Protein AF-A0A3B8PXZ7-F1 (afdb_monomer)

Mean predicted aligned error: 5.91 Å

Secondary structure (DSSP, 8-state):
----EEEEE---HHHHHHHHHHHHHH-TT-EEEEESSHHHHHHHGGGGTTTEEEEEE-S---PPTT--S----HHHHHHHHTTS---S-EEE--S-HHHHHHHHHHHHHTT--EEE-PPPSSTHHIIIIIHHHHHHHHHTT---S-----TTHHHHHHHHHHHHHHHHHHHHHHHTTTTTGGGHHHHHHHH-SPPS-B---HHHHHHHHHHHHHHHHSS--HHHHHHHHHHHHHH-TTS---HHHHHHHHHHHTT--HHHHHHHHHHHT---SGGGTTT-HHHHHHTTT-HHHHHHHHHHHHTTT--SHHHHHHHHHHHHHHHHHHHT---SHHHHHHHHHHHHHHSPSSHHHHHHHHHHHS-TTS-HHHHHHHH--STT-SHHHHHHHHHHHHHHTTT-HHHHHHHHHTT-SSHHHHHHHHHHHHHHHH-GGGS-HHHHHHBPPP-------

Nearest PDB structures (foldseek):
  6hh4-assembly1_A  TM=8.493E-01  e=2.737E-12  Latimeria chalumnae
  6hh4-assembly2_B  TM=8.435E-01  e=2.091E-12  Latimeria chalumnae
  6hoz-assembly2_B  TM=8.323E-01  e=6.719E-12  Latimeria chalumnae
  2fp0-assembly2_B  TM=8.309E-01  e=6.719E-12  Homo sapiens
  7aqm-assembly1_A  TM=8.653E-01  e=5.068E-11  Latimeria chalumnae

pLDDT: mean 92.75, std 8.63, range [35.81, 98.94]

Structure (mmCIF, N/CA/C/O backbone):
data_AF-A0A3B8PXZ7-F1
#
_entry.id   AF-A0A3B8PXZ7-F1
#
loop_
_atom_site.group_PDB
_atom_site.id
_atom_site.type_symbol
_atom_site.label_atom_id
_atom_site.label_alt_id
_atom_site.label_comp_id
_atom_site.label_asym_id
_atom_site.label_entity_id
_atom_site.label_seq_id
_atom_site.pdbx_PDB_ins_code
_atom_site.Cartn_x
_atom_site.Cartn_y
_atom_site.Cartn_z
_atom_site.occupancy
_atom_site.B_iso_or_equiv
_atom_site.auth_seq_id
_atom_site.auth_comp_id
_atom_site.auth_asym_id
_atom_site.auth_atom_id
_atom_site.pdbx_PDB_model_num
ATOM 1 N N . MET A 1 1 ? -10.179 -17.572 11.830 1.00 55.97 1 MET A N 1
ATOM 2 C CA . MET A 1 1 ? -10.669 -17.797 13.215 1.00 55.97 1 MET A CA 1
ATOM 3 C C . MET A 1 1 ? -12.017 -17.114 13.392 1.00 55.97 1 MET A C 1
ATOM 5 O O . MET A 1 1 ? -12.294 -16.185 12.644 1.00 55.97 1 MET A O 1
ATOM 9 N N . LYS A 1 2 ? -12.874 -17.581 14.312 1.00 69.50 2 LYS A N 1
ATOM 10 C CA . LYS A 1 2 ? -14.075 -16.812 14.684 1.00 69.50 2 LYS A CA 1
ATOM 11 C C . LYS A 1 2 ? -13.636 -15.587 15.502 1.00 69.50 2 LYS A C 1
ATOM 13 O O . LYS A 1 2 ? -12.721 -15.750 16.305 1.00 69.50 2 LYS A O 1
ATOM 18 N N . PRO A 1 3 ? -14.260 -14.412 15.321 1.00 81.94 3 PRO A N 1
ATOM 19 C CA . PRO A 1 3 ? -14.037 -13.280 16.208 1.00 81.94 3 PRO A CA 1
ATOM 20 C C . PRO A 1 3 ? -14.341 -13.664 17.657 1.00 81.94 3 PRO A C 1
ATOM 22 O O . PRO A 1 3 ? -15.387 -14.253 17.941 1.00 81.94 3 PRO A O 1
ATOM 25 N N . ASP A 1 4 ? -13.410 -13.359 18.550 1.00 89.00 4 ASP A N 1
ATOM 26 C CA . ASP A 1 4 ? -13.434 -13.783 19.949 1.00 89.00 4 ASP A CA 1
ATOM 27 C C . ASP A 1 4 ? -12.894 -12.724 20.920 1.00 89.00 4 ASP A C 1
ATOM 29 O O . ASP A 1 4 ? -12.814 -12.967 22.119 1.00 89.00 4 ASP A O 1
ATOM 33 N N . THR A 1 5 ? -12.515 -11.545 20.429 1.00 92.69 5 THR A N 1
ATOM 34 C CA . THR A 1 5 ? -11.874 -10.516 21.249 1.00 92.69 5 THR A CA 1
ATOM 35 C C . THR A 1 5 ? -12.738 -9.256 21.316 1.00 92.69 5 THR A C 1
ATOM 37 O O . THR A 1 5 ? -13.099 -8.689 20.288 1.00 92.69 5 THR A O 1
ATOM 40 N N . ILE A 1 6 ? -13.060 -8.792 22.522 1.00 95.12 6 ILE A N 1
ATOM 41 C CA . ILE A 1 6 ? -13.753 -7.525 22.784 1.00 95.12 6 ILE A CA 1
ATOM 42 C C . ILE A 1 6 ? -12.705 -6.445 23.065 1.00 95.12 6 ILE A C 1
ATOM 44 O O . ILE A 1 6 ? -11.891 -6.580 23.982 1.00 95.12 6 ILE A O 1
ATOM 48 N N . LEU A 1 7 ? -12.712 -5.383 22.266 1.00 97.12 7 LEU A N 1
ATOM 49 C CA . LEU A 1 7 ? -11.769 -4.269 22.356 1.00 97.12 7 LEU A CA 1
ATOM 50 C C . LEU A 1 7 ? -12.411 -3.129 23.145 1.00 97.12 7 LEU A C 1
ATOM 52 O O . LEU A 1 7 ? -13.497 -2.687 22.784 1.00 97.12 7 LEU A O 1
ATOM 56 N N . ILE A 1 8 ? -11.768 -2.654 24.211 1.00 98.06 8 ILE A N 1
ATOM 57 C CA . ILE A 1 8 ? -12.319 -1.603 25.077 1.00 98.06 8 ILE A CA 1
ATOM 58 C C . ILE A 1 8 ? -11.310 -0.472 25.260 1.00 98.06 8 ILE A C 1
ATOM 60 O O . ILE A 1 8 ? -10.164 -0.716 25.630 1.00 98.06 8 ILE A O 1
ATOM 64 N N . LEU A 1 9 ? -11.757 0.760 25.031 1.00 98.38 9 LEU A N 1
ATOM 65 C CA . LEU A 1 9 ? -11.068 1.986 25.425 1.00 98.38 9 LEU A CA 1
ATOM 66 C C . LEU A 1 9 ? -11.801 2.581 26.632 1.00 98.38 9 LEU A C 1
ATOM 68 O O . LEU A 1 9 ? -12.913 3.069 26.464 1.00 98.38 9 LEU A O 1
ATOM 72 N N . GLU A 1 10 ? -11.205 2.461 27.819 1.00 97.44 10 GLU A N 1
ATOM 73 C CA . GLU A 1 10 ? -11.761 2.876 29.118 1.00 97.44 10 GLU A CA 1
ATOM 74 C C . GLU A 1 10 ? -10.609 2.981 30.133 1.00 97.44 10 GLU A C 1
ATOM 76 O O . GLU A 1 10 ? -9.741 2.101 30.187 1.00 97.44 10 GLU A O 1
ATOM 81 N N . ASP A 1 11 ? -10.586 4.041 30.938 1.00 95.50 11 ASP A N 1
ATOM 82 C CA . ASP A 1 11 ? -9.521 4.345 31.901 1.00 95.50 11 ASP A CA 1
ATOM 83 C C . ASP A 1 11 ? -9.936 4.119 33.365 1.00 95.50 11 ASP A C 1
ATOM 85 O O . ASP A 1 11 ? -9.060 3.988 34.231 1.00 95.50 11 ASP A O 1
ATOM 89 N N . ASN A 1 12 ? -11.240 4.013 33.648 1.00 94.81 12 ASN A N 1
ATOM 90 C CA . ASN A 1 12 ? -11.768 3.798 34.990 1.00 94.81 12 ASN A CA 1
ATOM 91 C C . ASN A 1 12 ? -11.674 2.324 35.432 1.00 94.81 12 ASN A C 1
ATOM 93 O O . ASN A 1 12 ? -12.287 1.429 34.850 1.00 94.81 12 ASN A O 1
ATOM 97 N N . GLU A 1 13 ? -10.956 2.065 36.527 1.00 94.50 13 GLU A N 1
ATOM 98 C CA . GLU A 1 13 ? -10.708 0.708 37.046 1.00 94.50 13 GLU A CA 1
ATOM 99 C C . GLU A 1 13 ? -11.975 -0.083 37.393 1.00 94.50 13 GLU A C 1
ATOM 101 O O . GLU A 1 13 ? -12.055 -1.279 37.098 1.00 94.50 13 GLU A O 1
ATOM 106 N N . GLU A 1 14 ? -12.973 0.561 38.001 1.00 94.75 14 GLU A N 1
ATOM 107 C CA . GLU A 1 14 ? -14.216 -0.110 38.395 1.00 94.75 14 GLU A CA 1
ATOM 108 C C . GLU A 1 14 ? -15.015 -0.533 37.159 1.00 94.75 14 GLU A C 1
ATOM 110 O O . GLU A 1 14 ? -15.484 -1.673 37.074 1.00 94.75 14 GLU A O 1
ATOM 115 N N . ARG A 1 15 ? -15.089 0.346 36.151 1.00 96.12 15 ARG A N 1
ATOM 116 C CA . ARG A 1 15 ? -15.736 0.037 34.869 1.00 96.12 15 ARG A CA 1
ATOM 117 C C . ARG A 1 15 ? -14.994 -1.060 34.113 1.00 96.12 15 ARG A C 1
ATOM 119 O O . ARG A 1 15 ? -15.631 -1.986 33.616 1.00 96.12 15 ARG A O 1
ATOM 126 N N . ILE A 1 16 ? -13.659 -1.028 34.083 1.00 96.88 16 ILE A N 1
ATOM 127 C CA . ILE A 1 16 ? -12.835 -2.089 33.477 1.00 96.88 16 ILE A CA 1
ATOM 128 C C . ILE A 1 16 ? -13.106 -3.442 34.148 1.00 96.88 16 ILE A C 1
ATOM 130 O O . ILE A 1 16 ? -13.238 -4.459 33.458 1.00 96.88 16 ILE A O 1
ATOM 134 N N . ALA A 1 17 ? -13.197 -3.482 35.480 1.00 96.56 17 ALA A N 1
ATOM 135 C CA . ALA A 1 17 ? -13.526 -4.701 36.215 1.00 96.56 17 ALA A CA 1
ATOM 136 C C . ALA A 1 17 ? -14.932 -5.216 35.858 1.00 96.56 17 ALA A C 1
ATOM 138 O O . ALA A 1 17 ? -15.088 -6.401 35.549 1.00 96.56 17 ALA A O 1
ATOM 139 N N . ALA A 1 18 ? -15.926 -4.326 35.799 1.00 96.69 18 ALA A N 1
ATOM 140 C CA . ALA A 1 18 ? -17.287 -4.674 35.398 1.00 96.69 18 ALA A CA 1
ATOM 141 C C . ALA A 1 18 ? -17.369 -5.168 33.942 1.00 96.69 18 ALA A C 1
ATOM 143 O O . ALA A 1 18 ? -18.082 -6.134 33.657 1.00 96.69 18 ALA A O 1
ATOM 144 N N . PHE A 1 19 ? -16.614 -4.573 33.012 1.00 97.50 19 PHE A N 1
ATOM 145 C CA . PHE A 1 19 ? -16.514 -5.066 31.638 1.00 97.50 19 PHE A CA 1
ATOM 146 C C . PHE A 1 19 ? -15.915 -6.471 31.576 1.00 97.50 19 PHE A C 1
ATOM 148 O O . PHE A 1 19 ? -16.456 -7.327 30.877 1.00 97.50 19 PHE A O 1
ATOM 155 N N . ARG A 1 20 ? -14.835 -6.741 32.322 1.00 95.94 20 ARG A N 1
ATOM 156 C CA . ARG A 1 20 ? -14.211 -8.076 32.391 1.00 95.94 20 ARG A CA 1
ATOM 157 C C . ARG A 1 20 ? -15.201 -9.142 32.857 1.00 95.94 20 ARG A C 1
ATOM 159 O O . ARG A 1 20 ? -15.323 -10.178 32.209 1.00 95.94 20 ARG A O 1
ATOM 166 N N . GLU A 1 21 ? -15.929 -8.873 33.938 1.00 94.56 21 GLU A N 1
ATOM 167 C CA . GLU A 1 21 ? -16.980 -9.767 34.439 1.00 94.56 21 GLU A CA 1
ATOM 168 C C . GLU A 1 21 ? -18.088 -9.968 33.393 1.00 94.56 21 GLU A C 1
ATOM 170 O O . GLU A 1 21 ? -18.484 -11.095 33.083 1.00 94.56 21 GLU A O 1
ATOM 175 N N . THR A 1 22 ? -18.550 -8.871 32.790 1.00 95.44 22 THR A N 1
ATOM 176 C CA . THR A 1 22 ? -19.650 -8.894 31.822 1.00 95.44 22 THR A CA 1
ATOM 177 C C . THR A 1 22 ? -19.292 -9.680 30.565 1.00 95.44 22 THR A C 1
ATOM 179 O O . THR A 1 22 ? -20.106 -10.482 30.111 1.00 95.44 22 THR A O 1
ATOM 182 N N . VAL A 1 23 ? -18.087 -9.501 30.015 1.00 94.12 23 VAL A N 1
ATOM 183 C CA . VAL A 1 23 ? -17.626 -10.212 28.810 1.00 94.12 23 VAL A CA 1
ATOM 184 C C . VAL A 1 23 ? -17.571 -11.721 29.047 1.00 94.12 23 VAL A C 1
ATOM 186 O O . VAL A 1 23 ? -18.104 -12.475 28.233 1.00 94.12 23 VAL A O 1
ATOM 189 N N . LEU A 1 24 ? -17.042 -12.163 30.193 1.00 90.88 24 LEU A N 1
ATOM 190 C CA . LEU A 1 24 ? -17.040 -13.583 30.569 1.00 90.88 24 LEU A CA 1
ATOM 191 C C . LEU A 1 24 ? -18.462 -14.151 30.708 1.00 90.88 24 LEU A C 1
ATOM 193 O O . LEU A 1 24 ? -18.699 -15.314 30.382 1.00 90.88 24 LEU A O 1
ATOM 197 N N . SER A 1 25 ? -19.420 -13.328 31.153 1.00 91.25 25 SER A N 1
ATOM 198 C CA . SER A 1 25 ? -20.836 -13.710 31.261 1.00 91.25 25 SER A CA 1
ATOM 199 C C . SER A 1 25 ? -21.584 -13.759 29.922 1.00 91.25 25 SER A C 1
ATOM 201 O O . SER A 1 25 ? -22.683 -14.317 29.862 1.00 91.25 25 SER A O 1
ATOM 203 N N . LEU A 1 26 ? -21.045 -13.126 28.870 1.00 90.19 26 LEU A N 1
ATOM 204 C CA . LEU A 1 26 ? -21.580 -13.224 27.512 1.00 90.19 26 LEU A CA 1
ATOM 205 C C . LEU A 1 26 ? -21.177 -14.570 26.918 1.00 90.19 26 LEU A C 1
ATOM 207 O O . LEU A 1 26 ? -22.047 -15.354 26.544 1.00 90.19 26 LEU A O 1
ATOM 211 N N . ARG A 1 27 ? -19.869 -14.847 26.879 1.00 87.12 27 ARG A N 1
ATOM 212 C CA . ARG A 1 27 ? -19.297 -16.132 26.467 1.00 87.12 27 ARG A CA 1
ATOM 213 C C . ARG A 1 27 ? -17.949 -16.363 27.143 1.00 87.12 27 ARG A C 1
ATOM 215 O O . ARG A 1 27 ? -17.117 -15.463 27.205 1.00 87.12 27 ARG A O 1
ATOM 222 N N . THR A 1 28 ? -17.703 -17.596 27.578 1.00 85.94 28 THR A N 1
ATOM 223 C CA . THR A 1 28 ? -16.475 -17.968 28.301 1.00 85.94 28 THR A CA 1
ATOM 224 C C . THR A 1 28 ? -15.228 -18.014 27.424 1.00 85.94 28 THR A C 1
ATOM 226 O O . THR A 1 28 ? -14.122 -18.008 27.952 1.00 85.94 28 THR A O 1
ATOM 229 N N . ASP A 1 29 ? -15.389 -18.105 26.103 1.00 87.62 29 ASP A N 1
ATOM 230 C CA . ASP A 1 29 ? -14.287 -18.113 25.141 1.00 87.62 29 ASP A CA 1
ATOM 231 C C . ASP A 1 29 ? -13.916 -16.716 24.628 1.00 87.62 29 ASP A C 1
ATOM 233 O O . ASP A 1 29 ? -13.007 -16.594 23.812 1.00 87.62 29 ASP A O 1
ATOM 237 N N . PHE A 1 30 ? -14.588 -15.660 25.100 1.00 91.69 30 PHE A N 1
ATOM 238 C CA . PHE A 1 30 ? -14.200 -14.301 24.753 1.00 91.69 30 PHE A CA 1
ATOM 239 C C . PHE A 1 30 ? -13.016 -13.793 25.568 1.00 91.69 30 PHE A C 1
ATOM 241 O O . PHE A 1 30 ? -12.926 -13.958 26.785 1.00 91.69 30 PHE A O 1
ATOM 248 N N . HIS A 1 31 ? -12.136 -13.087 24.869 1.00 92.38 31 HIS A N 1
ATOM 249 C CA . HIS A 1 31 ? -11.035 -12.331 25.435 1.00 92.38 31 HIS A CA 1
ATOM 250 C C . HIS A 1 31 ? -11.377 -10.844 25.466 1.00 92.38 31 HIS A C 1
ATOM 252 O O . HIS A 1 31 ? -12.160 -10.350 24.658 1.00 92.38 31 HIS A O 1
ATOM 258 N N . ILE A 1 32 ? -10.755 -10.111 26.385 1.00 94.94 32 ILE A N 1
ATOM 259 C CA . ILE A 1 32 ? -10.880 -8.658 26.475 1.00 94.94 32 ILE A CA 1
ATOM 260 C C . ILE A 1 32 ? -9.504 -8.014 26.347 1.00 94.94 32 ILE A C 1
ATOM 262 O O . ILE A 1 32 ? -8.566 -8.374 27.062 1.00 94.94 32 ILE A O 1
ATOM 266 N N . ARG A 1 33 ? -9.395 -7.038 25.447 1.00 97.12 33 ARG A N 1
ATOM 267 C CA . ARG A 1 33 ? -8.222 -6.176 25.310 1.00 97.12 33 ARG A CA 1
ATOM 268 C C . ARG A 1 33 ? -8.632 -4.759 25.687 1.00 97.12 33 ARG A C 1
ATOM 270 O O . ARG A 1 33 ? -9.548 -4.208 25.087 1.00 97.12 33 ARG A O 1
ATOM 277 N N . VAL A 1 34 ? -7.967 -4.204 26.698 1.00 97.81 34 VAL A N 1
ATOM 278 C CA . VAL A 1 34 ? -8.275 -2.878 27.248 1.00 97.81 34 VAL A CA 1
ATOM 279 C C . VAL A 1 34 ? -7.120 -1.926 26.982 1.00 97.81 34 VAL A C 1
ATOM 281 O O . VAL A 1 34 ? -5.969 -2.266 27.261 1.00 97.81 34 VAL A O 1
ATOM 284 N N . TRP A 1 35 ? -7.453 -0.729 26.521 1.00 97.75 35 TRP A N 1
ATOM 285 C CA . TRP A 1 35 ? -6.571 0.427 26.470 1.00 97.75 35 TRP A CA 1
ATOM 286 C C . TRP A 1 35 ? -7.118 1.516 27.385 1.00 97.75 35 TRP A C 1
ATOM 288 O O . TRP A 1 35 ? -8.324 1.731 27.434 1.00 97.75 35 TRP A O 1
ATOM 298 N N . ARG A 1 36 ? -6.219 2.189 28.108 1.00 96.56 36 ARG A N 1
ATOM 299 C CA . ARG A 1 36 ? -6.559 3.296 29.022 1.00 96.56 36 ARG A CA 1
ATOM 300 C C . ARG A 1 36 ? -6.266 4.674 28.438 1.00 96.56 36 ARG A 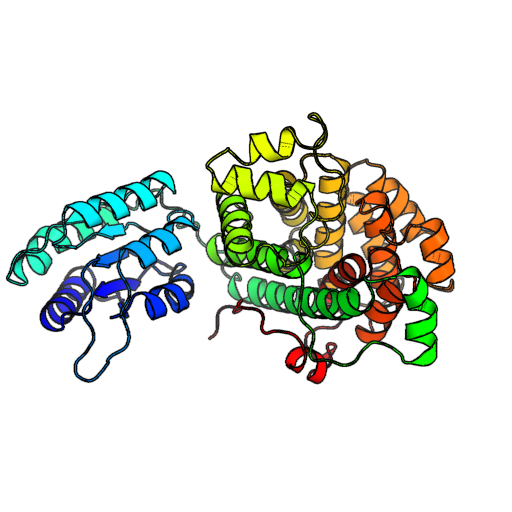C 1
ATOM 302 O O . ARG A 1 36 ? -6.489 5.678 29.097 1.00 96.56 36 ARG A O 1
ATOM 309 N N . ASP A 1 37 ? -5.710 4.705 27.235 1.00 96.31 37 ASP A N 1
ATOM 310 C CA . ASP A 1 37 ? -5.392 5.921 26.508 1.00 96.31 37 ASP A CA 1
ATOM 311 C C . ASP A 1 37 ? -5.582 5.679 25.007 1.00 96.31 37 ASP A C 1
ATOM 313 O O . ASP A 1 37 ? -5.370 4.572 24.493 1.00 96.31 37 ASP A O 1
ATOM 317 N N . ALA A 1 38 ? -6.039 6.718 24.317 1.00 96.56 38 ALA A N 1
ATOM 318 C CA . ALA A 1 38 ? -6.307 6.692 22.893 1.00 96.56 38 ALA A CA 1
ATOM 319 C C . ALA A 1 38 ? -5.030 6.507 22.051 1.00 96.56 38 ALA A C 1
ATOM 321 O O . ALA A 1 38 ? -5.092 5.724 21.103 1.00 96.56 38 ALA A O 1
ATOM 322 N N . PRO A 1 39 ? -3.863 7.113 22.370 1.00 94.00 39 PRO A N 1
ATOM 323 C CA . PRO A 1 39 ? -2.631 6.879 21.620 1.00 94.00 39 PRO A CA 1
ATOM 324 C C . PRO A 1 39 ? -2.246 5.399 21.514 1.00 94.00 39 PRO A C 1
ATOM 326 O O . PRO A 1 39 ? -1.947 4.930 20.415 1.00 94.00 39 PRO A O 1
ATOM 329 N N . ARG A 1 40 ? -2.304 4.628 22.612 1.00 93.81 40 ARG A N 1
ATOM 330 C CA . ARG A 1 40 ? -2.044 3.179 22.553 1.00 93.81 40 ARG A CA 1
ATOM 331 C C . ARG A 1 40 ? -3.142 2.416 21.822 1.00 93.81 40 ARG A C 1
ATOM 333 O O . ARG A 1 40 ? -2.816 1.486 21.089 1.00 93.81 40 ARG A O 1
ATOM 340 N N . PHE A 1 41 ? -4.410 2.809 21.962 1.00 95.94 41 PHE A N 1
ATOM 341 C CA . PHE A 1 41 ? -5.492 2.215 21.168 1.00 95.94 41 PHE A CA 1
ATOM 342 C C . PHE A 1 41 ? -5.239 2.391 19.664 1.00 95.94 41 PHE A C 1
ATOM 344 O O . PHE A 1 41 ? -5.235 1.414 18.924 1.00 95.94 41 PHE A O 1
ATOM 351 N N . VAL A 1 42 ? -4.958 3.616 19.217 1.00 91.38 42 VAL A N 1
ATOM 352 C CA . VAL A 1 42 ? -4.675 3.948 17.810 1.00 91.38 42 VAL A CA 1
ATOM 353 C C . VAL A 1 42 ? -3.443 3.202 17.291 1.00 91.38 42 VAL A C 1
ATOM 355 O O . VAL A 1 42 ? -3.419 2.780 16.138 1.00 91.38 42 VAL A O 1
ATOM 358 N N . ALA A 1 43 ? -2.431 3.002 18.137 1.00 85.81 43 ALA A N 1
ATOM 359 C CA . ALA A 1 43 ? -1.206 2.306 17.755 1.00 85.81 43 ALA A CA 1
ATOM 360 C C . ALA A 1 43 ? -1.359 0.778 17.629 1.00 85.81 43 ALA A C 1
ATOM 362 O O . ALA A 1 43 ? -0.571 0.158 16.916 1.00 85.81 43 ALA A O 1
ATOM 363 N N . GLU A 1 44 ? -2.315 0.164 18.333 1.00 91.12 44 GLU A N 1
ATOM 364 C CA . GLU A 1 44 ? -2.357 -1.297 18.514 1.00 91.12 44 GLU A CA 1
ATOM 365 C C . GLU A 1 44 ? -3.671 -1.958 18.075 1.00 91.12 44 GLU A C 1
ATOM 367 O O . GLU A 1 44 ? -3.681 -3.153 17.795 1.00 91.12 44 GLU A O 1
ATOM 372 N N . ALA A 1 45 ? -4.797 -1.237 18.032 1.00 91.25 45 ALA A N 1
ATOM 373 C CA . ALA A 1 45 ? -6.115 -1.852 17.849 1.00 91.25 45 ALA A CA 1
ATOM 374 C C . ALA A 1 45 ? -6.270 -2.575 16.500 1.00 91.25 45 ALA A C 1
ATOM 376 O O . ALA A 1 45 ? -6.962 -3.592 16.437 1.00 91.25 45 ALA A O 1
ATOM 377 N N . GLU A 1 46 ? -5.598 -2.094 15.447 1.00 85.56 46 GLU A N 1
ATOM 378 C CA . GLU A 1 46 ? -5.629 -2.711 14.113 1.00 85.56 46 GLU A CA 1
ATOM 379 C C . GLU A 1 46 ? -5.164 -4.175 14.137 1.00 85.56 46 GLU A C 1
ATOM 381 O O . GLU A 1 46 ? -5.755 -5.017 13.458 1.00 85.56 46 GLU A O 1
ATOM 386 N N . ASP A 1 47 ? -4.180 -4.508 14.982 1.00 82.88 47 ASP A N 1
ATOM 387 C CA . ASP A 1 47 ? -3.638 -5.868 15.111 1.00 82.88 47 ASP A CA 1
ATOM 388 C C . ASP A 1 47 ? -4.703 -6.871 15.602 1.00 82.88 47 ASP A C 1
ATOM 390 O O . ASP A 1 47 ? -4.580 -8.081 15.404 1.00 82.88 47 ASP A O 1
ATOM 394 N N . PHE A 1 48 ? -5.791 -6.377 16.202 1.00 86.94 48 PHE A N 1
ATOM 395 C CA . PHE A 1 48 ? -6.886 -7.191 16.717 1.00 86.94 48 PHE A CA 1
ATOM 396 C C . PHE A 1 48 ? -8.098 -7.262 15.782 1.00 86.94 48 PHE A C 1
ATOM 398 O O . PHE A 1 48 ? -8.985 -8.079 16.029 1.00 86.94 48 PHE A O 1
ATOM 405 N N . PHE A 1 49 ? -8.172 -6.473 14.703 1.00 85.19 49 PHE A N 1
ATOM 406 C CA . PHE A 1 49 ? -9.380 -6.384 13.864 1.00 85.19 49 PHE A CA 1
ATOM 407 C C . PHE A 1 49 ? -9.814 -7.719 13.254 1.00 85.19 49 PHE A C 1
ATOM 409 O O . PHE A 1 49 ? -11.009 -7.997 13.196 1.00 85.19 49 PHE A O 1
ATOM 416 N N . GLY A 1 50 ? -8.870 -8.594 12.894 1.00 75.75 50 GLY A N 1
ATOM 417 C CA . GLY A 1 50 ? -9.183 -9.937 12.386 1.00 75.75 50 GLY A CA 1
ATOM 418 C C . GLY A 1 50 ? -9.850 -10.874 13.409 1.00 75.75 50 GLY A C 1
ATOM 419 O O . GLY A 1 50 ? -10.397 -11.908 13.026 1.00 75.75 50 GLY A O 1
ATOM 420 N N . ARG A 1 51 ? -9.809 -10.532 14.705 1.00 83.44 51 ARG A N 1
ATOM 421 C CA . ARG A 1 51 ? -10.435 -11.273 15.817 1.00 83.44 51 ARG A CA 1
ATOM 422 C C . ARG A 1 51 ? -11.440 -10.437 16.616 1.00 83.44 51 ARG A C 1
ATOM 424 O O . ARG A 1 51 ? -12.065 -10.969 17.535 1.00 83.44 51 ARG A O 1
ATOM 431 N N . ALA A 1 52 ? -11.597 -9.157 16.289 1.00 89.75 52 ALA A N 1
ATOM 432 C CA . ALA A 1 52 ? -12.456 -8.235 17.012 1.00 89.75 52 ALA A CA 1
ATOM 433 C C . ALA A 1 52 ? -13.923 -8.648 16.845 1.00 89.75 52 ALA A C 1
ATOM 435 O O . ALA A 1 52 ? -14.465 -8.651 15.743 1.00 89.75 52 ALA A O 1
ATOM 436 N N . ALA A 1 53 ? -14.567 -9.019 17.947 1.00 90.44 53 ALA A N 1
ATOM 437 C CA . ALA A 1 53 ? -15.984 -9.359 17.984 1.00 90.44 53 ALA A CA 1
ATOM 438 C C . ALA A 1 53 ? -16.856 -8.126 18.261 1.00 90.44 53 ALA A C 1
ATOM 440 O O . ALA A 1 53 ? -17.998 -8.068 17.815 1.00 90.44 53 ALA A O 1
ATOM 441 N N . LEU A 1 54 ? -16.318 -7.145 18.988 1.00 93.06 54 LEU A N 1
ATOM 442 C CA . LEU A 1 54 ? -16.970 -5.889 19.349 1.00 93.06 54 LEU A CA 1
ATOM 443 C C . LEU A 1 54 ? -15.896 -4.879 19.767 1.00 93.06 54 LEU A C 1
ATOM 445 O O . LEU A 1 54 ? -14.921 -5.255 20.421 1.00 93.06 54 LEU A O 1
ATOM 449 N N . ILE A 1 55 ? -16.105 -3.605 19.454 1.00 95.94 55 ILE A N 1
ATOM 450 C CA . ILE A 1 55 ? -15.320 -2.490 19.993 1.00 95.94 55 ILE A CA 1
ATOM 451 C C . ILE A 1 55 ? -16.223 -1.641 20.897 1.00 95.94 55 ILE A C 1
ATOM 453 O O . ILE A 1 55 ? -17.368 -1.363 20.549 1.00 95.94 55 ILE A O 1
ATOM 457 N N . SER A 1 56 ? -15.716 -1.211 22.049 1.00 97.62 56 SER A N 1
ATOM 458 C CA . SER A 1 56 ? -16.408 -0.333 22.992 1.00 97.62 56 SER A CA 1
ATOM 459 C C . SER A 1 56 ? -15.525 0.873 23.311 1.00 97.62 56 SER A C 1
ATOM 461 O O . SER A 1 56 ? -14.402 0.689 23.773 1.00 97.62 56 SER A O 1
ATOM 463 N N . LEU A 1 57 ? -16.010 2.097 23.083 1.00 98.25 57 LEU A N 1
ATOM 464 C CA . LEU A 1 57 ? -15.211 3.325 23.213 1.00 98.25 57 LEU A CA 1
ATOM 465 C C . LEU A 1 57 ? -15.780 4.300 24.245 1.00 98.25 57 LEU A C 1
ATOM 467 O O . LEU A 1 57 ? -16.925 4.732 24.088 1.00 98.25 57 LEU A O 1
ATOM 471 N N . ASP A 1 58 ? -14.973 4.688 25.230 1.00 97.38 58 ASP A N 1
ATOM 472 C CA . ASP A 1 58 ? -15.202 5.887 26.034 1.00 97.38 58 ASP A CA 1
ATOM 473 C C . ASP A 1 58 ? -14.503 7.096 25.391 1.00 97.38 58 ASP A C 1
ATOM 475 O O . ASP A 1 58 ? -13.434 6.979 24.786 1.00 97.38 58 ASP A O 1
ATOM 479 N N . HIS A 1 59 ? -15.133 8.264 25.497 1.00 96.81 59 HIS A N 1
ATOM 480 C CA . HIS A 1 59 ? -14.543 9.547 25.143 1.00 96.81 59 HIS A CA 1
ATOM 481 C C . HIS A 1 59 ? -13.726 10.132 26.292 1.00 96.81 59 HIS A C 1
ATOM 483 O O . HIS A 1 59 ? -12.691 10.748 26.035 1.00 96.81 59 HIS A O 1
ATOM 489 N N . ASP A 1 60 ? -14.213 9.965 27.522 1.00 93.12 60 ASP A N 1
ATOM 490 C CA . ASP A 1 60 ? -13.837 10.764 28.686 1.00 93.12 60 ASP A CA 1
ATOM 491 C C . ASP A 1 60 ? -12.652 10.149 29.448 1.00 93.12 60 ASP A C 1
ATOM 493 O O . ASP A 1 60 ? -12.768 9.788 30.617 1.00 93.12 60 ASP A O 1
ATOM 497 N N . LEU A 1 61 ? -11.502 10.049 28.773 1.00 94.75 61 LEU A N 1
ATOM 498 C CA . LEU A 1 61 ? -10.291 9.434 29.323 1.00 94.75 61 LEU A CA 1
ATOM 499 C C . LEU A 1 61 ? -9.529 10.384 30.253 1.00 94.75 61 LEU A C 1
ATOM 501 O O . LEU A 1 61 ? -9.268 11.538 29.908 1.00 94.75 61 LEU A O 1
ATOM 505 N N . ASN A 1 62 ? -9.100 9.880 31.410 1.00 92.94 62 ASN A N 1
ATOM 506 C CA . ASN A 1 62 ? -8.326 10.624 32.398 1.00 92.94 62 ASN A CA 1
ATOM 507 C C . ASN A 1 62 ? -6.894 10.078 32.525 1.00 92.94 62 ASN A C 1
ATOM 509 O O . ASN A 1 62 ? -6.655 8.870 32.395 1.00 92.94 62 ASN A O 1
ATOM 513 N N . PRO A 1 63 ? -5.909 10.949 32.822 1.00 90.50 63 PRO A N 1
ATOM 514 C CA . PRO A 1 63 ? -4.554 10.506 33.110 1.00 90.50 63 PRO A CA 1
ATOM 515 C C . PRO A 1 63 ? -4.530 9.523 34.285 1.00 90.50 63 PRO A C 1
ATOM 517 O O . PRO A 1 63 ? -5.148 9.746 35.328 1.00 90.50 63 PRO A O 1
ATOM 520 N N . GLN A 1 64 ? -3.772 8.439 34.134 1.00 88.38 64 GLN A N 1
ATOM 521 C CA . GLN A 1 64 ? -3.582 7.467 35.208 1.00 88.38 64 GLN A CA 1
ATOM 522 C C . GLN A 1 64 ? -2.784 8.090 36.372 1.00 88.38 64 GLN A C 1
ATOM 524 O O . GLN A 1 64 ? -1.967 8.988 36.144 1.00 88.38 64 GLN A O 1
ATOM 529 N N . PRO A 1 65 ? -2.953 7.614 37.621 1.00 85.38 65 PRO A N 1
ATOM 530 C CA . PRO A 1 65 ? -2.225 8.151 38.769 1.00 85.38 65 PRO A CA 1
ATOM 531 C C . PRO A 1 65 ? -0.707 8.187 38.537 1.00 85.38 65 PRO A C 1
ATOM 533 O O . PRO A 1 65 ? -0.083 7.161 38.274 1.00 85.38 65 PRO A O 1
ATOM 536 N N . GLY A 1 66 ? -0.107 9.376 38.640 1.00 83.88 66 GLY A N 1
ATOM 537 C CA . GLY A 1 66 ? 1.333 9.578 38.428 1.00 83.88 66 GLY A CA 1
ATOM 538 C C . GLY A 1 66 ? 1.771 9.716 36.964 1.00 83.88 66 GLY A C 1
ATOM 539 O O . GLY A 1 66 ? 2.963 9.879 36.713 1.00 83.88 66 GLY A O 1
ATOM 540 N N . VAL A 1 67 ? 0.838 9.697 36.008 1.00 85.94 67 VAL A N 1
ATOM 541 C CA . VAL A 1 67 ? 1.093 9.945 34.584 1.00 85.94 67 VAL A CA 1
ATOM 542 C C . VAL A 1 67 ? 0.592 11.345 34.233 1.00 85.94 67 VAL A C 1
ATOM 544 O O . VAL A 1 67 ? -0.572 11.662 34.446 1.00 85.94 67 VAL A O 1
ATOM 547 N N . SER A 1 68 ? 1.472 12.200 33.712 1.00 83.81 68 SER A N 1
ATOM 548 C CA . SER A 1 68 ? 1.128 13.570 33.293 1.00 83.81 68 SER A CA 1
ATOM 549 C C . SER A 1 68 ? 0.805 13.695 31.803 1.00 83.81 68 SER A C 1
ATOM 551 O O . SER A 1 68 ? 0.443 14.773 31.338 1.00 83.81 68 SER A O 1
ATOM 553 N N . THR A 1 69 ? 0.990 12.618 31.043 1.00 89.38 69 THR A N 1
ATOM 554 C CA . THR A 1 69 ? 0.748 12.584 29.603 1.00 89.38 69 THR A CA 1
ATOM 555 C C . THR A 1 69 ? -0.752 12.613 29.327 1.00 89.38 69 THR A C 1
ATOM 557 O O . THR A 1 69 ? -1.513 11.914 29.994 1.00 89.38 69 THR A O 1
ATOM 560 N N . ASP A 1 70 ? -1.160 13.413 28.344 1.00 91.50 70 ASP A N 1
ATOM 561 C CA . ASP A 1 70 ? -2.542 13.462 27.868 1.00 91.50 70 ASP A CA 1
ATOM 562 C C . ASP A 1 70 ? -2.961 12.068 27.351 1.00 91.50 70 ASP A C 1
ATOM 564 O O . ASP A 1 70 ? -2.291 11.536 26.457 1.00 91.50 70 ASP A O 1
ATOM 568 N N . PRO A 1 71 ? -4.016 11.444 27.911 1.00 93.50 71 PRO A N 1
ATOM 569 C CA . PRO A 1 71 ? -4.495 10.141 27.462 1.00 93.50 71 PRO A CA 1
ATOM 570 C C . PRO A 1 71 ? -5.201 10.207 26.099 1.00 93.50 71 PRO A C 1
ATOM 572 O O . PRO A 1 71 ? -5.580 9.161 25.571 1.00 93.50 71 PRO A O 1
ATOM 575 N N . GLY A 1 72 ? -5.390 11.399 25.522 1.00 95.56 72 GLY A N 1
ATOM 576 C CA . GLY A 1 72 ? -6.199 11.605 24.329 1.00 95.56 72 GLY A CA 1
ATOM 577 C C . GLY A 1 72 ? -7.679 11.350 24.606 1.00 95.56 72 GLY A C 1
ATOM 578 O O . GLY A 1 72 ? -8.128 11.332 25.750 1.00 95.56 72 GLY A O 1
ATOM 579 N N . THR A 1 73 ? -8.461 11.151 23.550 1.00 97.06 73 THR A N 1
ATOM 580 C CA . THR A 1 73 ? -9.918 11.043 23.650 1.00 97.06 73 THR A CA 1
ATOM 581 C C . THR A 1 73 ? -10.474 9.898 22.813 1.00 97.06 73 THR A C 1
ATOM 583 O O . THR A 1 73 ? -9.896 9.474 21.811 1.00 97.06 73 THR A O 1
ATOM 586 N N . GLY A 1 74 ? -11.688 9.454 23.132 1.00 96.31 74 GLY A N 1
ATOM 587 C CA . GLY A 1 74 ? -12.418 8.529 22.256 1.00 96.31 74 GLY A CA 1
ATOM 588 C C . GLY A 1 74 ? -12.727 9.103 20.870 1.00 96.31 74 GLY A C 1
ATOM 589 O O . GLY A 1 74 ? -12.986 8.338 19.944 1.00 96.31 74 GLY A O 1
ATOM 590 N N . MET A 1 75 ? -12.661 10.430 20.685 1.00 96.06 75 MET A N 1
ATOM 591 C CA . MET A 1 75 ? -12.772 11.019 19.346 1.00 96.06 75 MET A CA 1
ATOM 592 C C . MET A 1 75 ? -11.559 10.654 18.485 1.00 96.06 75 MET A C 1
ATOM 594 O O . MET A 1 75 ? -11.728 10.360 17.305 1.00 96.06 75 MET A O 1
ATOM 598 N N . ASP A 1 76 ? -10.364 10.580 19.073 1.00 94.19 76 ASP A N 1
ATOM 599 C CA . ASP A 1 76 ? -9.154 10.137 18.372 1.00 94.19 76 ASP A CA 1
ATOM 600 C C . ASP A 1 76 ? -9.286 8.673 17.934 1.00 94.19 76 ASP A C 1
ATOM 602 O O . ASP A 1 76 ? -8.984 8.326 16.791 1.00 94.19 76 ASP A O 1
ATOM 606 N N . ALA A 1 77 ? -9.847 7.826 18.804 1.00 96.19 77 ALA A N 1
ATOM 607 C CA . ALA A 1 77 ? -10.164 6.439 18.474 1.00 96.19 77 ALA A CA 1
ATOM 608 C C . ALA A 1 77 ? -11.233 6.321 17.372 1.00 96.19 77 ALA A C 1
ATOM 610 O O . ALA A 1 77 ? -11.088 5.503 16.464 1.00 96.19 77 ALA A O 1
ATOM 611 N N . ALA A 1 78 ? -12.288 7.141 17.410 1.00 94.62 78 ALA A N 1
ATOM 612 C CA . ALA A 1 78 ? -13.324 7.165 16.376 1.00 94.62 78 ALA A CA 1
ATOM 613 C C . ALA A 1 78 ? -12.772 7.623 15.014 1.00 94.62 78 ALA A C 1
ATOM 615 O O . ALA A 1 78 ? -13.050 6.977 14.005 1.00 94.62 78 ALA A O 1
ATOM 616 N N . ASN A 1 79 ? -11.945 8.675 14.996 1.00 88.56 79 ASN A N 1
ATOM 617 C CA . ASN A 1 79 ? -11.258 9.161 13.796 1.00 88.56 79 ASN A CA 1
ATOM 618 C C . ASN A 1 79 ? -10.364 8.077 13.183 1.00 88.56 79 ASN A C 1
ATOM 620 O O . ASN A 1 79 ? -10.392 7.861 11.975 1.00 88.56 79 ASN A O 1
ATOM 624 N N . PHE A 1 80 ? -9.613 7.357 14.019 1.00 89.06 80 PHE A N 1
ATOM 625 C CA . PHE A 1 80 ? -8.799 6.224 13.585 1.00 89.06 80 PHE A CA 1
ATOM 626 C C . PHE A 1 80 ? -9.647 5.084 13.005 1.00 89.06 80 PHE A C 1
ATOM 628 O O . PHE A 1 80 ? -9.344 4.560 11.937 1.00 89.06 80 PHE A O 1
ATOM 635 N N . LEU A 1 81 ? -10.734 4.693 13.674 1.00 89.94 81 LEU A N 1
ATOM 636 C CA . LEU A 1 81 ? -11.606 3.617 13.189 1.00 89.94 81 LEU A CA 1
ATOM 637 C C . LEU A 1 81 ? -12.320 3.987 11.884 1.00 89.94 81 LEU A C 1
ATOM 639 O O . LEU A 1 81 ? -12.554 3.119 11.043 1.00 89.94 81 LEU A O 1
ATOM 643 N N . ALA A 1 82 ? -12.611 5.271 11.676 1.00 84.81 82 ALA A N 1
ATOM 644 C CA . ALA A 1 82 ? -13.218 5.783 10.455 1.00 84.81 82 ALA A CA 1
ATOM 645 C C . ALA A 1 82 ? -12.343 5.608 9.196 1.00 84.81 82 ALA A C 1
ATOM 647 O O . ALA A 1 82 ? -12.834 5.759 8.076 1.00 84.81 82 ALA A O 1
ATOM 648 N N . ASP A 1 83 ? -11.066 5.248 9.339 1.00 76.25 83 ASP A N 1
ATOM 649 C CA . ASP A 1 83 ? -10.227 4.843 8.207 1.00 76.25 83 ASP A CA 1
ATOM 650 C C . ASP A 1 83 ? -10.533 3.462 7.642 1.00 76.25 83 ASP A C 1
ATOM 652 O O . ASP A 1 83 ? -10.144 3.152 6.513 1.00 76.25 83 ASP A O 1
ATOM 656 N N . TYR A 1 84 ? -11.211 2.621 8.409 1.00 77.75 84 TYR A N 1
ATOM 657 C CA . TYR A 1 84 ? -11.450 1.238 8.040 1.00 77.75 84 TYR A CA 1
ATOM 658 C C . TYR A 1 84 ? -12.912 1.032 7.682 1.00 77.75 84 TYR A C 1
ATOM 660 O O . TYR A 1 84 ? -13.803 1.743 8.156 1.00 77.75 84 TYR A O 1
ATOM 668 N N . LEU A 1 85 ? -13.175 0.018 6.859 1.00 75.81 85 LEU A N 1
ATOM 669 C CA . LEU A 1 85 ? -14.526 -0.523 6.830 1.00 75.81 85 LEU A CA 1
ATOM 670 C C . LEU A 1 85 ? -14.869 -1.148 8.184 1.00 75.81 85 LEU A C 1
ATOM 672 O O . LEU A 1 85 ? -13.971 -1.640 8.868 1.00 75.81 85 LEU A O 1
ATOM 676 N N . PRO A 1 86 ? -16.161 -1.212 8.536 1.00 84.06 86 PRO A N 1
ATOM 677 C CA . PRO A 1 86 ? -16.585 -1.795 9.798 1.00 84.06 86 PRO A CA 1
ATOM 678 C C . PRO A 1 86 ? -16.150 -3.255 9.904 1.00 84.06 86 PRO A C 1
ATOM 680 O O . PRO A 1 86 ? -16.659 -4.100 9.168 1.00 84.06 86 PRO A O 1
ATOM 683 N N . VAL A 1 87 ? -15.222 -3.551 10.812 1.00 81.75 87 VAL A N 1
ATOM 684 C CA . VAL A 1 87 ? -14.709 -4.919 11.032 1.00 81.75 87 VAL A CA 1
ATOM 685 C C . VAL A 1 87 ? -15.555 -5.689 12.045 1.00 81.75 87 VAL A C 1
ATOM 687 O O . VAL A 1 87 ? -15.626 -6.914 12.005 1.00 81.75 87 VAL A O 1
ATOM 690 N N . CYS A 1 88 ? -16.238 -4.962 12.927 1.00 87.88 88 CYS A N 1
ATOM 691 C CA . CYS A 1 88 ? -17.129 -5.486 13.951 1.00 87.88 88 CYS A CA 1
ATOM 692 C C . CYS A 1 88 ? -18.147 -4.398 14.361 1.00 87.88 88 CYS A C 1
ATOM 694 O O . CYS A 1 88 ? -18.012 -3.238 13.953 1.00 87.88 88 CYS A O 1
ATOM 696 N N . PRO A 1 89 ? -19.161 -4.724 15.177 1.00 90.75 89 PRO A N 1
ATOM 697 C CA . PRO A 1 89 ? -20.004 -3.713 15.798 1.00 90.75 89 PRO A CA 1
ATOM 698 C C . PRO A 1 89 ? -19.203 -2.800 16.748 1.00 90.75 89 PRO A C 1
ATOM 700 O O . PRO A 1 89 ? -18.190 -3.214 17.321 1.00 90.75 89 PRO A O 1
ATOM 703 N N . ILE A 1 90 ? -19.683 -1.565 16.940 1.00 93.75 90 ILE A N 1
ATOM 704 C CA . ILE A 1 90 ? -19.130 -0.597 17.901 1.00 93.75 90 ILE A CA 1
ATOM 705 C C . ILE A 1 90 ? -20.210 -0.170 18.895 1.00 93.75 90 ILE A C 1
ATOM 707 O O . ILE A 1 90 ? -21.330 0.141 18.490 1.00 93.75 90 ILE A O 1
ATOM 711 N N . ILE A 1 91 ? -19.843 -0.067 20.171 1.00 96.69 91 ILE A N 1
ATOM 712 C CA . ILE A 1 91 ? -20.597 0.656 21.197 1.00 96.69 91 ILE A CA 1
ATOM 713 C C . ILE A 1 91 ? -19.799 1.887 21.640 1.00 96.69 91 ILE A C 1
ATOM 715 O O . ILE A 1 91 ? -18.620 1.795 21.970 1.00 96.69 91 ILE A O 1
ATOM 719 N N . ILE A 1 92 ? -20.444 3.046 21.697 1.00 97.88 92 ILE A N 1
ATOM 720 C CA . ILE A 1 92 ? -19.904 4.249 22.335 1.00 97.88 92 ILE A CA 1
ATOM 721 C C . ILE A 1 92 ? -20.500 4.330 23.740 1.00 97.88 92 ILE A C 1
ATOM 723 O O . ILE A 1 92 ? -21.726 4.369 23.884 1.00 97.88 92 ILE A O 1
ATOM 727 N N . HIS A 1 93 ? -19.638 4.354 24.757 1.00 97.06 93 HIS A N 1
ATOM 728 C CA . HIS A 1 93 ? -20.006 4.296 26.171 1.00 97.06 93 HIS A CA 1
ATOM 729 C C . HIS A 1 93 ? -19.495 5.492 26.983 1.00 97.06 93 HIS A C 1
ATOM 731 O O . HIS A 1 93 ? -18.907 5.334 28.042 1.00 97.06 93 HIS A O 1
ATOM 737 N N . SER A 1 94 ? -19.746 6.701 26.489 1.00 94.94 94 SER A N 1
ATOM 738 C CA . SER A 1 94 ? -19.294 7.945 27.120 1.00 94.94 94 SER A CA 1
ATOM 739 C C . SER A 1 94 ? -20.435 8.691 27.807 1.00 94.94 94 SER A C 1
ATOM 741 O O . SER A 1 94 ? -21.569 8.708 27.310 1.00 94.94 94 SER A O 1
ATOM 743 N N . SER A 1 95 ? -20.136 9.317 28.951 1.00 91.06 95 SER A N 1
ATOM 744 C CA . SER A 1 95 ? -21.068 10.205 29.661 1.00 91.06 95 SER A CA 1
ATOM 745 C C . SER A 1 95 ? -21.184 11.577 28.982 1.00 91.06 95 SER A C 1
ATOM 747 O O . SER A 1 95 ? -22.215 12.247 29.102 1.00 91.06 95 SER A O 1
ATOM 749 N N . ASN A 1 96 ? -20.184 11.976 28.194 1.00 92.56 96 ASN A N 1
ATOM 750 C CA . ASN A 1 96 ? -20.211 13.172 27.365 1.00 92.56 96 ASN A CA 1
ATOM 751 C C . ASN A 1 96 ? -21.113 13.001 26.137 1.00 92.56 96 ASN A C 1
ATOM 753 O O . ASN A 1 96 ? -20.728 12.502 25.076 1.00 92.56 96 ASN A O 1
ATOM 757 N N . THR A 1 97 ? -22.360 13.451 26.282 1.00 91.12 97 THR A N 1
ATOM 758 C CA . THR A 1 97 ? -23.404 13.261 25.268 1.00 91.12 97 THR A CA 1
ATOM 759 C C . THR A 1 97 ? -23.058 13.894 23.922 1.00 91.12 97 THR A C 1
ATOM 761 O O . THR A 1 97 ? -23.293 13.253 22.892 1.00 91.12 97 THR A O 1
ATOM 764 N N . ASP A 1 98 ? -22.492 15.101 23.924 1.00 92.88 98 ASP A N 1
ATOM 765 C CA . ASP A 1 98 ? -22.146 15.835 22.703 1.00 92.88 98 ASP A CA 1
ATOM 766 C C . ASP A 1 98 ? -21.021 15.130 21.945 1.00 92.88 98 ASP A C 1
ATOM 768 O O . ASP A 1 98 ? -21.131 14.872 20.743 1.00 92.88 98 ASP A O 1
ATOM 772 N N . ARG A 1 99 ? -19.964 14.729 22.658 1.00 94.19 99 ARG A N 1
ATOM 773 C CA . ARG A 1 99 ? -18.820 14.026 22.063 1.00 94.19 99 ARG A CA 1
ATOM 774 C C . ARG A 1 99 ? -19.173 12.622 21.612 1.00 94.19 99 ARG A C 1
ATOM 776 O O . ARG A 1 99 ? -18.763 12.214 20.528 1.00 94.19 99 ARG A O 1
ATOM 783 N N . SER A 1 100 ? -20.029 11.933 22.359 1.00 93.81 100 SER A N 1
ATOM 784 C CA . SER A 1 100 ? -20.594 10.656 21.939 1.00 93.81 100 SER A CA 1
ATOM 785 C C . SER A 1 100 ? -21.365 10.778 20.611 1.00 93.81 100 SER A C 1
ATOM 787 O O . SER A 1 100 ? -21.277 9.887 19.768 1.00 93.81 100 SER A O 1
ATOM 789 N N . TRP A 1 101 ? -22.063 11.896 20.355 1.00 94.12 101 TRP A N 1
ATOM 790 C CA . TRP A 1 101 ? -22.688 12.161 19.049 1.00 94.12 101 TRP A CA 1
ATOM 791 C C . TRP A 1 101 ? -21.675 12.510 17.954 1.00 94.12 101 TRP A C 1
ATOM 793 O O . TRP A 1 101 ? -21.847 12.063 16.820 1.00 94.12 101 TRP A O 1
ATOM 803 N N . SER A 1 102 ? -20.615 13.262 18.269 1.00 93.56 102 SER A N 1
ATOM 804 C CA . SER A 1 102 ? -19.522 13.515 17.317 1.00 93.56 102 SER A CA 1
ATOM 805 C C . SER A 1 102 ? -18.865 12.210 16.857 1.00 93.56 102 SER A C 1
ATOM 807 O O . SER A 1 102 ? -18.790 11.960 15.656 1.00 93.56 102 SER A O 1
ATOM 809 N N . MET A 1 103 ? -18.491 11.337 17.799 1.00 97.06 103 MET A N 1
ATOM 810 C CA . MET A 1 103 ? -17.933 10.010 17.515 1.00 97.06 103 MET A CA 1
ATOM 811 C C . MET A 1 103 ? -18.902 9.147 16.704 1.00 97.06 103 MET A C 1
ATOM 813 O O . MET A 1 103 ? -18.508 8.508 15.731 1.00 97.06 103 MET A O 1
ATOM 817 N N . HIS A 1 104 ? -20.185 9.145 17.081 1.00 94.94 104 HIS A N 1
ATOM 818 C CA . HIS A 1 104 ? -21.219 8.409 16.360 1.00 94.94 104 HIS A CA 1
ATOM 819 C C . HIS A 1 104 ? -21.312 8.859 14.896 1.00 94.94 104 HIS A C 1
ATOM 821 O O . HIS A 1 104 ? -21.401 8.022 14.002 1.00 94.94 104 HIS A O 1
ATOM 827 N N . ASN A 1 105 ? -21.292 10.168 14.638 1.00 88.06 105 ASN A N 1
ATOM 828 C CA . ASN A 1 105 ? -21.367 10.707 13.282 1.00 88.06 105 ASN A CA 1
ATOM 829 C C . ASN A 1 105 ? -20.131 10.360 12.456 1.00 88.06 105 ASN A C 1
ATOM 831 O O . ASN A 1 105 ? -20.297 9.887 11.336 1.00 88.06 105 ASN A O 1
ATOM 835 N N . GLU A 1 106 ? -18.931 10.527 13.012 1.00 89.69 106 GLU A N 1
ATOM 836 C CA . GLU A 1 106 ? -17.672 10.173 12.343 1.00 89.69 106 GLU A CA 1
ATOM 837 C C . GLU A 1 106 ? -17.685 8.710 11.882 1.00 89.69 106 GLU A C 1
ATOM 839 O O . GLU A 1 106 ? -17.549 8.400 10.697 1.00 89.69 106 GLU A O 1
ATOM 844 N N . LEU A 1 107 ? -17.984 7.802 12.813 1.00 91.00 107 LEU A N 1
ATOM 845 C CA . LEU A 1 107 ? -18.078 6.372 12.542 1.00 91.00 107 LEU A CA 1
ATOM 846 C C . LEU A 1 107 ? -19.187 6.055 11.529 1.00 91.00 107 LEU A C 1
ATOM 848 O O . LEU A 1 107 ? -18.973 5.283 10.592 1.00 91.00 107 LEU A O 1
ATOM 852 N N . ARG A 1 108 ? -20.367 6.672 11.669 1.00 87.69 108 ARG A N 1
ATOM 853 C CA . ARG A 1 108 ? -21.494 6.476 10.749 1.00 87.69 108 ARG A CA 1
ATOM 854 C C . ARG A 1 108 ? -21.165 6.924 9.327 1.00 87.69 108 ARG A C 1
ATOM 856 O O . ARG A 1 108 ? -21.512 6.213 8.384 1.00 87.69 108 ARG A O 1
ATOM 863 N N . PHE A 1 109 ? -20.516 8.073 9.153 1.00 76.69 109 PHE A N 1
ATOM 864 C CA . PHE A 1 109 ? -20.101 8.559 7.834 1.00 76.69 109 PHE A CA 1
ATOM 865 C C . PHE A 1 109 ? -19.019 7.673 7.210 1.00 76.69 109 PHE A C 1
ATOM 867 O O . PHE A 1 109 ? -19.011 7.490 5.993 1.00 76.69 109 PHE A O 1
ATOM 874 N N . ALA A 1 110 ? -18.186 7.032 8.031 1.00 77.31 110 ALA A N 1
ATOM 875 C CA . ALA A 1 110 ? -17.253 5.999 7.591 1.00 77.31 110 ALA A CA 1
ATOM 876 C C . ALA A 1 110 ? -17.906 4.628 7.306 1.00 77.31 110 ALA A C 1
ATOM 878 O O . ALA A 1 110 ? -17.233 3.699 6.858 1.00 77.31 110 ALA A O 1
ATOM 879 N N . GLY A 1 111 ? -19.220 4.495 7.511 1.00 78.00 111 GLY A N 1
ATOM 880 C CA . GLY A 1 111 ? -19.995 3.288 7.216 1.00 78.00 111 GLY A CA 1
ATOM 881 C C . GLY A 1 111 ? -20.179 2.339 8.401 1.00 78.00 111 GLY A C 1
ATOM 882 O O . GLY A 1 111 ? -20.862 1.324 8.255 1.00 78.00 111 GLY A O 1
ATOM 883 N N . TRP A 1 112 ? -19.627 2.658 9.574 1.00 86.81 112 TRP A N 1
ATOM 884 C CA . TRP A 1 112 ? -19.883 1.907 10.803 1.00 86.81 112 TRP A CA 1
ATOM 885 C C . TRP A 1 112 ? -21.318 2.124 11.272 1.00 86.81 112 TRP A C 1
ATOM 887 O O . TRP A 1 112 ? -21.975 3.107 10.933 1.00 86.81 112 TRP A O 1
ATOM 897 N N . ARG A 1 113 ? -21.826 1.194 12.078 1.00 84.88 113 ARG A N 1
ATOM 898 C CA . ARG A 1 113 ? -23.130 1.345 12.735 1.00 84.88 113 ARG A CA 1
ATOM 899 C C . ARG A 1 113 ? -22.902 1.336 14.246 1.00 84.88 113 ARG A C 1
ATOM 901 O O . ARG A 1 113 ? -23.060 0.287 14.871 1.00 84.88 113 ARG A O 1
ATOM 908 N N . PRO A 1 114 ? -22.405 2.455 14.800 1.00 92.25 114 PRO A N 1
ATOM 909 C CA . PRO A 1 114 ? -22.177 2.570 16.229 1.00 92.25 114 PRO A CA 1
ATOM 910 C C . PRO A 1 114 ? -23.511 2.613 16.972 1.00 92.25 114 PRO A C 1
ATOM 912 O O . PRO A 1 114 ? -24.430 3.324 16.577 1.00 92.25 114 PRO A O 1
ATOM 915 N N . GLU A 1 115 ? -23.587 1.890 18.078 1.00 94.56 115 GLU A N 1
ATOM 916 C CA . GLU A 1 115 ? -24.668 2.006 19.053 1.00 94.56 115 GLU A CA 1
ATOM 917 C C . GLU A 1 115 ? -24.180 2.811 20.254 1.00 94.56 115 GLU A C 1
ATOM 919 O O . GLU A 1 115 ? -22.984 2.868 20.542 1.00 94.56 115 GLU A O 1
ATOM 924 N N . ARG A 1 116 ? -25.098 3.456 20.971 1.00 95.12 116 ARG A N 1
ATOM 925 C CA . ARG A 1 116 ? -24.759 4.262 22.147 1.00 95.12 116 ARG A CA 1
ATOM 926 C C . ARG A 1 116 ? -25.325 3.652 23.416 1.00 95.12 116 ARG A C 1
ATOM 928 O O . ARG A 1 116 ? -26.502 3.307 23.480 1.00 95.12 116 ARG A O 1
ATOM 935 N N . VAL A 1 117 ? -24.507 3.629 24.460 1.00 95.50 117 VAL A N 1
ATOM 936 C CA . VAL A 1 117 ? -24.927 3.285 25.819 1.00 95.50 117 VAL A CA 1
ATOM 937 C C . VAL A 1 117 ? -24.437 4.387 26.748 1.00 95.50 117 VAL A C 1
ATOM 939 O O . VAL A 1 117 ? -23.242 4.609 26.850 1.00 95.50 117 VAL A O 1
ATOM 942 N N . GLY A 1 118 ? -25.351 5.106 27.396 1.00 88.75 118 GLY A N 1
ATOM 943 C CA . GLY A 1 118 ? -24.982 6.169 28.334 1.00 88.75 118 GLY A CA 1
ATOM 944 C C . GLY A 1 118 ? -24.562 5.585 29.686 1.00 88.75 118 GLY A C 1
ATOM 945 O O . GLY A 1 118 ? -25.384 4.893 30.292 1.00 88.75 118 GLY A O 1
ATOM 946 N N . PRO A 1 119 ? -23.339 5.848 30.176 1.00 87.69 119 PRO A N 1
ATOM 947 C CA . PRO A 1 119 ? -22.934 5.460 31.519 1.00 87.69 119 PRO A CA 1
ATOM 948 C C . PRO A 1 119 ? -23.787 6.139 32.592 1.00 87.69 119 PRO A C 1
ATOM 950 O O . PRO A 1 119 ? -24.129 7.315 32.478 1.00 87.69 119 PRO A O 1
ATOM 953 N N . THR A 1 120 ? -24.087 5.402 33.658 1.00 86.56 120 THR A N 1
ATOM 954 C CA . THR A 1 120 ? -24.550 5.952 34.940 1.00 86.56 120 THR A CA 1
ATOM 955 C C . THR A 1 120 ? -23.405 5.967 35.954 1.00 86.56 120 THR A C 1
ATOM 957 O O . THR A 1 120 ? -22.366 5.354 35.712 1.00 86.56 120 THR A O 1
ATOM 960 N N . ASP A 1 121 ? -23.594 6.644 37.091 1.00 78.12 121 ASP A N 1
ATOM 961 C CA . ASP A 1 121 ? -22.551 6.803 38.122 1.00 78.12 121 ASP A CA 1
ATOM 962 C C . ASP A 1 121 ? -22.047 5.467 38.698 1.00 78.12 121 ASP A C 1
ATOM 964 O O . ASP A 1 121 ? -20.885 5.353 39.075 1.00 78.12 121 ASP A O 1
ATOM 968 N N . ASP A 1 122 ? -22.903 4.443 38.746 1.00 88.56 122 ASP A N 1
ATOM 969 C CA . ASP A 1 122 ? -22.523 3.079 39.132 1.00 88.56 122 ASP A CA 1
ATOM 970 C C . ASP A 1 122 ? -22.255 2.174 37.916 1.00 88.56 122 ASP A C 1
ATOM 972 O O . ASP A 1 122 ? -22.663 2.477 36.803 1.00 88.56 122 ASP A O 1
ATOM 976 N N . CYS A 1 123 ? -21.630 1.009 38.112 1.00 93.44 123 CYS A N 1
ATOM 977 C CA . CYS A 1 123 ? -21.334 0.071 37.019 1.00 93.44 123 CYS A CA 1
ATOM 978 C C . CYS A 1 123 ? -22.533 -0.792 36.551 1.00 93.44 123 CYS A C 1
ATOM 980 O O . CYS A 1 123 ? -22.363 -1.670 35.700 1.00 93.44 123 CYS A O 1
ATOM 982 N N . ARG A 1 124 ? -23.763 -0.591 37.061 1.00 92.62 124 ARG A N 1
ATOM 983 C CA . ARG A 1 124 ? -24.918 -1.450 36.710 1.00 92.62 124 ARG A CA 1
ATOM 984 C C . ARG A 1 124 ? -25.347 -1.288 35.258 1.00 92.62 124 ARG A C 1
ATOM 986 O O . ARG A 1 124 ? -25.902 -2.228 34.686 1.00 92.62 124 ARG A O 1
ATOM 993 N N . TRP A 1 125 ? -25.077 -0.139 34.638 1.00 95.50 125 TRP A N 1
ATOM 994 C CA . TRP A 1 125 ? -25.335 0.047 33.209 1.00 95.50 125 TRP A CA 1
ATOM 995 C C . TRP A 1 125 ? -24.507 -0.917 32.348 1.00 95.50 125 TRP A C 1
ATOM 997 O O . TRP A 1 125 ? -25.006 -1.346 31.307 1.00 95.50 125 TRP A O 1
ATOM 1007 N N . ILE A 1 126 ? -23.312 -1.332 32.797 1.00 96.88 126 ILE A N 1
ATOM 1008 C CA . ILE A 1 126 ? -22.466 -2.305 32.090 1.00 96.88 126 ILE A CA 1
ATOM 1009 C C . ILE A 1 126 ? -23.115 -3.693 32.147 1.00 96.88 126 ILE A C 1
ATOM 1011 O O . ILE A 1 126 ? -23.398 -4.303 31.114 1.00 96.88 126 ILE A O 1
ATOM 1015 N N . LEU A 1 127 ? -23.446 -4.146 33.360 1.00 92.44 127 LEU A N 1
ATOM 1016 C CA . LEU A 1 127 ? -24.072 -5.450 33.617 1.00 92.44 127 LEU A CA 1
ATOM 1017 C C . LEU A 1 127 ? -25.484 -5.566 33.010 1.00 92.44 127 LEU A C 1
ATOM 1019 O O . LEU A 1 127 ? -25.953 -6.670 32.722 1.00 92.44 127 LEU A O 1
ATOM 1023 N N . GLY A 1 128 ? -26.168 -4.432 32.826 1.00 93.75 128 GLY A N 1
ATOM 1024 C CA . GLY A 1 128 ? -27.544 -4.346 32.345 1.00 93.75 128 GLY A CA 1
ATOM 1025 C C . GLY A 1 128 ? -27.683 -3.895 30.889 1.00 93.75 128 GLY A C 1
ATOM 1026 O O . GLY A 1 128 ? -28.061 -4.680 30.018 1.00 93.75 128 GLY A O 1
ATOM 1027 N N . GLN A 1 129 ? -27.490 -2.601 30.619 1.00 94.94 129 GLN A N 1
ATOM 1028 C CA . GLN A 1 129 ? -27.758 -2.016 29.301 1.00 94.94 129 GLN A CA 1
ATOM 1029 C C . GLN A 1 129 ? -26.687 -2.396 28.281 1.00 94.94 129 GLN A C 1
ATOM 1031 O O . GLN A 1 129 ? -27.033 -2.925 27.225 1.00 94.94 129 GLN A O 1
ATOM 1036 N N . TRP A 1 130 ? -25.409 -2.189 28.609 1.00 97.00 130 TRP A N 1
ATOM 1037 C CA . TRP A 1 130 ? -24.302 -2.525 27.719 1.00 97.00 130 TRP A CA 1
ATOM 1038 C C . TRP A 1 130 ? -24.290 -4.017 27.393 1.00 97.00 130 TRP A C 1
ATOM 1040 O O . TRP A 1 130 ? -24.257 -4.372 26.221 1.00 97.00 130 TRP A O 1
ATOM 1050 N N . ARG A 1 131 ? -24.426 -4.895 28.400 1.00 96.06 131 ARG A N 1
ATOM 1051 C CA . ARG A 1 131 ? -24.474 -6.353 28.199 1.00 96.06 131 ARG A CA 1
ATOM 1052 C C . ARG A 1 131 ? -25.556 -6.772 27.209 1.00 96.06 131 ARG A C 1
ATOM 1054 O O . ARG A 1 131 ? -25.289 -7.578 26.323 1.00 96.06 131 ARG A O 1
ATOM 1061 N N . ARG A 1 132 ? -26.778 -6.245 27.358 1.00 94.88 132 ARG A N 1
ATOM 1062 C CA . ARG A 1 132 ? -27.893 -6.558 26.448 1.00 94.88 132 ARG A CA 1
ATOM 1063 C C . ARG A 1 132 ? -27.604 -6.086 25.028 1.00 94.88 132 ARG A C 1
ATOM 1065 O O . ARG A 1 132 ? -27.819 -6.852 24.095 1.00 94.88 132 ARG A O 1
ATOM 1072 N N . GLN A 1 133 ? -27.083 -4.868 24.884 1.00 94.69 133 GLN A N 1
ATOM 1073 C CA . GLN A 1 133 ? -26.714 -4.315 23.583 1.00 94.69 133 GLN A CA 1
ATOM 1074 C C . GLN A 1 133 ? -25.611 -5.149 22.916 1.00 94.69 133 GLN A C 1
ATOM 1076 O O . GLN A 1 133 ? -25.754 -5.555 21.766 1.00 94.69 133 GLN A O 1
ATOM 1081 N N . ALA A 1 134 ? -24.548 -5.469 23.657 1.00 93.94 134 ALA A N 1
ATOM 1082 C CA . ALA A 1 134 ? -23.447 -6.302 23.191 1.00 93.94 134 ALA A CA 1
ATOM 1083 C C . ALA A 1 134 ? -23.938 -7.693 22.764 1.00 93.94 134 ALA A C 1
ATOM 1085 O O . ALA A 1 134 ? -23.640 -8.118 21.652 1.00 93.94 134 ALA A O 1
ATOM 1086 N N . ALA A 1 135 ? -24.743 -8.372 23.592 1.00 93.31 135 ALA A N 1
ATOM 1087 C CA . ALA A 1 135 ? -25.322 -9.677 23.262 1.00 93.31 135 ALA A CA 1
ATOM 1088 C C . ALA A 1 135 ? -26.128 -9.628 21.954 1.00 93.31 135 ALA A C 1
ATOM 1090 O O . ALA A 1 135 ? -25.899 -10.432 21.057 1.00 93.31 135 ALA A O 1
ATOM 1091 N N . GLN A 1 136 ? -27.003 -8.629 21.800 1.00 91.06 136 GLN A N 1
ATOM 1092 C CA . GLN A 1 136 ? -27.798 -8.459 20.585 1.00 91.06 136 GLN A CA 1
ATOM 1093 C C . GLN A 1 136 ? -26.922 -8.224 19.344 1.00 91.06 136 GLN A C 1
ATOM 1095 O O . GLN A 1 136 ? -27.171 -8.809 18.290 1.00 91.06 136 GLN A O 1
ATOM 1100 N N . MET A 1 137 ? -25.895 -7.376 19.443 1.00 89.06 137 MET A N 1
ATOM 1101 C CA . MET A 1 137 ? -24.988 -7.083 18.324 1.00 89.06 137 MET A CA 1
ATOM 1102 C C . MET A 1 137 ? -24.134 -8.296 17.931 1.00 89.06 137 MET A C 1
ATOM 1104 O O . MET A 1 137 ? -23.857 -8.491 16.747 1.00 89.06 137 MET A O 1
ATOM 1108 N N . LEU A 1 138 ? -23.747 -9.118 18.908 1.00 87.94 138 LEU A N 1
ATOM 1109 C CA . LEU A 1 138 ? -22.997 -10.355 18.697 1.00 87.94 138 LEU A CA 1
ATOM 1110 C C . LEU A 1 138 ? -23.869 -11.468 18.089 1.00 87.94 138 LEU A C 1
ATOM 1112 O O . LEU A 1 138 ? -23.394 -12.192 17.215 1.00 87.94 138 LEU A O 1
ATOM 1116 N N . ASP A 1 139 ? -25.138 -11.574 18.495 1.00 84.06 139 ASP A N 1
ATOM 1117 C CA . ASP A 1 139 ? -26.084 -12.586 17.995 1.00 84.06 139 ASP A CA 1
ATOM 1118 C C . ASP A 1 139 ? -26.619 -12.267 16.597 1.00 84.06 139 ASP A C 1
ATOM 1120 O O . ASP A 1 139 ? -26.799 -13.161 15.770 1.00 84.06 139 ASP A O 1
ATOM 1124 N N . THR A 1 140 ? -26.872 -10.987 16.308 1.00 71.06 140 THR A N 1
ATOM 1125 C CA . THR A 1 140 ? -27.401 -10.556 15.001 1.00 71.06 140 THR A CA 1
ATOM 1126 C C . THR A 1 140 ? -26.403 -10.732 13.861 1.00 71.06 140 THR A C 1
ATOM 1128 O O . THR A 1 140 ? -26.794 -10.577 12.704 1.00 71.06 140 THR A O 1
ATOM 1131 N N . GLY A 1 141 ? -25.142 -11.072 14.170 1.00 60.06 141 GLY A N 1
ATOM 1132 C CA . GLY A 1 141 ? -24.122 -11.437 13.190 1.00 60.06 141 GLY A CA 1
ATOM 1133 C C . GLY A 1 141 ? -24.030 -10.419 12.063 1.00 60.06 141 GLY A C 1
ATOM 1134 O O . GLY A 1 141 ? -24.039 -10.816 10.901 1.00 60.06 141 GLY A O 1
ATOM 1135 N N . GLY A 1 142 ? -24.078 -9.125 12.412 1.00 54.91 142 GLY A N 1
ATOM 1136 C CA . GLY A 1 142 ? -24.317 -8.056 11.444 1.00 54.91 142 GLY A CA 1
ATOM 1137 C C . GLY A 1 142 ? -23.421 -8.161 10.207 1.00 54.91 142 GLY A C 1
ATOM 1138 O O . GLY A 1 142 ? -22.328 -8.719 10.265 1.00 54.91 142 GLY A O 1
ATOM 1139 N N . ASN A 1 143 ? -23.895 -7.607 9.084 1.00 50.75 143 ASN A N 1
ATOM 1140 C CA . ASN A 1 143 ? -23.151 -7.485 7.820 1.00 50.75 143 ASN A CA 1
ATOM 1141 C C . ASN A 1 143 ? -21.972 -6.500 7.960 1.00 50.75 143 ASN A C 1
ATOM 1143 O 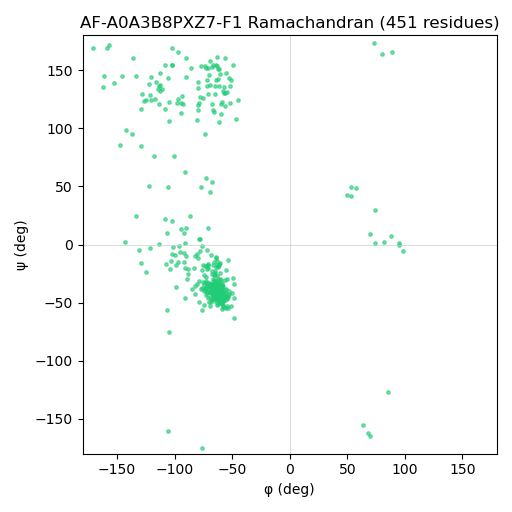O . ASN A 1 143 ? -21.871 -5.512 7.234 1.00 50.75 143 ASN A O 1
ATOM 1147 N N . TRP A 1 144 ? -21.123 -6.721 8.951 1.00 63.91 144 TRP A N 1
ATOM 1148 C CA . TRP A 1 144 ? -19.827 -6.097 9.089 1.00 63.91 144 TRP A CA 1
ATOM 1149 C C . TRP A 1 144 ? -18.932 -6.726 8.028 1.00 63.91 144 TRP A C 1
ATOM 1151 O O . TRP A 1 144 ? -19.120 -7.885 7.647 1.00 63.91 144 TRP A O 1
ATOM 1161 N N . HIS A 1 145 ? -17.928 -5.996 7.561 1.00 55.47 145 HIS A N 1
ATOM 1162 C CA . HIS A 1 145 ? -16.859 -6.567 6.751 1.00 55.47 145 HIS A CA 1
ATOM 1163 C C . HIS A 1 145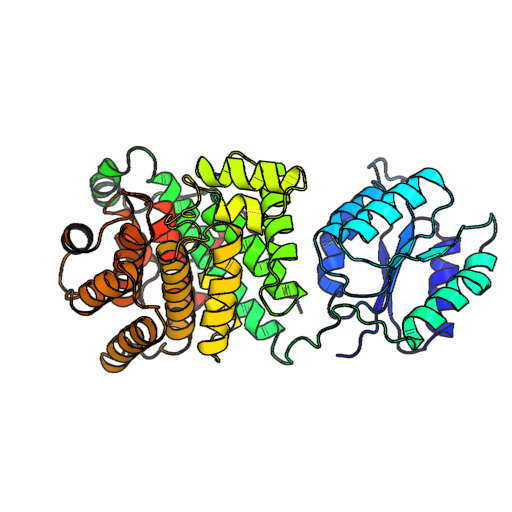 ? -15.966 -7.493 7.602 1.00 55.47 145 HIS A C 1
ATOM 1165 O O . HIS A 1 145 ? -14.748 -7.484 7.469 1.00 55.47 145 HIS A O 1
ATOM 1171 N N . SER A 1 146 ? -16.554 -8.359 8.435 1.00 53.12 146 SER A N 1
ATOM 1172 C CA . SER A 1 146 ? -15.927 -9.581 8.922 1.00 53.12 146 SER A CA 1
ATOM 1173 C C . SER A 1 146 ? -15.889 -10.583 7.766 1.00 53.12 146 SER A C 1
ATOM 1175 O O . SER A 1 146 ? -16.480 -11.666 7.814 1.00 53.12 146 SER A O 1
ATOM 1177 N N . GLN A 1 147 ? -15.261 -10.193 6.657 1.00 57.94 147 GLN A N 1
ATOM 1178 C CA . GLN A 1 147 ? -14.929 -11.157 5.631 1.00 57.94 147 GLN A CA 1
ATOM 1179 C C . GLN A 1 147 ? -13.920 -12.102 6.268 1.00 57.94 147 GLN A C 1
ATOM 1181 O O . GLN A 1 147 ? -12.963 -11.670 6.913 1.00 57.94 147 GLN A O 1
ATOM 1186 N N . ARG A 1 148 ? -14.177 -13.405 6.158 1.00 65.31 148 ARG A N 1
ATOM 1187 C CA . ARG A 1 148 ? -13.235 -14.403 6.643 1.00 65.31 148 ARG A CA 1
ATOM 1188 C C . ARG A 1 148 ? -11.942 -14.213 5.854 1.00 65.31 148 ARG A C 1
ATOM 1190 O O . ARG A 1 148 ? -11.895 -14.560 4.676 1.00 65.31 148 ARG A O 1
ATOM 1197 N N . LEU A 1 149 ? -10.941 -13.631 6.509 1.00 78.38 149 LEU A N 1
ATOM 1198 C CA . LEU A 1 149 ? -9.587 -13.534 5.979 1.00 78.38 149 LEU A CA 1
ATOM 1199 C C . LEU A 1 149 ? -9.125 -14.940 5.572 1.00 78.38 149 LEU A C 1
ATOM 1201 O O . LEU A 1 149 ? -9.516 -15.915 6.234 1.00 78.38 149 LEU A O 1
ATOM 1205 N N . PRO A 1 150 ? -8.355 -15.066 4.480 1.00 83.50 150 PRO A N 1
ATOM 1206 C CA . PRO A 1 150 ? -7.919 -16.369 4.009 1.00 83.50 150 PRO A CA 1
ATOM 1207 C C . PRO A 1 150 ? -7.043 -17.047 5.074 1.00 83.50 150 PRO A C 1
ATOM 1209 O O . PRO A 1 150 ? -6.416 -16.379 5.898 1.00 83.50 150 PRO A O 1
ATOM 1212 N N . ASP A 1 151 ? -7.038 -18.380 5.113 1.00 85.94 151 ASP A N 1
ATOM 1213 C CA . ASP A 1 151 ? -6.371 -19.110 6.201 1.00 85.94 151 ASP A CA 1
ATOM 1214 C C . ASP A 1 151 ? -4.834 -18.878 6.198 1.00 85.94 151 ASP A C 1
ATOM 1216 O O . ASP A 1 151 ? -4.203 -18.942 7.250 1.00 85.94 151 ASP A O 1
ATOM 1220 N N . ASP A 1 152 ? -4.257 -18.505 5.050 1.00 90.00 152 ASP A N 1
ATOM 1221 C CA . ASP A 1 152 ? -2.853 -18.120 4.820 1.00 90.00 152 ASP A CA 1
ATOM 1222 C C . ASP A 1 152 ? -2.606 -16.593 4.899 1.00 90.00 152 ASP A C 1
ATOM 1224 O O . ASP A 1 152 ? -1.550 -16.107 4.492 1.00 90.00 152 ASP A O 1
ATOM 1228 N N . HIS A 1 153 ? -3.555 -15.800 5.423 1.00 88.69 153 HIS A N 1
ATOM 1229 C CA . HIS A 1 153 ? -3.480 -14.324 5.459 1.00 88.69 153 HIS A CA 1
ATOM 1230 C C . HIS A 1 153 ? -2.167 -13.790 6.030 1.00 88.69 153 HIS A C 1
ATOM 1232 O O . HIS A 1 153 ? -1.589 -12.842 5.503 1.00 88.69 153 HIS A O 1
ATOM 1238 N N . ARG A 1 154 ? -1.674 -14.412 7.104 1.00 86.75 154 ARG A N 1
ATOM 1239 C CA . ARG A 1 154 ? -0.421 -14.009 7.744 1.00 86.75 154 ARG A CA 1
ATOM 1240 C C . ARG A 1 154 ? 0.778 -14.194 6.813 1.00 86.75 154 ARG A C 1
ATOM 1242 O O . ARG A 1 154 ? 1.566 -13.267 6.668 1.00 86.75 154 ARG A O 1
ATOM 1249 N N . GLU A 1 155 ? 0.876 -15.340 6.145 1.00 92.12 155 GLU A N 1
ATOM 1250 C CA . GLU A 1 155 ? 1.954 -15.634 5.190 1.00 92.12 155 GLU A CA 1
ATOM 1251 C C . GLU A 1 155 ? 1.915 -14.664 4.002 1.00 92.12 155 GLU A C 1
ATOM 1253 O O . GLU A 1 155 ? 2.950 -14.159 3.564 1.00 92.12 155 GLU A O 1
ATOM 1258 N N . ARG A 1 156 ? 0.712 -14.317 3.520 1.00 95.12 156 ARG A N 1
ATOM 1259 C CA . ARG A 1 156 ? 0.541 -13.280 2.488 1.00 95.12 156 ARG A CA 1
ATOM 1260 C C . ARG A 1 156 ? 1.068 -11.924 2.951 1.00 95.12 156 ARG A C 1
ATOM 1262 O O . ARG A 1 156 ? 1.704 -11.222 2.168 1.00 95.12 156 ARG A O 1
ATOM 1269 N N . LEU A 1 157 ? 0.837 -11.550 4.211 1.00 94.19 157 LEU A N 1
ATOM 1270 C CA . LEU A 1 157 ? 1.335 -10.286 4.761 1.00 94.19 157 LEU A CA 1
ATOM 1271 C C . LEU A 1 157 ? 2.846 -10.276 5.004 1.00 94.19 157 LEU A C 1
ATOM 1273 O O . LEU A 1 157 ? 3.458 -9.214 4.911 1.00 94.19 157 LEU A O 1
ATOM 1277 N N . GLU A 1 158 ? 3.461 -11.428 5.261 1.00 94.81 158 GLU A N 1
ATOM 1278 C CA . GLU A 1 158 ? 4.922 -11.554 5.291 1.00 94.81 158 GLU A CA 1
ATOM 1279 C C . GLU A 1 158 ? 5.520 -11.274 3.898 1.00 94.81 158 GLU A C 1
ATOM 1281 O O . GLU A 1 158 ? 6.504 -10.539 3.793 1.00 94.81 158 GLU A O 1
ATOM 1286 N N . GLN A 1 159 ? 4.875 -11.737 2.816 1.00 96.88 159 GLN A N 1
ATOM 1287 C CA . GLN A 1 159 ? 5.278 -11.384 1.444 1.00 96.88 159 GLN A CA 1
ATOM 1288 C C . GLN A 1 159 ? 5.030 -9.907 1.117 1.00 96.88 159 GLN A C 1
ATOM 1290 O O . GLN A 1 159 ? 5.881 -9.252 0.513 1.00 96.88 159 GLN A O 1
ATOM 1295 N N . VAL A 1 160 ? 3.893 -9.346 1.549 1.00 98.12 160 VAL A N 1
ATOM 1296 C CA . VAL A 1 160 ? 3.624 -7.901 1.438 1.00 98.12 160 VAL A CA 1
ATOM 1297 C C . VAL A 1 160 ? 4.722 -7.097 2.119 1.00 98.12 160 VAL A C 1
ATOM 1299 O O . VAL A 1 160 ? 5.225 -6.144 1.534 1.00 98.12 160 VAL A O 1
ATOM 1302 N N . TRP A 1 161 ? 5.126 -7.493 3.326 1.00 97.25 161 TRP A N 1
ATOM 1303 C CA . TRP A 1 161 ? 6.189 -6.819 4.059 1.00 97.25 161 TRP A CA 1
ATOM 1304 C C . TRP A 1 161 ? 7.536 -6.911 3.347 1.00 97.25 161 TRP A C 1
ATOM 1306 O O . TRP A 1 161 ? 8.237 -5.907 3.241 1.00 97.25 161 TRP A O 1
ATOM 1316 N N . LEU A 1 162 ? 7.885 -8.080 2.808 1.00 97.69 162 LEU A N 1
ATOM 1317 C CA . LEU A 1 162 ? 9.095 -8.252 2.006 1.00 97.69 162 LEU A CA 1
ATOM 1318 C C . LEU A 1 162 ? 9.103 -7.313 0.787 1.00 97.69 162 LEU A C 1
ATOM 1320 O O . LEU A 1 162 ? 10.067 -6.575 0.583 1.00 97.69 162 LEU A O 1
ATOM 1324 N N . SER A 1 163 ? 8.006 -7.272 0.028 1.00 98.56 163 SER A N 1
ATOM 1325 C CA . SER A 1 163 ? 7.842 -6.346 -1.099 1.00 98.56 163 SER A CA 1
ATOM 1326 C C . SER A 1 163 ? 7.919 -4.882 -0.655 1.00 98.56 163 SER A C 1
ATOM 1328 O O . SER A 1 163 ? 8.580 -4.075 -1.302 1.00 98.56 163 SER A O 1
ATOM 1330 N N . LEU A 1 164 ? 7.259 -4.523 0.448 1.00 98.38 164 LEU A N 1
ATOM 1331 C CA . LEU A 1 164 ? 7.208 -3.154 0.962 1.00 98.38 164 LEU A CA 1
ATOM 1332 C C . LEU A 1 164 ? 8.578 -2.672 1.461 1.00 98.38 164 LEU A C 1
ATOM 1334 O O . LEU A 1 164 ? 8.922 -1.513 1.257 1.00 98.38 164 LEU A O 1
ATOM 1338 N N . ASN A 1 165 ? 9.392 -3.558 2.045 1.00 98.00 165 ASN A N 1
ATOM 1339 C CA . ASN A 1 165 ? 10.797 -3.268 2.342 1.00 98.00 165 ASN A CA 1
ATOM 1340 C C . ASN A 1 165 ? 11.578 -2.931 1.069 1.00 98.00 165 ASN A C 1
ATOM 1342 O O . ASN A 1 165 ? 12.345 -1.971 1.056 1.00 98.00 165 ASN A O 1
ATOM 1346 N N . GLY A 1 166 ? 11.365 -3.705 0.003 1.00 98.56 166 GLY A N 1
ATOM 1347 C CA . GLY A 1 166 ? 11.965 -3.448 -1.302 1.00 98.56 166 GLY A CA 1
ATOM 1348 C C . GLY A 1 166 ? 11.579 -2.082 -1.869 1.00 98.56 166 GLY A C 1
ATOM 1349 O O . GLY A 1 166 ? 12.459 -1.336 -2.293 1.00 98.56 166 GLY A O 1
ATOM 1350 N N . VAL A 1 167 ? 10.284 -1.746 -1.822 1.00 98.81 167 VAL A N 1
ATOM 1351 C CA . VAL A 1 167 ? 9.756 -0.429 -2.220 1.00 98.81 167 VAL A CA 1
ATOM 1352 C C . VAL A 1 167 ? 10.427 0.678 -1.415 1.00 98.81 167 VAL A C 1
ATOM 1354 O O . VAL A 1 167 ? 11.028 1.560 -2.012 1.00 98.81 167 VAL A O 1
ATOM 1357 N N . GLY A 1 168 ? 10.408 0.579 -0.083 1.00 98.44 168 GLY A N 1
ATOM 1358 C CA . GLY A 1 168 ? 10.948 1.604 0.812 1.00 98.44 168 GLY A CA 1
ATOM 1359 C C . GLY A 1 168 ? 12.433 1.881 0.644 1.00 98.44 168 GLY A C 1
ATOM 1360 O O . GLY A 1 168 ? 12.855 3.031 0.688 1.00 98.44 168 GLY A O 1
ATOM 1361 N N . ILE A 1 169 ? 13.241 0.840 0.431 1.00 98.56 169 ILE A N 1
ATOM 1362 C CA . ILE A 1 169 ? 14.669 1.024 0.153 1.00 98.56 169 ILE A CA 1
ATOM 1363 C C . ILE A 1 169 ? 14.869 1.649 -1.232 1.00 98.56 169 ILE A C 1
ATOM 1365 O O . ILE A 1 169 ? 15.688 2.553 -1.380 1.00 98.56 169 ILE A O 1
ATOM 1369 N N . GLY A 1 170 ? 14.150 1.150 -2.242 1.00 98.62 170 GLY A N 1
ATOM 1370 C CA . GLY A 1 170 ? 14.244 1.632 -3.617 1.00 98.62 170 GLY A CA 1
ATOM 1371 C C . GLY A 1 170 ? 13.910 3.114 -3.734 1.00 98.62 170 GLY A C 1
ATOM 1372 O O . GLY A 1 170 ? 14.749 3.885 -4.189 1.00 98.62 170 GLY A O 1
ATOM 1373 N N . ASP A 1 171 ? 12.725 3.483 -3.256 1.00 98.75 171 ASP A N 1
ATOM 1374 C CA . ASP A 1 171 ? 12.242 4.858 -3.116 1.00 98.75 171 ASP A CA 1
ATOM 1375 C C . ASP A 1 171 ? 13.306 5.736 -2.437 1.00 98.75 171 ASP A C 1
ATOM 1377 O O . ASP A 1 171 ? 13.887 6.616 -3.072 1.00 98.75 171 ASP A O 1
ATOM 1381 N N . ALA A 1 172 ? 13.660 5.425 -1.186 1.00 98.19 172 ALA A N 1
ATOM 1382 C CA . ALA A 1 172 ? 14.477 6.319 -0.373 1.00 98.19 172 ALA A CA 1
ATOM 1383 C C . ALA A 1 172 ? 15.905 6.517 -0.925 1.00 98.19 172 ALA A C 1
ATOM 1385 O O . ALA A 1 172 ? 16.482 7.596 -0.798 1.00 98.19 172 ALA A O 1
ATOM 1386 N N . ILE A 1 173 ? 16.500 5.496 -1.558 1.00 97.94 173 ILE A N 1
ATOM 1387 C CA . ILE A 1 173 ? 17.800 5.630 -2.241 1.00 97.94 173 ILE A CA 1
ATOM 1388 C C . ILE A 1 173 ? 17.643 6.392 -3.565 1.00 97.94 173 ILE A C 1
ATOM 1390 O O . ILE A 1 173 ? 18.510 7.199 -3.920 1.00 97.94 173 ILE A O 1
ATOM 1394 N N . GLY A 1 174 ? 16.569 6.127 -4.311 1.00 97.75 174 GLY A N 1
ATOM 1395 C CA . GLY A 1 174 ? 16.283 6.779 -5.584 1.00 97.75 174 GLY A CA 1
ATOM 1396 C C . GLY A 1 174 ? 16.021 8.277 -5.429 1.00 97.75 174 GLY A C 1
ATOM 1397 O O . GLY A 1 174 ? 16.558 9.055 -6.220 1.00 97.75 174 GLY A O 1
ATOM 1398 N N . GLU A 1 175 ? 15.332 8.689 -4.364 1.00 96.88 175 GLU A N 1
ATOM 1399 C CA . GLU A 1 175 ? 15.044 10.095 -4.045 1.00 96.88 175 GLU A CA 1
ATOM 1400 C C . GLU A 1 175 ? 16.328 10.916 -3.860 1.00 96.88 175 GLU A C 1
ATOM 1402 O O . GLU A 1 175 ? 16.476 12.017 -4.396 1.00 96.88 175 GLU A O 1
ATOM 1407 N N . MET A 1 176 ? 17.358 10.332 -3.239 1.00 95.44 176 MET A N 1
ATOM 1408 C CA . MET A 1 176 ? 18.681 10.966 -3.108 1.00 95.44 176 MET A CA 1
ATOM 1409 C C . MET A 1 176 ? 19.340 11.277 -4.468 1.00 95.44 176 MET A C 1
ATOM 1411 O O . MET A 1 176 ? 20.298 12.055 -4.548 1.00 95.44 176 MET A O 1
ATOM 1415 N N . CYS A 1 177 ? 18.841 10.667 -5.546 1.00 94.25 177 CYS A N 1
ATOM 1416 C CA . CYS A 1 177 ? 19.269 10.874 -6.923 1.00 94.25 177 CYS A CA 1
ATOM 1417 C C . CYS A 1 177 ? 18.192 11.527 -7.811 1.00 94.25 177 CYS A C 1
ATOM 1419 O O . CYS A 1 177 ? 18.469 11.749 -8.993 1.00 94.25 177 CYS A O 1
ATOM 1421 N N . ALA A 1 178 ? 17.003 11.847 -7.289 1.00 89.81 178 ALA A N 1
ATOM 1422 C CA . ALA A 1 178 ? 15.907 12.446 -8.053 1.00 89.81 178 ALA A CA 1
ATOM 1423 C C . A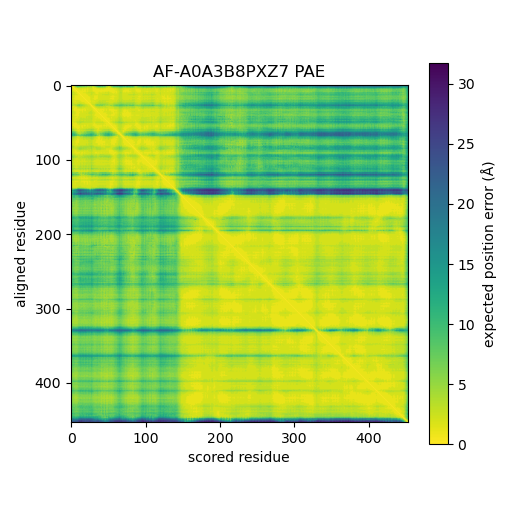LA A 1 178 ? 16.177 13.930 -8.362 1.00 89.81 178 ALA A C 1
ATOM 1425 O O . ALA A 1 178 ? 15.973 14.397 -9.490 1.00 89.81 178 ALA A O 1
ATOM 1426 N N . TYR A 1 179 ? 16.762 14.674 -7.413 1.00 88.19 179 TYR A N 1
ATOM 1427 C CA . TYR A 1 179 ? 17.192 16.047 -7.678 1.00 88.19 179 TYR A CA 1
ATOM 1428 C C . TYR A 1 179 ? 18.357 16.096 -8.677 1.00 88.19 179 TYR A C 1
ATOM 1430 O O . TYR A 1 179 ? 19.454 15.571 -8.436 1.00 88.19 179 TYR A O 1
ATOM 1438 N N . GLN A 1 180 ? 18.130 16.801 -9.792 1.00 91.19 180 GLN A N 1
ATOM 1439 C CA . GLN A 1 180 ? 19.036 16.836 -10.944 1.00 91.19 180 GLN A CA 1
ATOM 1440 C C . GLN A 1 180 ? 19.383 15.422 -11.432 1.00 91.19 180 GLN A C 1
ATOM 1442 O O . GLN A 1 180 ? 20.556 15.101 -11.633 1.00 91.19 180 GLN A O 1
ATOM 1447 N N . SER A 1 181 ? 18.367 14.579 -11.635 1.00 93.38 181 SER A N 1
ATOM 1448 C CA . SER A 1 181 ? 18.535 13.162 -11.984 1.00 93.38 181 SER A CA 1
ATOM 1449 C C . SER A 1 181 ? 19.384 12.895 -13.232 1.00 93.38 181 SER A C 1
ATOM 1451 O O . SER A 1 181 ? 20.012 11.847 -13.332 1.00 93.38 181 SER A O 1
ATOM 1453 N N . TYR A 1 182 ? 19.536 13.857 -14.147 1.00 92.81 182 TYR A N 1
ATOM 1454 C CA . TYR A 1 182 ? 20.484 13.764 -15.270 1.00 92.81 182 TYR A CA 1
ATOM 1455 C C . TYR A 1 182 ? 21.961 13.632 -14.838 1.00 92.81 182 TYR A C 1
ATOM 1457 O O . TYR A 1 182 ? 22.805 13.248 -15.646 1.00 92.81 182 TYR A O 1
ATOM 1465 N N . LEU A 1 183 ? 22.294 13.947 -13.580 1.00 93.88 183 LEU A N 1
ATOM 1466 C CA . LEU A 1 183 ? 23.614 13.727 -12.982 1.00 93.88 183 LEU A CA 1
ATOM 1467 C C . LEU A 1 183 ? 23.754 12.357 -12.310 1.00 93.88 183 LEU A C 1
ATOM 1469 O O . LEU A 1 183 ? 24.875 11.995 -11.951 1.00 93.88 183 LEU A O 1
ATOM 1473 N N . ALA A 1 184 ? 22.668 11.596 -12.142 1.00 93.69 184 ALA A N 1
ATOM 1474 C CA . ALA A 1 184 ? 22.703 10.276 -11.516 1.00 93.69 184 ALA A CA 1
ATOM 1475 C C . ALA A 1 184 ? 23.721 9.322 -12.173 1.00 93.69 184 ALA A C 1
ATOM 1477 O O . ALA A 1 184 ? 24.527 8.777 -11.420 1.00 93.69 184 ALA A O 1
ATOM 1478 N N . PRO A 1 185 ? 23.825 9.196 -13.518 1.00 92.56 185 PRO A N 1
ATOM 1479 C CA . PRO A 1 185 ? 24.831 8.321 -14.129 1.00 92.56 185 PRO A CA 1
ATOM 1480 C C . PRO A 1 185 ? 26.253 8.634 -13.657 1.00 92.56 185 PRO A C 1
ATOM 1482 O O . PRO A 1 185 ? 27.005 7.747 -13.259 1.00 92.56 185 PRO A O 1
ATOM 1485 N N . LYS A 1 186 ? 26.598 9.927 -13.627 1.00 92.81 186 LYS A N 1
ATOM 1486 C CA . LYS A 1 186 ? 27.907 10.394 -13.173 1.00 92.81 186 LYS A CA 1
ATOM 1487 C C . LYS A 1 186 ? 28.111 10.123 -11.678 1.00 92.81 186 LYS A C 1
ATOM 1489 O O . LYS A 1 186 ? 29.148 9.590 -11.298 1.00 92.81 186 LYS A O 1
ATOM 1494 N N . ARG A 1 187 ? 27.123 10.452 -10.837 1.00 92.44 187 ARG A N 1
ATOM 1495 C CA . ARG A 1 187 ? 27.188 10.241 -9.379 1.00 92.44 187 ARG A CA 1
ATOM 1496 C C . ARG A 1 187 ? 27.371 8.761 -9.031 1.00 92.44 187 ARG A C 1
ATOM 1498 O O . ARG A 1 187 ? 28.247 8.435 -8.236 1.00 92.44 187 ARG A O 1
ATOM 1505 N N . ILE A 1 188 ? 26.599 7.874 -9.663 1.00 92.56 188 ILE A N 1
ATOM 1506 C CA . ILE A 1 188 ? 26.687 6.427 -9.435 1.00 92.56 188 ILE A CA 1
ATOM 1507 C C . ILE A 1 188 ? 28.026 5.873 -9.932 1.00 92.56 188 ILE A C 1
ATOM 1509 O O . ILE A 1 188 ? 28.641 5.068 -9.236 1.00 92.56 188 ILE A O 1
ATOM 1513 N N . GLN A 1 189 ? 28.528 6.332 -11.081 1.00 91.12 189 GLN A N 1
ATOM 1514 C CA . GLN A 1 189 ? 29.841 5.917 -11.579 1.00 91.12 189 GLN A CA 1
ATOM 1515 C C . GLN A 1 189 ? 30.988 6.337 -10.643 1.00 91.12 189 GLN A C 1
ATOM 1517 O O . GLN A 1 189 ? 31.935 5.576 -10.451 1.00 91.12 189 GLN A O 1
ATOM 1522 N N . GLU A 1 190 ? 30.922 7.543 -10.073 1.00 92.94 190 GLU A N 1
ATOM 1523 C CA . GLU A 1 190 ? 31.986 8.102 -9.231 1.00 92.94 190 GLU A CA 1
ATOM 1524 C C . GLU A 1 190 ? 31.931 7.605 -7.780 1.00 92.94 190 GLU A C 1
ATOM 1526 O O . GLU A 1 190 ? 32.974 7.449 -7.148 1.00 92.94 190 GLU A O 1
ATOM 1531 N N . SER A 1 191 ? 30.734 7.399 -7.223 1.00 90.75 191 SER A N 1
ATOM 1532 C CA . SER A 1 191 ? 30.531 7.176 -5.779 1.00 90.75 191 SER A CA 1
ATOM 1533 C C . SER A 1 191 ? 29.651 5.969 -5.436 1.00 90.75 191 SER A C 1
ATOM 1535 O O . SER A 1 191 ? 29.520 5.627 -4.262 1.00 90.75 191 SER A O 1
ATOM 1537 N N . GLY A 1 192 ? 29.073 5.292 -6.429 1.00 93.06 192 GLY A N 1
ATOM 1538 C CA . GLY A 1 192 ? 28.074 4.248 -6.213 1.00 93.06 192 GLY A CA 1
ATOM 1539 C C . GLY A 1 192 ? 26.742 4.800 -5.696 1.00 93.06 192 GLY A C 1
ATOM 1540 O O . GLY A 1 192 ? 26.472 5.998 -5.769 1.00 93.06 192 GLY A O 1
ATOM 1541 N N . LEU A 1 19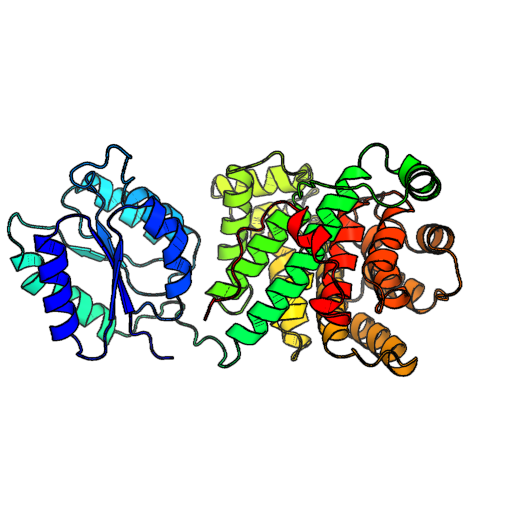3 ? 25.892 3.905 -5.184 1.00 94.75 193 LEU A N 1
ATOM 1542 C CA . LEU A 1 193 ? 24.635 4.292 -4.539 1.00 94.75 193 LEU A CA 1
ATOM 1543 C C . LEU A 1 193 ? 24.907 5.111 -3.263 1.00 94.75 193 LEU A C 1
ATOM 1545 O O . LEU A 1 193 ? 25.843 4.778 -2.528 1.00 94.75 193 LEU A O 1
ATOM 1549 N N . PRO A 1 194 ? 24.097 6.149 -2.983 1.00 93.62 194 PRO A N 1
ATOM 1550 C CA . PRO A 1 194 ? 24.267 6.992 -1.804 1.00 93.62 194 PRO A CA 1
ATOM 1551 C C . PRO A 1 194 ? 24.146 6.166 -0.524 1.00 93.62 194 PRO A C 1
ATOM 1553 O O . PRO A 1 194 ? 23.373 5.218 -0.476 1.00 93.62 194 PRO A O 1
ATOM 1556 N N . THR A 1 195 ? 24.887 6.530 0.522 1.00 92.25 195 THR A N 1
ATOM 1557 C CA . THR A 1 195 ? 24.779 5.923 1.860 1.00 92.25 195 THR A CA 1
ATOM 1558 C C . THR A 1 195 ? 23.685 6.600 2.682 1.00 92.25 195 THR A C 1
ATOM 1560 O O . THR A 1 195 ? 23.420 7.782 2.475 1.00 92.25 195 THR A O 1
ATOM 1563 N N . GLY A 1 196 ? 23.068 5.871 3.614 1.00 90.12 196 GLY A N 1
ATOM 1564 C CA . GLY A 1 196 ? 22.001 6.406 4.463 1.00 90.12 196 GLY A CA 1
ATOM 1565 C C . GLY A 1 196 ? 22.484 7.319 5.602 1.00 90.12 196 GLY A C 1
ATOM 1566 O O . GLY A 1 196 ? 23.684 7.591 5.708 1.00 90.12 196 GLY A O 1
ATOM 1567 N N . PRO A 1 197 ? 21.566 7.763 6.481 1.00 94.69 197 PRO A N 1
ATOM 1568 C CA . PRO A 1 197 ? 20.154 7.370 6.521 1.00 94.69 197 PRO A CA 1
ATOM 1569 C C . PRO A 1 197 ? 19.338 7.931 5.346 1.00 94.69 197 PRO A C 1
ATOM 1571 O O . PRO A 1 197 ? 19.677 8.985 4.81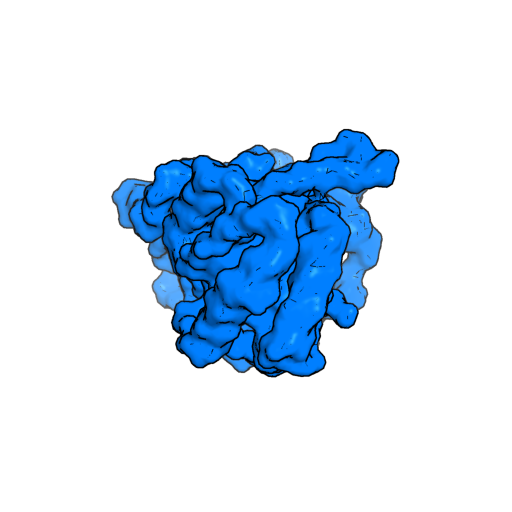1 1.00 94.69 197 PRO A O 1
ATOM 1574 N N . TRP A 1 198 ? 18.277 7.225 4.952 1.00 96.50 198 TRP A N 1
ATOM 1575 C CA . TRP A 1 198 ? 17.398 7.623 3.844 1.00 96.50 198 TRP A CA 1
ATOM 1576 C C . TRP A 1 198 ? 15.953 7.806 4.305 1.00 96.50 198 TRP A C 1
ATOM 1578 O O . TRP A 1 198 ? 15.469 7.059 5.154 1.00 96.50 198 TRP A O 1
ATOM 1588 N N . VAL A 1 199 ? 15.273 8.782 3.712 1.00 96.00 199 VAL A N 1
ATOM 1589 C CA . VAL A 1 199 ? 13.868 9.132 3.963 1.00 96.00 199 VAL A CA 1
ATOM 1590 C C . VAL A 1 199 ? 13.077 8.763 2.714 1.00 96.00 199 VAL A C 1
ATOM 1592 O O . VAL A 1 199 ? 13.539 9.048 1.612 1.00 96.00 199 VAL A O 1
ATOM 1595 N N . HIS A 1 200 ? 11.930 8.107 2.877 1.00 96.88 200 HIS A N 1
ATOM 1596 C CA . HIS A 1 200 ? 11.092 7.675 1.751 1.00 96.88 200 HIS A CA 1
ATOM 1597 C C . HIS A 1 200 ? 10.058 8.739 1.344 1.00 96.88 200 HIS A C 1
ATOM 1599 O O . HIS A 1 200 ? 9.716 9.625 2.139 1.00 96.88 200 HIS A O 1
ATOM 1605 N N . THR A 1 201 ? 9.531 8.636 0.125 1.00 98.38 201 THR A N 1
ATOM 1606 C CA . THR A 1 201 ? 8.600 9.589 -0.498 1.00 98.38 201 THR A CA 1
ATOM 1607 C C . THR A 1 201 ? 7.159 9.052 -0.540 1.00 98.38 201 THR A C 1
ATOM 1609 O O . THR A 1 201 ? 6.754 8.177 0.243 1.00 98.38 201 THR A O 1
ATOM 1612 N N . ASP A 1 202 ? 6.325 9.625 -1.413 1.00 98.44 202 ASP A N 1
ATOM 1613 C CA . ASP A 1 202 ? 4.949 9.225 -1.634 1.00 98.44 202 ASP A CA 1
ATOM 1614 C C . ASP A 1 202 ? 4.831 7.817 -2.215 1.00 98.44 202 ASP A C 1
ATOM 1616 O O . ASP A 1 202 ? 3.823 7.154 -1.951 1.00 98.44 202 ASP A O 1
ATOM 1620 N N . ASP A 1 203 ? 5.854 7.314 -2.907 1.00 98.75 203 ASP A N 1
ATOM 1621 C CA . ASP A 1 203 ? 5.928 5.936 -3.388 1.00 98.75 203 ASP A CA 1
ATOM 1622 C C . ASP A 1 203 ? 5.706 4.952 -2.234 1.00 98.75 203 ASP A C 1
ATOM 1624 O O . ASP A 1 203 ? 4.773 4.134 -2.263 1.00 98.75 203 ASP A O 1
ATOM 1628 N N . THR A 1 204 ? 6.494 5.091 -1.166 1.00 98.69 204 THR A N 1
ATOM 1629 C CA . THR A 1 204 ? 6.379 4.259 0.034 1.00 98.69 204 THR A CA 1
ATOM 1630 C C . THR A 1 204 ? 5.150 4.601 0.859 1.00 98.69 204 THR A C 1
ATOM 1632 O O . THR A 1 204 ? 4.439 3.685 1.271 1.00 98.69 204 THR A O 1
ATOM 1635 N N . GLU A 1 205 ? 4.826 5.879 1.083 1.00 97.94 205 GLU A N 1
ATOM 1636 C CA . GLU A 1 205 ? 3.637 6.251 1.866 1.00 97.94 205 GLU A CA 1
ATOM 1637 C C . GLU A 1 205 ? 2.348 5.672 1.247 1.00 97.94 205 GLU A C 1
ATOM 1639 O O . GLU A 1 205 ? 1.504 5.075 1.936 1.00 97.94 205 GLU A O 1
ATOM 1644 N N . MET A 1 206 ? 2.202 5.754 -0.075 1.00 98.56 206 MET A N 1
ATOM 1645 C CA . MET A 1 206 ? 1.058 5.158 -0.756 1.00 98.56 206 MET A CA 1
ATOM 1646 C C . MET A 1 206 ? 1.135 3.620 -0.771 1.00 98.56 206 MET A C 1
ATOM 1648 O O . MET A 1 206 ? 0.101 2.966 -0.613 1.00 98.56 206 MET A O 1
ATOM 1652 N N . ALA A 1 207 ? 2.318 3.008 -0.884 1.00 98.69 207 ALA A N 1
ATOM 1653 C CA . ALA A 1 207 ? 2.470 1.552 -0.770 1.00 98.69 207 ALA A CA 1
ATOM 1654 C C . ALA A 1 207 ? 2.112 1.014 0.630 1.00 98.69 207 ALA A C 1
ATOM 1656 O O . ALA A 1 207 ? 1.498 -0.054 0.741 1.00 98.69 207 ALA A O 1
ATOM 1657 N N . ILE A 1 208 ? 2.409 1.762 1.699 1.00 96.88 208 ILE A N 1
ATOM 1658 C CA . ILE A 1 208 ? 1.977 1.423 3.063 1.00 96.88 208 ILE A CA 1
ATOM 1659 C C . ILE A 1 208 ? 0.451 1.420 3.134 1.00 96.88 208 ILE A C 1
ATOM 1661 O O . ILE A 1 208 ? -0.134 0.462 3.627 1.00 96.88 208 ILE A O 1
ATOM 1665 N N . SER A 1 209 ? -0.205 2.444 2.583 1.00 95.56 209 SER A N 1
ATOM 1666 C CA . SER A 1 209 ? -1.673 2.531 2.574 1.00 95.56 209 SER A CA 1
ATOM 1667 C C . SER A 1 209 ? -2.320 1.338 1.858 1.00 95.56 209 SER A C 1
ATOM 1669 O O . SER A 1 209 ? -3.298 0.776 2.346 1.00 95.56 209 SER A O 1
ATOM 1671 N N . VAL A 1 210 ? -1.749 0.903 0.727 1.00 98.00 210 VAL A N 1
ATOM 1672 C CA . VAL A 1 210 ? -2.172 -0.321 0.019 1.00 98.00 210 VAL A CA 1
ATOM 1673 C C . VAL A 1 210 ? -2.005 -1.555 0.911 1.00 98.00 210 VAL A C 1
ATOM 1675 O O . VAL A 1 210 ? -2.912 -2.382 1.001 1.00 98.00 210 VAL A O 1
ATOM 1678 N N . SER A 1 211 ? -0.868 -1.663 1.595 1.00 96.38 211 SER A N 1
ATOM 1679 C CA . SER A 1 211 ? -0.540 -2.791 2.471 1.00 96.38 211 SER A CA 1
ATOM 1680 C C . SER A 1 211 ? -1.461 -2.865 3.696 1.00 96.38 211 SER A C 1
ATOM 1682 O O . SER A 1 211 ? -1.914 -3.949 4.054 1.00 96.38 211 SER A O 1
ATOM 1684 N N . GLU A 1 212 ? -1.799 -1.726 4.306 1.00 89.81 212 GLU A N 1
ATOM 1685 C CA . GLU A 1 212 ? -2.747 -1.617 5.427 1.00 89.81 212 GLU A CA 1
ATOM 1686 C C . GLU A 1 212 ? -4.162 -2.053 5.014 1.00 89.81 212 GLU A C 1
ATOM 1688 O O . GLU A 1 212 ? -4.803 -2.839 5.713 1.00 89.81 212 GLU A O 1
ATOM 1693 N N . VAL A 1 213 ? -4.631 -1.635 3.831 1.00 90.94 213 VAL A N 1
ATOM 1694 C CA . VAL A 1 213 ? -5.924 -2.090 3.288 1.00 90.94 213 VAL A CA 1
ATOM 1695 C C . VAL A 1 213 ? -5.932 -3.606 3.072 1.00 90.94 213 VAL A C 1
ATOM 1697 O O . VAL A 1 213 ? -6.895 -4.269 3.462 1.00 90.94 213 VAL A O 1
ATOM 1700 N N . LEU A 1 214 ? -4.856 -4.178 2.521 1.00 92.56 214 LEU A N 1
ATOM 1701 C CA . LEU A 1 214 ? -4.722 -5.632 2.374 1.00 92.56 214 LEU A CA 1
ATOM 1702 C C . LEU A 1 214 ? -4.697 -6.340 3.733 1.00 92.56 214 LEU A C 1
ATOM 1704 O O . LEU A 1 214 ? -5.361 -7.361 3.887 1.00 92.56 214 LEU A O 1
ATOM 1708 N N . ARG A 1 215 ? -3.990 -5.793 4.729 1.00 87.81 215 ARG A N 1
ATOM 1709 C CA . ARG A 1 215 ? -3.917 -6.343 6.092 1.00 87.81 215 ARG A CA 1
ATOM 1710 C C . ARG A 1 215 ? -5.285 -6.447 6.751 1.00 87.81 215 ARG A C 1
ATOM 1712 O O . ARG A 1 215 ? -5.568 -7.470 7.373 1.00 87.81 215 ARG A O 1
ATOM 1719 N N . VAL A 1 216 ? -6.120 -5.425 6.600 1.00 82.25 216 VAL A N 1
ATOM 1720 C CA . VAL A 1 216 ? -7.429 -5.378 7.261 1.00 82.25 216 VAL A CA 1
ATOM 1721 C C . VAL A 1 216 ? -8.486 -6.160 6.487 1.00 82.25 216 VAL A C 1
ATOM 1723 O O . VAL A 1 216 ? -9.286 -6.869 7.092 1.00 82.25 216 VAL A O 1
ATOM 1726 N N . HIS A 1 217 ? -8.511 -6.040 5.159 1.00 83.81 217 HIS A N 1
ATOM 1727 C CA . HIS A 1 217 ? -9.626 -6.546 4.353 1.00 83.81 217 HIS A CA 1
ATOM 1728 C C . HIS A 1 217 ? -9.317 -7.849 3.613 1.00 83.81 217 HIS A C 1
ATOM 1730 O O . HIS A 1 217 ? -10.237 -8.563 3.227 1.00 83.81 217 HIS A O 1
ATOM 1736 N N . GLY A 1 218 ? -8.042 -8.168 3.396 1.00 88.81 218 GLY A N 1
ATOM 1737 C CA . GLY A 1 218 ? -7.614 -9.279 2.545 1.00 88.81 218 GLY A CA 1
ATOM 1738 C C . GLY A 1 218 ? -7.870 -9.062 1.048 1.00 88.81 218 GLY A C 1
ATOM 1739 O O . GLY A 1 218 ? -7.733 -9.985 0.250 1.00 88.81 218 GLY A O 1
ATOM 1740 N N . PHE A 1 219 ? -8.262 -7.846 0.662 1.00 92.94 219 PHE A N 1
ATOM 1741 C CA . PHE A 1 219 ? -8.413 -7.373 -0.710 1.00 92.94 219 PHE A CA 1
ATOM 1742 C C . PHE A 1 219 ? -8.361 -5.847 -0.745 1.00 92.94 219 PHE A C 1
ATOM 1744 O O . PHE A 1 219 ? -8.401 -5.183 0.291 1.00 92.94 219 PHE A O 1
ATOM 1751 N N . ILE A 1 220 ? -8.268 -5.276 -1.942 1.00 94.94 220 ILE A N 1
ATOM 1752 C CA . ILE A 1 220 ? -8.292 -3.830 -2.120 1.00 94.94 220 ILE A CA 1
ATOM 1753 C C . ILE A 1 220 ? -9.729 -3.339 -2.077 1.00 94.94 220 ILE A C 1
ATOM 1755 O O . ILE A 1 220 ? -10.480 -3.500 -3.040 1.00 94.94 220 ILE A O 1
ATOM 1759 N N . GLN A 1 221 ? -10.089 -2.680 -0.976 1.00 91.81 221 GLN A N 1
ATOM 1760 C CA . GLN A 1 221 ? -11.333 -1.933 -0.901 1.00 91.81 221 GLN A CA 1
ATOM 1761 C C . GLN A 1 221 ? -11.088 -0.451 -1.242 1.00 91.81 221 GLN A C 1
ATOM 1763 O O . GLN A 1 221 ? -10.395 0.238 -0.491 1.00 91.81 221 GLN A O 1
ATOM 1768 N N . PRO A 1 222 ? -11.619 0.060 -2.374 1.00 94.12 222 PRO A N 1
ATOM 1769 C CA . PRO A 1 222 ? -11.242 1.381 -2.883 1.00 94.12 222 PRO A CA 1
ATOM 1770 C C . PRO A 1 222 ? -11.587 2.560 -1.972 1.00 94.12 222 PRO A C 1
ATOM 1772 O O . PRO A 1 222 ? -10.836 3.528 -1.940 1.00 94.12 222 PRO A O 1
ATOM 1775 N N . ASP A 1 223 ? -12.702 2.506 -1.237 1.00 89.00 223 ASP A N 1
ATOM 1776 C CA . ASP A 1 223 ? -13.125 3.625 -0.385 1.00 89.00 223 ASP A CA 1
ATOM 1777 C C . ASP A 1 223 ? -12.236 3.744 0.864 1.00 89.00 223 ASP A C 1
ATOM 1779 O O . ASP A 1 223 ? -11.841 4.846 1.241 1.00 89.00 223 ASP A O 1
ATOM 1783 N N . ALA A 1 224 ? -11.868 2.613 1.473 1.00 86.56 224 ALA A N 1
ATOM 1784 C CA . ALA A 1 224 ? -10.895 2.538 2.557 1.00 86.56 224 ALA A CA 1
ATOM 1785 C C . ALA A 1 224 ? -9.514 2.992 2.074 1.00 86.56 224 ALA A C 1
ATOM 1787 O O . ALA A 1 224 ? -8.858 3.789 2.740 1.00 86.56 224 ALA A O 1
ATOM 1788 N N . LEU A 1 225 ? -9.103 2.561 0.877 1.00 93.81 225 LEU A N 1
ATOM 1789 C CA . LEU A 1 225 ? -7.831 2.977 0.293 1.00 93.81 225 LEU A CA 1
ATOM 1790 C C . LEU A 1 225 ? -7.790 4.486 0.003 1.00 93.81 225 LEU A C 1
ATOM 1792 O O . LEU A 1 225 ? -6.787 5.134 0.289 1.00 93.81 225 LEU A O 1
ATOM 1796 N N . ALA A 1 226 ? -8.879 5.062 -0.515 1.00 94.56 226 ALA A N 1
ATOM 1797 C CA . ALA A 1 226 ? -8.991 6.501 -0.745 1.00 94.56 226 ALA A CA 1
ATOM 1798 C C . ALA A 1 226 ? -8.847 7.302 0.557 1.00 94.56 226 ALA A C 1
ATOM 1800 O O . ALA A 1 226 ? -8.080 8.264 0.602 1.00 94.56 226 ALA A O 1
ATOM 1801 N N . ARG A 1 227 ? -9.528 6.871 1.631 1.00 88.06 227 ARG A N 1
ATOM 1802 C CA . ARG A 1 227 ? -9.396 7.482 2.965 1.00 88.06 227 ARG A CA 1
ATOM 1803 C C . ARG A 1 227 ? -7.966 7.387 3.492 1.00 88.06 227 ARG A C 1
ATOM 1805 O O . ARG A 1 227 ? -7.416 8.396 3.922 1.00 88.06 227 ARG A O 1
ATOM 1812 N N . ARG A 1 228 ? -7.334 6.216 3.367 1.00 89.44 228 ARG A N 1
ATOM 1813 C CA . ARG A 1 228 ? -5.938 5.991 3.773 1.00 89.44 228 ARG A CA 1
ATOM 1814 C C . ARG A 1 228 ? -4.965 6.915 3.053 1.00 89.44 228 ARG A C 1
ATOM 1816 O O . ARG A 1 228 ? -4.128 7.531 3.707 1.00 89.44 228 ARG A O 1
ATOM 1823 N N . PHE A 1 229 ? -5.099 7.064 1.735 1.00 95.88 229 PHE A N 1
ATOM 1824 C CA . PHE A 1 229 ? -4.280 8.017 0.986 1.00 95.88 229 PHE A CA 1
ATOM 1825 C C . PHE A 1 229 ? -4.503 9.456 1.452 1.00 95.88 229 PHE A C 1
ATOM 1827 O O . PHE A 1 229 ? -3.529 10.169 1.673 1.00 95.88 229 PHE A O 1
ATOM 1834 N N . ALA A 1 230 ? -5.761 9.874 1.620 1.00 93.12 230 ALA A N 1
ATOM 1835 C CA . ALA A 1 230 ? -6.098 11.228 2.049 1.00 93.12 230 ALA A CA 1
ATOM 1836 C C . ALA A 1 230 ? -5.519 11.551 3.437 1.00 93.12 230 ALA A C 1
ATOM 1838 O O . ALA A 1 230 ? -4.792 12.531 3.576 1.00 93.12 230 ALA A O 1
ATOM 1839 N N . ARG A 1 231 ? -5.732 10.690 4.444 1.00 87.06 231 ARG A N 1
ATOM 1840 C CA . ARG A 1 231 ? -5.213 10.927 5.805 1.00 87.06 231 ARG A CA 1
ATOM 1841 C C . ARG A 1 231 ? -3.694 10.889 5.880 1.00 87.06 231 ARG A C 1
ATOM 1843 O O . ARG A 1 231 ? -3.082 11.699 6.573 1.00 87.06 231 ARG A O 1
ATOM 1850 N N . ARG A 1 232 ? -3.062 9.961 5.158 1.00 90.81 232 ARG A N 1
ATOM 1851 C CA . ARG A 1 232 ? -1.600 9.887 5.109 1.00 90.81 232 ARG A CA 1
ATOM 1852 C C . ARG A 1 232 ? -0.995 11.135 4.468 1.00 90.81 232 ARG A C 1
ATOM 1854 O O . ARG A 1 232 ? -0.010 11.655 4.982 1.00 90.81 232 ARG A O 1
ATOM 1861 N N . PHE A 1 233 ? -1.627 11.649 3.415 1.00 94.94 233 PHE A N 1
ATOM 1862 C CA . PHE A 1 233 ? -1.266 12.924 2.804 1.00 94.94 233 PHE A CA 1
ATOM 1863 C C . PHE A 1 233 ? -1.512 14.124 3.727 1.00 94.94 233 PHE A C 1
ATOM 1865 O O . PHE A 1 233 ? -0.684 15.025 3.772 1.00 94.94 233 PHE A O 1
ATOM 1872 N N . GLU A 1 234 ? -2.612 14.156 4.483 1.00 90.69 234 GLU A N 1
ATOM 1873 C CA . GLU A 1 234 ? -2.862 15.228 5.459 1.00 90.69 234 GLU A CA 1
ATOM 1874 C C . GLU A 1 234 ? -1.801 15.288 6.556 1.00 90.69 234 GLU A C 1
ATOM 1876 O O . GLU A 1 234 ? -1.411 16.381 6.967 1.00 90.69 234 GLU A O 1
ATOM 1881 N N . ARG A 1 235 ? -1.329 14.124 7.021 1.00 88.50 235 ARG A N 1
ATOM 1882 C CA . ARG A 1 235 ? -0.298 14.034 8.061 1.00 88.50 235 ARG A CA 1
ATOM 1883 C C . ARG A 1 235 ? 1.036 14.608 7.595 1.00 88.50 235 ARG A C 1
ATOM 1885 O O . ARG A 1 235 ? 1.710 15.273 8.376 1.00 88.50 235 ARG A O 1
ATOM 1892 N N . ASP A 1 236 ? 1.423 14.314 6.359 1.00 93.38 236 ASP A N 1
ATOM 1893 C CA . ASP A 1 236 ? 2.681 14.785 5.789 1.00 93.38 236 ASP A CA 1
ATOM 1894 C C . ASP A 1 236 ? 2.547 15.025 4.277 1.00 93.38 236 ASP A C 1
ATOM 1896 O O . ASP A 1 236 ? 2.834 14.142 3.459 1.00 93.38 236 ASP A O 1
ATOM 1900 N N . PRO A 1 237 ? 2.082 16.220 3.873 1.00 95.19 237 PRO A N 1
ATOM 1901 C CA . PRO A 1 237 ? 1.875 16.518 2.468 1.00 95.19 237 PRO A CA 1
ATOM 1902 C C . PRO A 1 237 ? 3.196 16.682 1.715 1.00 95.19 237 PRO A C 1
ATOM 1904 O O . PRO A 1 237 ? 3.181 16.632 0.491 1.00 95.19 237 PRO A O 1
ATOM 1907 N N . GLU A 1 238 ? 4.338 16.876 2.373 1.00 96.44 238 GLU A N 1
ATOM 1908 C CA . GLU A 1 238 ? 5.598 17.232 1.703 1.00 96.44 238 GLU A CA 1
ATOM 1909 C C . GLU A 1 238 ? 6.441 16.015 1.291 1.00 96.44 238 GLU A C 1
ATOM 1911 O O . GLU A 1 238 ? 7.582 16.164 0.868 1.00 96.44 238 GLU A O 1
ATOM 1916 N N . ARG A 1 239 ? 5.846 14.817 1.302 1.00 96.38 239 ARG A N 1
ATOM 1917 C CA . ARG A 1 239 ? 6.472 13.544 0.905 1.00 96.38 239 ARG A CA 1
ATOM 1918 C C . ARG A 1 239 ? 6.741 13.364 -0.594 1.00 96.38 239 ARG A C 1
ATOM 1920 O O . ARG A 1 239 ? 6.998 12.251 -0.996 1.00 96.38 239 ARG A O 1
ATOM 1927 N N . GLY A 1 240 ? 6.677 14.402 -1.426 1.00 95.38 240 GLY A N 1
ATOM 1928 C CA . GLY A 1 240 ? 6.977 14.274 -2.868 1.00 95.38 240 GLY A CA 1
ATOM 1929 C C . GLY A 1 240 ? 5.766 14.135 -3.800 1.00 95.38 240 GLY A C 1
ATOM 1930 O O . GLY A 1 240 ? 5.917 14.275 -5.011 1.00 95.38 240 GLY A O 1
ATOM 1931 N N . TYR A 1 241 ? 4.542 14.030 -3.259 1.00 97.31 241 TYR A N 1
ATOM 1932 C CA . TYR A 1 241 ? 3.316 13.851 -4.051 1.00 97.31 241 TYR A CA 1
ATOM 1933 C C . TYR A 1 241 ? 3.213 14.770 -5.277 1.00 97.31 241 TYR A C 1
ATOM 1935 O O . TYR A 1 241 ? 3.160 16.003 -5.164 1.00 97.31 241 TYR A O 1
ATOM 1943 N N . GLY A 1 242 ? 3.022 14.166 -6.451 1.00 94.44 242 GLY A N 1
ATOM 1944 C CA . GLY A 1 242 ? 2.799 14.897 -7.697 1.00 94.44 242 GLY A CA 1
ATOM 1945 C C . GLY A 1 242 ? 1.619 15.882 -7.628 1.00 94.44 242 GLY A C 1
ATOM 1946 O O . GLY A 1 242 ? 0.596 15.637 -6.982 1.00 94.44 242 GLY A O 1
ATOM 1947 N N . LYS A 1 243 ? 1.714 17.010 -8.350 1.00 94.12 243 LYS A N 1
ATOM 1948 C CA . LYS A 1 243 ? 0.744 18.128 -8.289 1.00 94.12 243 LYS A CA 1
ATOM 1949 C C . LYS A 1 243 ? -0.723 17.695 -8.407 1.00 94.12 243 LYS A C 1
ATOM 1951 O O . LYS A 1 243 ? -1.563 18.177 -7.651 1.00 94.12 243 LYS A O 1
ATOM 1956 N N . MET A 1 244 ? -1.039 16.819 -9.361 1.00 94.31 244 MET A N 1
ATOM 1957 C CA . MET A 1 244 ? -2.415 16.351 -9.568 1.00 94.31 244 MET A CA 1
ATOM 1958 C C . MET A 1 244 ? -2.878 15.417 -8.443 1.00 94.31 244 MET A C 1
ATOM 1960 O O . MET A 1 244 ? -4.033 15.484 -8.034 1.00 94.31 244 MET A O 1
ATOM 1964 N N . THR A 1 245 ? -1.987 14.581 -7.908 1.00 95.12 245 THR A N 1
ATOM 1965 C CA . THR A 1 245 ? -2.270 13.737 -6.740 1.00 95.12 245 THR A CA 1
ATOM 1966 C C . THR A 1 245 ? -2.585 14.602 -5.521 1.00 95.12 245 THR A C 1
ATOM 1968 O O . THR A 1 245 ? -3.605 14.378 -4.881 1.00 95.12 245 THR A O 1
ATOM 1971 N N . ARG A 1 246 ? -1.811 15.669 -5.263 1.00 97.19 246 ARG A N 1
ATOM 1972 C CA . ARG A 1 246 ? -2.092 16.628 -4.171 1.00 97.19 246 ARG A CA 1
ATOM 1973 C C . ARG A 1 246 ? -3.494 17.232 -4.266 1.00 97.19 246 ARG A C 1
ATOM 1975 O O . ARG A 1 246 ? -4.162 17.383 -3.250 1.00 97.19 246 ARG A O 1
ATOM 1982 N N . ILE A 1 247 ? -3.935 17.604 -5.471 1.00 95.94 247 ILE A N 1
ATOM 1983 C CA . ILE A 1 247 ? -5.284 18.152 -5.693 1.00 95.94 247 ILE A CA 1
ATOM 1984 C C . ILE A 1 247 ? -6.335 17.098 -5.342 1.00 95.94 247 ILE A C 1
ATOM 1986 O O . ILE A 1 247 ? -7.197 17.358 -4.510 1.00 95.94 247 ILE A O 1
ATOM 1990 N N . GLN A 1 248 ? -6.208 15.898 -5.912 1.00 95.75 248 GLN A N 1
ATOM 1991 C CA . GLN A 1 248 ? -7.144 14.801 -5.674 1.00 95.75 248 GLN A CA 1
ATOM 1992 C C . GLN A 1 248 ? -7.247 14.431 -4.189 1.00 95.75 248 GLN A C 1
ATOM 1994 O O . GLN A 1 248 ? -8.354 14.281 -3.683 1.00 95.75 248 GLN A O 1
ATOM 1999 N N . LEU A 1 249 ? -6.118 14.310 -3.483 1.00 96.12 249 LEU A N 1
ATOM 2000 C CA . LEU A 1 249 ? -6.112 13.935 -2.066 1.00 96.12 249 LEU A CA 1
ATOM 2001 C C . LEU A 1 249 ? -6.725 15.027 -1.183 1.00 96.12 249 LEU A C 1
ATOM 2003 O O . LEU A 1 249 ? -7.500 14.700 -0.293 1.00 96.12 249 LEU A O 1
ATOM 2007 N N . ARG A 1 250 ? -6.497 16.315 -1.484 1.00 95.50 250 ARG A N 1
ATOM 2008 C CA . ARG A 1 250 ? -7.180 17.428 -0.793 1.00 95.50 250 ARG A CA 1
ATOM 2009 C C . ARG A 1 250 ? -8.689 17.426 -1.016 1.00 95.50 250 ARG A C 1
ATOM 2011 O O . ARG A 1 250 ? -9.442 17.712 -0.092 1.00 95.50 250 ARG A O 1
ATOM 2018 N N . GLU A 1 251 ? -9.138 17.127 -2.231 1.00 94.81 251 GLU A N 1
ATOM 2019 C CA . GLU A 1 251 ? -10.568 17.016 -2.529 1.00 94.81 251 GLU A CA 1
ATOM 2020 C C . GLU A 1 251 ? -11.196 15.817 -1.802 1.00 94.81 251 GLU A C 1
ATOM 2022 O O . GLU A 1 251 ? -12.265 15.960 -1.211 1.00 94.81 251 GLU A O 1
ATOM 2027 N N . MET A 1 252 ? -10.517 14.664 -1.774 1.00 92.81 252 MET A N 1
ATOM 2028 C CA . MET A 1 252 ? -10.966 13.487 -1.016 1.00 92.81 252 MET A CA 1
ATOM 2029 C C . MET A 1 252 ? -11.056 13.775 0.485 1.00 92.81 252 MET A C 1
ATOM 2031 O O . MET A 1 252 ? -12.067 13.456 1.106 1.00 92.81 252 MET A O 1
ATOM 2035 N N . SER A 1 253 ? -10.042 14.433 1.047 1.00 87.19 253 SER A N 1
ATOM 2036 C CA . SER A 1 253 ? -10.032 14.949 2.421 1.00 87.19 253 SER A CA 1
ATOM 2037 C C . SER A 1 253 ? -11.213 15.871 2.725 1.00 87.19 253 SER A C 1
ATOM 2039 O O . SER A 1 253 ? -11.810 15.800 3.794 1.00 87.19 253 SER A O 1
ATOM 2041 N N . ALA A 1 254 ? -11.608 16.703 1.759 1.00 88.44 254 ALA A N 1
ATOM 2042 C CA . ALA A 1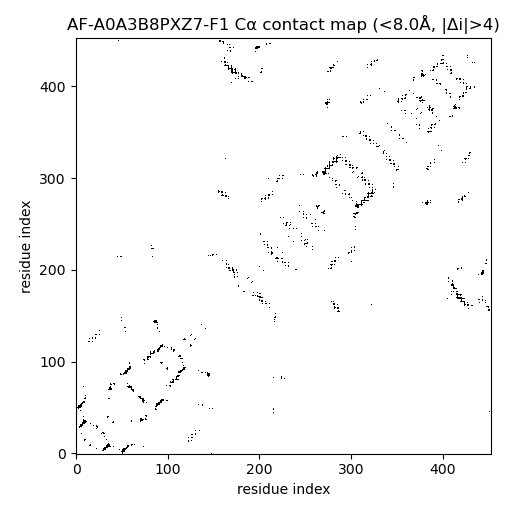 254 ? -12.776 17.574 1.865 1.00 88.44 254 ALA A CA 1
ATOM 2043 C C . ALA A 1 254 ? -14.122 16.842 1.654 1.00 88.44 254 ALA A C 1
ATOM 2045 O O . ALA A 1 254 ? -15.172 17.486 1.615 1.00 88.44 254 ALA A O 1
ATOM 2046 N N . GLY A 1 255 ? -14.112 15.513 1.507 1.00 85.50 255 GLY A N 1
ATOM 2047 C CA . GLY A 1 255 ? -15.304 14.679 1.354 1.00 85.50 255 GLY A CA 1
ATOM 2048 C C . GLY A 1 255 ? -15.784 14.497 -0.087 1.00 85.50 255 GLY A C 1
ATOM 2049 O O . GLY A 1 255 ? -16.849 13.915 -0.301 1.00 85.50 255 GLY A O 1
ATOM 2050 N N . VAL A 1 256 ? -15.028 14.962 -1.089 1.00 92.31 256 VAL A N 1
ATOM 2051 C CA . VAL A 1 256 ? -15.367 14.714 -2.496 1.00 92.31 256 VAL A CA 1
ATOM 2052 C C . VAL A 1 256 ? -15.126 13.231 -2.816 1.00 92.31 256 VAL A C 1
ATOM 2054 O O . VAL A 1 256 ? -14.039 12.715 -2.541 1.00 92.31 256 VAL A O 1
ATOM 2057 N N . PRO A 1 257 ? -16.092 12.510 -3.416 1.00 93.69 257 PRO A N 1
ATOM 2058 C CA . PRO A 1 257 ? -15.910 11.102 -3.750 1.00 93.69 257 PRO A CA 1
ATOM 2059 C C . PRO A 1 257 ? -14.698 10.874 -4.662 1.00 93.69 257 PRO A C 1
ATOM 2061 O O . PRO A 1 257 ? -14.590 11.482 -5.727 1.00 93.69 257 PRO A O 1
ATOM 2064 N N . TRP A 1 258 ? -13.824 9.924 -4.313 1.00 95.19 258 TRP A N 1
ATOM 2065 C CA . TRP A 1 258 ? -12.605 9.633 -5.088 1.00 95.19 258 TRP A CA 1
ATOM 2066 C C . TRP A 1 258 ? -12.880 9.303 -6.563 1.00 95.19 258 TRP A C 1
ATOM 2068 O O . TRP A 1 258 ? -12.076 9.602 -7.443 1.00 95.19 258 TRP A O 1
ATOM 2078 N N . ARG A 1 259 ? -14.043 8.704 -6.855 1.00 96.12 259 ARG A N 1
ATOM 2079 C CA . ARG A 1 259 ? -14.475 8.370 -8.223 1.00 96.12 259 ARG A CA 1
ATOM 2080 C C . ARG A 1 259 ? -14.603 9.615 -9.089 1.00 96.12 259 ARG A C 1
ATOM 2082 O O . ARG A 1 259 ? -14.340 9.557 -10.284 1.00 96.12 259 ARG A O 1
ATOM 2089 N N . GLU A 1 260 ? -15.014 10.722 -8.484 1.00 95.44 260 GLU A N 1
ATOM 2090 C CA . GLU A 1 260 ? -15.165 12.007 -9.148 1.00 95.44 260 GLU A CA 1
ATOM 2091 C C . GLU A 1 260 ? -13.807 12.690 -9.327 1.00 95.44 260 GLU A C 1
ATOM 2093 O O . GLU A 1 260 ? -13.474 13.088 -10.443 1.00 95.44 260 GLU A O 1
ATOM 2098 N N . THR A 1 261 ? -13.004 12.778 -8.263 1.00 94.12 261 THR A N 1
ATOM 2099 C CA . THR A 1 261 ? -11.692 13.449 -8.299 1.00 94.12 261 THR A CA 1
ATOM 2100 C C . THR A 1 261 ? -10.733 12.744 -9.262 1.00 94.12 261 THR A C 1
ATOM 2102 O O . THR A 1 261 ? -10.102 13.391 -10.102 1.00 94.12 261 THR A O 1
ATOM 2105 N N . SER A 1 262 ? -10.695 11.407 -9.234 1.00 94.56 262 SER A N 1
ATOM 2106 C CA . SER A 1 262 ? -9.837 10.623 -10.122 1.00 94.56 262 SER A CA 1
ATOM 2107 C C . SER A 1 262 ? -10.268 10.682 -11.584 1.00 94.56 262 SER A C 1
ATOM 2109 O O . SER A 1 262 ? -9.418 10.813 -12.467 1.00 94.56 262 SER A O 1
ATOM 2111 N N . ALA A 1 263 ? -11.576 10.636 -11.857 1.00 93.50 263 ALA A N 1
ATOM 2112 C CA . ALA A 1 263 ? -12.087 10.739 -13.221 1.00 93.50 263 ALA A CA 1
ATOM 2113 C C . ALA A 1 263 ? -11.880 12.144 -13.808 1.00 93.50 263 ALA A C 1
ATOM 2115 O O . ALA A 1 263 ? -11.518 12.268 -14.973 1.00 93.50 263 ALA A O 1
ATOM 2116 N N . LYS A 1 264 ? -12.062 13.210 -13.014 1.00 93.31 264 LYS A N 1
ATOM 2117 C CA . LYS A 1 264 ? -11.918 14.605 -13.472 1.00 93.31 264 LYS A CA 1
ATOM 2118 C C . LYS A 1 264 ? -10.477 15.027 -13.758 1.00 93.31 264 LYS A C 1
ATOM 2120 O O . LYS A 1 264 ? -10.277 16.009 -14.481 1.00 93.31 264 LYS A O 1
ATOM 2125 N N . ALA A 1 265 ? -9.481 14.323 -13.218 1.00 91.19 265 ALA A N 1
ATOM 2126 C CA . ALA A 1 265 ? -8.075 14.649 -13.427 1.00 91.19 265 ALA A CA 1
ATOM 2127 C C . ALA A 1 265 ? -7.743 14.803 -14.925 1.00 91.19 265 ALA A C 1
ATOM 2129 O O . ALA A 1 265 ? -8.258 14.074 -15.774 1.00 91.19 265 ALA A O 1
ATOM 2130 N N . PHE A 1 266 ? -6.890 15.782 -15.249 1.00 93.06 266 PHE A N 1
ATOM 2131 C CA . PHE A 1 266 ? -6.487 16.103 -16.628 1.00 93.06 266 PHE A CA 1
ATOM 2132 C C . PHE A 1 266 ? -7.666 16.339 -17.592 1.00 93.06 266 PHE A C 1
ATOM 2134 O O . PHE A 1 266 ? -7.655 15.893 -18.736 1.00 93.06 266 PHE A O 1
ATOM 2141 N N . GLY A 1 267 ? -8.698 17.055 -17.131 1.00 90.19 267 GLY A N 1
ATOM 2142 C CA . GLY A 1 267 ? -9.841 17.424 -17.970 1.00 90.19 267 GLY A CA 1
ATOM 2143 C C . GLY A 1 267 ? -10.787 16.259 -18.268 1.00 90.19 267 GLY A C 1
ATOM 2144 O O . GLY A 1 267 ? -11.404 16.237 -19.328 1.00 90.19 267 GLY A O 1
ATOM 2145 N N . GLY A 1 268 ? -10.894 15.292 -17.353 1.00 92.44 268 GLY A N 1
ATOM 2146 C CA . GLY A 1 268 ? -11.799 14.146 -17.492 1.00 92.44 268 GLY A CA 1
ATOM 2147 C C . GLY A 1 268 ? -11.165 12.881 -18.078 1.00 92.44 268 GLY A C 1
ATOM 2148 O O . GLY A 1 268 ? -11.868 11.896 -18.283 1.00 92.44 268 GLY A O 1
ATOM 2149 N N . GLN A 1 269 ? -9.863 12.896 -18.382 1.00 92.19 269 GLN A N 1
ATOM 2150 C CA . GLN A 1 269 ? -9.158 11.735 -18.945 1.00 92.19 269 GLN A CA 1
ATOM 2151 C C . GLN A 1 269 ? -8.602 10.793 -17.866 1.00 92.19 269 GLN A C 1
ATOM 2153 O O . GLN A 1 269 ? -8.332 9.622 -18.137 1.00 92.19 269 GLN A O 1
ATOM 2158 N N . GLY A 1 270 ? -8.426 11.294 -16.642 1.00 94.06 270 GLY A N 1
ATOM 2159 C CA . GLY A 1 270 ? -7.692 10.613 -15.584 1.00 94.06 270 GLY A CA 1
ATOM 2160 C C . GLY A 1 270 ? -6.173 10.761 -15.726 1.00 94.06 270 GLY A C 1
ATOM 2161 O O . GLY A 1 270 ? -5.644 11.129 -16.774 1.00 94.06 270 GLY A O 1
ATOM 2162 N N . SER A 1 271 ? -5.442 10.459 -14.651 1.00 95.94 271 SER A N 1
ATOM 2163 C CA . SER A 1 271 ? -3.972 10.462 -14.662 1.00 95.94 271 SER A CA 1
ATOM 2164 C C . SER A 1 271 ? -3.406 9.204 -15.322 1.00 95.94 271 SER A C 1
ATOM 2166 O O . SER A 1 271 ? -3.713 8.096 -14.883 1.00 95.94 271 SER A O 1
ATOM 2168 N N . MET A 1 272 ? -2.525 9.374 -16.315 1.00 96.94 272 MET A N 1
ATOM 2169 C CA . MET A 1 272 ? -1.684 8.301 -16.878 1.00 96.94 272 MET A CA 1
ATOM 2170 C C . MET A 1 272 ? -0.311 8.175 -16.194 1.00 96.94 272 MET A C 1
ATOM 2172 O O . MET A 1 272 ? 0.580 7.485 -16.699 1.00 96.94 272 MET A O 1
ATOM 2176 N N . GLY A 1 273 ? -0.132 8.881 -15.074 1.00 97.44 273 GLY A N 1
ATOM 2177 C CA . GLY A 1 273 ? 1.080 8.853 -14.266 1.00 97.44 273 GLY A CA 1
ATOM 2178 C C . GLY A 1 273 ? 1.463 7.451 -13.792 1.00 97.44 273 GLY A C 1
ATOM 2179 O O . GLY A 1 273 ? 0.648 6.527 -13.765 1.00 97.44 273 GLY A O 1
ATOM 2180 N N . ASN A 1 274 ? 2.725 7.296 -13.416 1.00 98.38 274 ASN A N 1
ATOM 2181 C CA . ASN A 1 274 ? 3.270 6.069 -12.830 1.00 98.38 274 ASN A CA 1
ATOM 2182 C C . ASN A 1 274 ? 2.920 5.896 -11.337 1.00 98.38 274 ASN A C 1
ATOM 2184 O O . ASN A 1 274 ? 3.147 4.818 -10.794 1.00 98.38 274 ASN A O 1
ATOM 2188 N N . GLY A 1 275 ? 2.282 6.882 -10.695 1.00 98.19 275 GLY A N 1
ATOM 2189 C CA . GLY A 1 275 ? 1.986 6.843 -9.260 1.00 98.19 275 GLY A CA 1
ATOM 2190 C C . GLY A 1 275 ? 1.036 5.725 -8.808 1.00 98.19 275 GLY A C 1
ATOM 2191 O O . GLY A 1 275 ? 0.970 5.387 -7.629 1.00 98.19 275 GLY A O 1
ATOM 2192 N N . ALA A 1 276 ? 0.277 5.114 -9.723 1.00 98.56 276 ALA A N 1
ATOM 2193 C CA . ALA A 1 276 ? -0.444 3.872 -9.427 1.00 98.56 276 ALA A CA 1
ATOM 2194 C C . ALA A 1 276 ? 0.464 2.632 -9.468 1.00 98.56 276 ALA A C 1
ATOM 2196 O O . ALA A 1 276 ? 0.231 1.686 -8.719 1.00 98.56 276 ALA A O 1
ATOM 2197 N N . ALA A 1 277 ? 1.490 2.639 -10.319 1.00 98.88 277 ALA A N 1
ATOM 2198 C CA . ALA A 1 277 ? 2.440 1.547 -10.488 1.00 98.88 277 ALA A CA 1
ATOM 2199 C C . ALA A 1 277 ? 3.477 1.491 -9.358 1.00 98.88 277 ALA A C 1
ATOM 2201 O O . ALA A 1 277 ? 3.765 0.396 -8.878 1.00 98.88 277 ALA A O 1
ATOM 2202 N N . MET A 1 278 ? 3.953 2.643 -8.870 1.00 98.69 278 MET A N 1
ATOM 2203 C CA . MET A 1 278 ? 4.956 2.726 -7.792 1.00 98.69 278 MET A CA 1
ATOM 2204 C C . MET A 1 278 ? 4.568 1.974 -6.511 1.00 98.69 278 MET A C 1
ATOM 2206 O O . MET A 1 278 ? 5.408 1.419 -5.812 1.00 98.69 278 MET A O 1
ATOM 2210 N N . ARG A 1 279 ? 3.260 1.879 -6.251 1.00 98.69 279 ARG A N 1
ATOM 2211 C CA . ARG A 1 279 ? 2.669 1.285 -5.045 1.00 98.69 279 ARG A CA 1
ATOM 2212 C C . ARG A 1 279 ? 2.008 -0.079 -5.268 1.00 98.69 279 ARG A C 1
ATOM 2214 O O . ARG A 1 279 ? 1.251 -0.540 -4.415 1.00 98.69 279 ARG A O 1
ATOM 2221 N N . ALA A 1 280 ? 2.195 -0.694 -6.438 1.00 98.88 280 ALA A N 1
ATOM 2222 C CA . ALA A 1 280 ? 1.414 -1.864 -6.856 1.00 98.88 280 ALA A CA 1
ATOM 2223 C C . ALA A 1 280 ? 2.034 -3.216 -6.459 1.00 98.88 280 ALA A C 1
ATOM 2225 O O . ALA A 1 280 ? 1.316 -4.215 -6.388 1.00 98.88 280 ALA A O 1
ATOM 2226 N N . THR A 1 281 ? 3.338 -3.269 -6.168 1.00 98.88 281 THR A N 1
ATOM 2227 C CA . THR A 1 281 ? 4.038 -4.522 -5.826 1.00 98.88 281 THR A CA 1
ATOM 2228 C C . THR A 1 281 ? 3.465 -5.245 -4.591 1.00 98.88 281 THR A C 1
ATOM 2230 O O . THR A 1 281 ? 3.316 -6.468 -4.679 1.00 98.88 281 THR A O 1
ATOM 2233 N N . PRO A 1 282 ? 2.987 -4.568 -3.515 1.00 98.81 282 PRO A N 1
ATOM 2234 C CA . PRO A 1 282 ? 2.316 -5.246 -2.400 1.00 98.81 282 PRO A CA 1
ATOM 2235 C C . PRO A 1 282 ? 1.062 -6.033 -2.809 1.00 98.81 282 PRO A C 1
ATOM 2237 O O . PRO A 1 282 ? 0.777 -7.084 -2.242 1.00 98.81 282 PRO A O 1
ATOM 2240 N N . VAL A 1 283 ? 0.319 -5.568 -3.822 1.00 98.88 283 VAL A N 1
ATOM 2241 C CA . VAL A 1 283 ? -0.856 -6.293 -4.338 1.00 98.88 283 VAL A CA 1
ATOM 2242 C C . VAL A 1 283 ? -0.431 -7.617 -4.969 1.00 98.88 283 VAL A C 1
ATOM 2244 O O . VAL A 1 283 ? -1.048 -8.651 -4.712 1.00 98.88 283 VAL A O 1
ATOM 2247 N N . GLY A 1 284 ? 0.645 -7.588 -5.758 1.00 98.75 284 GLY A N 1
ATOM 2248 C CA . GLY A 1 284 ? 1.248 -8.782 -6.345 1.00 98.75 284 GLY A CA 1
ATOM 2249 C C . GLY A 1 284 ? 1.723 -9.778 -5.295 1.00 98.75 284 GLY A C 1
ATOM 2250 O O . GLY A 1 284 ? 1.420 -10.963 -5.391 1.00 98.75 284 GLY A O 1
ATOM 2251 N N . ALA A 1 285 ? 2.405 -9.286 -4.260 1.00 98.56 285 ALA A N 1
ATOM 2252 C CA . ALA A 1 285 ? 2.886 -10.105 -3.152 1.00 98.56 285 ALA A CA 1
ATOM 2253 C C . ALA A 1 285 ? 1.744 -10.818 -2.405 1.00 98.56 285 ALA A C 1
ATOM 2255 O O . ALA A 1 285 ? 1.830 -12.012 -2.116 1.00 98.56 285 ALA A O 1
ATOM 2256 N N . TYR A 1 286 ? 0.648 -10.104 -2.129 1.00 98.38 286 TYR A N 1
ATOM 2257 C CA . TYR A 1 286 ? -0.484 -10.649 -1.377 1.00 98.38 286 TYR A CA 1
ATOM 2258 C C . TYR A 1 286 ? -1.259 -11.723 -2.157 1.00 98.38 286 TYR A C 1
ATOM 2260 O O . TYR A 1 286 ? -1.659 -12.739 -1.591 1.00 98.38 286 TYR A O 1
ATOM 2268 N N . PHE A 1 287 ? -1.467 -11.512 -3.459 1.00 98.12 287 PHE A N 1
ATOM 2269 C CA . PHE A 1 287 ? -2.257 -12.396 -4.327 1.00 98.12 287 PHE A CA 1
ATOM 2270 C C . PHE A 1 287 ? -1.402 -13.304 -5.218 1.00 98.12 287 PHE A C 1
ATOM 2272 O O . PHE A 1 287 ? -1.895 -13.800 -6.225 1.00 98.12 287 PHE A O 1
ATOM 2279 N N . ARG A 1 288 ? -0.130 -13.534 -4.873 1.00 95.56 288 ARG A N 1
ATOM 2280 C CA . ARG A 1 288 ? 0.862 -14.191 -5.746 1.00 95.56 288 ARG A CA 1
ATOM 2281 C C . ARG A 1 288 ? 0.395 -15.500 -6.400 1.00 95.56 288 ARG A C 1
ATOM 2283 O O . ARG A 1 288 ? 0.736 -15.764 -7.553 1.00 95.56 288 ARG A O 1
ATOM 2290 N N . ASP A 1 289 ? -0.430 -16.278 -5.704 1.00 94.94 289 ASP A N 1
ATOM 2291 C CA . ASP A 1 289 ? -0.942 -17.576 -6.159 1.00 94.94 289 ASP A CA 1
ATOM 2292 C C . ASP A 1 289 ? -2.127 -17.481 -7.144 1.00 94.94 289 ASP A C 1
ATOM 2294 O O . ASP A 1 289 ? -2.460 -18.468 -7.798 1.00 94.94 289 ASP A O 1
ATOM 2298 N N . ASP A 1 290 ? -2.730 -16.299 -7.310 1.00 97.44 290 ASP A N 1
ATOM 2299 C CA . ASP A 1 290 ? -3.884 -16.039 -8.178 1.00 97.44 290 ASP A CA 1
ATOM 2300 C C . ASP A 1 290 ? -3.693 -14.727 -8.963 1.00 97.44 290 ASP A C 1
ATOM 2302 O O . ASP A 1 290 ? -3.997 -13.629 -8.490 1.00 97.44 290 ASP A O 1
ATOM 2306 N N . LEU A 1 291 ? -3.191 -14.840 -10.198 1.00 98.19 291 LEU A N 1
ATOM 2307 C CA . LEU A 1 291 ? -2.919 -13.678 -11.051 1.00 98.19 291 LEU A CA 1
ATOM 2308 C C . LEU A 1 291 ? -4.189 -12.924 -11.471 1.00 98.19 291 LEU A C 1
ATOM 2310 O O . LEU A 1 291 ? -4.118 -11.717 -11.694 1.00 98.19 291 LEU A O 1
ATOM 2314 N N . GLU A 1 292 ? -5.351 -13.578 -11.529 1.00 98.44 292 GLU A N 1
ATOM 2315 C CA . GLU A 1 292 ? -6.615 -12.888 -11.812 1.00 98.44 292 GLU A CA 1
ATOM 2316 C C . GLU A 1 292 ? -7.014 -12.003 -10.626 1.00 98.44 292 GLU A C 1
ATOM 2318 O O . GLU A 1 292 ? -7.398 -10.841 -10.802 1.00 98.44 292 GLU A O 1
ATOM 2323 N N . ALA A 1 293 ? -6.827 -12.500 -9.399 1.00 98.38 293 ALA A N 1
ATOM 2324 C CA . ALA A 1 293 ? -6.986 -11.685 -8.200 1.00 98.38 293 ALA A CA 1
ATOM 2325 C C . ALA A 1 293 ? -5.969 -10.532 -8.147 1.00 98.38 293 ALA A C 1
ATOM 2327 O O . ALA A 1 293 ? -6.351 -9.421 -7.761 1.00 98.38 293 ALA A O 1
ATOM 2328 N N . VAL A 1 294 ? -4.717 -10.743 -8.582 1.00 98.88 294 VAL A N 1
ATOM 2329 C CA . VAL A 1 294 ? -3.720 -9.664 -8.733 1.00 98.88 294 VAL A CA 1
ATOM 2330 C C . VAL A 1 294 ? -4.241 -8.585 -9.684 1.00 98.88 294 VAL A C 1
ATOM 2332 O O . VAL A 1 294 ? -4.266 -7.411 -9.315 1.00 98.88 294 VAL A O 1
ATOM 2335 N N . VAL A 1 295 ? -4.701 -8.960 -10.883 1.00 98.88 295 VAL A N 1
ATOM 2336 C CA . VAL A 1 295 ? -5.219 -8.022 -11.896 1.00 98.88 295 VAL A CA 1
ATOM 2337 C C . VAL A 1 295 ? -6.411 -7.232 -11.358 1.00 98.88 295 VAL A C 1
ATOM 2339 O O . VAL A 1 295 ? -6.440 -6.000 -11.464 1.00 98.88 295 VAL A O 1
ATOM 2342 N N . ALA A 1 296 ? -7.386 -7.920 -10.760 1.00 98.81 296 ALA A N 1
ATOM 2343 C CA . ALA A 1 296 ? -8.585 -7.294 -10.217 1.00 98.81 296 ALA A CA 1
ATOM 2344 C C . ALA A 1 296 ? -8.243 -6.279 -9.115 1.00 98.81 296 ALA A C 1
ATOM 2346 O O . ALA A 1 296 ? -8.696 -5.133 -9.160 1.00 98.81 296 ALA A O 1
ATOM 2347 N N . ASN A 1 297 ? -7.395 -6.660 -8.159 1.00 98.81 297 ASN A N 1
ATOM 2348 C CA . ASN A 1 297 ? -7.039 -5.803 -7.031 1.00 98.81 297 ASN A CA 1
ATOM 2349 C C . ASN A 1 297 ? -6.085 -4.666 -7.421 1.00 98.81 297 ASN A C 1
ATOM 2351 O O . ASN A 1 297 ? -6.230 -3.550 -6.920 1.00 98.81 297 ASN A O 1
ATOM 2355 N N . ALA A 1 298 ? -5.161 -4.893 -8.358 1.00 98.88 298 ALA A N 1
ATOM 2356 C CA . ALA A 1 298 ? -4.283 -3.843 -8.870 1.00 98.88 298 ALA A CA 1
ATOM 2357 C C . ALA A 1 298 ? -5.093 -2.772 -9.610 1.00 98.88 298 ALA A C 1
ATOM 2359 O O . ALA A 1 298 ? -4.879 -1.577 -9.403 1.00 98.88 298 ALA A O 1
ATOM 2360 N N . ARG A 1 299 ? -6.100 -3.187 -10.395 1.00 98.88 299 ARG A N 1
ATOM 2361 C CA . ARG A 1 299 ? -7.062 -2.267 -11.013 1.00 98.88 299 ARG A CA 1
ATOM 2362 C C . ARG A 1 299 ? -7.814 -1.454 -9.964 1.00 98.88 299 ARG A C 1
ATOM 2364 O O . ARG A 1 299 ? -7.876 -0.235 -10.097 1.00 98.88 299 ARG A O 1
ATOM 2371 N N . LEU A 1 300 ? -8.362 -2.107 -8.936 1.00 98.69 300 LEU A N 1
ATOM 2372 C CA . LEU A 1 300 ? -9.084 -1.436 -7.848 1.00 98.69 300 LEU A CA 1
ATOM 2373 C C . LEU A 1 300 ? -8.198 -0.428 -7.100 1.00 98.69 300 LEU A C 1
ATOM 2375 O O . LEU A 1 300 ? -8.678 0.650 -6.764 1.00 98.69 300 LEU A O 1
ATOM 2379 N N . SER A 1 301 ? -6.912 -0.734 -6.901 1.00 98.69 301 SER A N 1
ATOM 2380 C CA . SER A 1 301 ? -5.942 0.175 -6.267 1.00 98.69 301 SER A CA 1
ATOM 2381 C C . SER A 1 301 ? -5.580 1.371 -7.155 1.00 98.69 301 SER A C 1
ATOM 2383 O O . SER A 1 301 ? -5.445 2.507 -6.683 1.00 98.69 301 SER A O 1
ATOM 2385 N N . ALA A 1 302 ? -5.440 1.138 -8.462 1.00 98.69 302 ALA A N 1
ATOM 2386 C CA . ALA A 1 302 ? -5.044 2.162 -9.420 1.00 98.69 302 ALA A CA 1
ATOM 2387 C C . ALA A 1 302 ? -6.124 3.232 -9.604 1.00 98.69 302 ALA A C 1
ATOM 2389 O O . ALA A 1 302 ? -5.831 4.424 -9.477 1.00 98.69 302 ALA A O 1
ATOM 2390 N N . VAL A 1 303 ? -7.376 2.818 -9.838 1.00 98.31 303 VAL A N 1
ATOM 2391 C CA . VAL A 1 303 ? -8.478 3.732 -10.198 1.00 98.31 303 VAL A CA 1
ATOM 2392 C C . VAL A 1 303 ? -8.827 4.747 -9.113 1.00 98.31 303 VAL A C 1
ATOM 2394 O O . VAL A 1 303 ? -9.508 5.720 -9.417 1.00 98.31 303 VAL A O 1
ATOM 2397 N N . VAL A 1 304 ? -8.355 4.552 -7.877 1.00 98.06 304 VAL A N 1
ATOM 2398 C CA . VAL A 1 304 ? -8.538 5.517 -6.785 1.00 98.06 304 VAL A CA 1
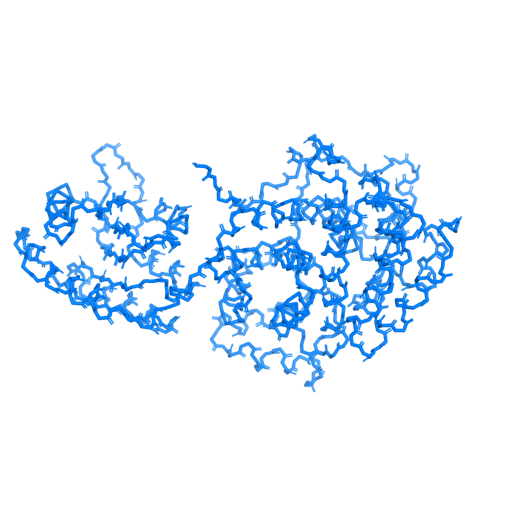ATOM 2399 C C . VAL A 1 304 ? -7.886 6.865 -7.100 1.00 98.06 304 VAL A C 1
ATOM 2401 O O . VAL A 1 304 ? -8.435 7.896 -6.731 1.00 98.06 304 VAL A O 1
ATOM 2404 N N . THR A 1 305 ? -6.746 6.881 -7.803 1.00 97.94 305 THR A N 1
ATOM 2405 C CA . THR A 1 305 ? -6.057 8.133 -8.192 1.00 97.94 305 THR A CA 1
ATOM 2406 C C . THR A 1 305 ? -5.693 8.219 -9.675 1.00 97.94 305 THR A C 1
ATOM 2408 O O . THR A 1 305 ? -5.406 9.301 -10.186 1.00 97.94 305 THR A O 1
ATOM 2411 N N . HIS A 1 306 ? -5.717 7.096 -10.392 1.00 98.00 306 HIS A N 1
ATOM 2412 C CA . HIS A 1 306 ? -5.352 6.990 -11.802 1.00 98.00 306 HIS A CA 1
ATOM 2413 C C . HIS A 1 306 ? -6.456 6.261 -12.571 1.00 98.00 306 HIS A C 1
ATOM 2415 O O . HIS A 1 306 ? -6.394 5.053 -12.789 1.00 98.00 306 HIS A O 1
ATOM 2421 N N . HIS A 1 307 ? -7.482 7.005 -12.991 1.00 96.19 307 HIS A N 1
ATOM 2422 C CA . HIS A 1 307 ? -8.570 6.466 -13.812 1.00 96.19 307 HIS A CA 1
ATOM 2423 C C . HIS A 1 307 ? -8.148 6.152 -15.262 1.00 96.19 307 HIS A C 1
ATOM 2425 O O . HIS A 1 307 ? -8.795 5.347 -15.931 1.00 96.19 307 HIS A O 1
ATOM 2431 N N . HIS A 1 308 ? -7.066 6.762 -15.760 1.00 98.31 308 HIS A N 1
ATOM 2432 C CA . HIS A 1 308 ? -6.643 6.590 -17.149 1.00 98.31 308 HIS A CA 1
ATOM 2433 C C . HIS A 1 308 ? -6.212 5.135 -17.428 1.00 98.31 308 HIS A C 1
ATOM 2435 O O . HIS A 1 308 ? -5.431 4.582 -16.644 1.00 98.31 308 HIS A O 1
ATOM 2441 N N . PRO A 1 309 ? -6.609 4.526 -18.566 1.00 98.31 309 PRO A N 1
ATOM 2442 C CA . PRO A 1 309 ? -6.277 3.135 -18.891 1.00 98.31 309 PRO A CA 1
ATOM 2443 C C . PRO A 1 309 ? -4.782 2.798 -18.816 1.00 98.31 309 PRO A C 1
ATOM 2445 O O . PRO A 1 309 ? -4.424 1.745 -18.302 1.00 98.31 309 PRO A O 1
ATOM 2448 N N . GLU A 1 310 ? -3.907 3.700 -19.265 1.00 98.62 310 GLU A N 1
ATOM 2449 C CA . GLU A 1 310 ? -2.445 3.521 -19.180 1.00 98.62 310 GLU A CA 1
ATOM 2450 C C . GLU A 1 310 ? -1.927 3.456 -17.732 1.00 98.62 310 GLU A C 1
ATOM 2452 O O . GLU A 1 310 ? -1.087 2.615 -17.422 1.00 98.62 310 GLU A O 1
ATOM 2457 N N . GLY A 1 311 ? -2.445 4.296 -16.825 1.00 98.38 311 GLY A N 1
ATOM 2458 C CA . GLY A 1 311 ? -2.056 4.259 -15.410 1.00 98.38 311 GLY A CA 1
ATOM 2459 C C . GLY A 1 311 ? -2.495 2.953 -14.742 1.00 98.38 311 GLY A C 1
ATOM 2460 O O . GLY A 1 311 ? -1.730 2.328 -14.006 1.00 98.38 311 GLY A O 1
ATOM 2461 N N . VAL A 1 312 ? -3.703 2.488 -15.077 1.00 98.81 312 VAL A N 1
ATOM 2462 C CA . VAL A 1 312 ? -4.237 1.195 -14.624 1.00 98.81 312 VAL A CA 1
ATOM 2463 C C . VAL A 1 312 ? -3.426 0.023 -15.183 1.00 98.81 312 VAL A C 1
ATOM 2465 O O . VAL A 1 312 ? -3.085 -0.892 -14.435 1.00 98.81 312 VAL A O 1
ATOM 2468 N N . ALA A 1 313 ? -3.089 0.043 -16.475 1.00 98.88 313 ALA A N 1
ATOM 2469 C CA . ALA A 1 313 ? -2.282 -0.997 -17.107 1.00 98.88 313 ALA A CA 1
ATOM 2470 C C . ALA A 1 313 ? -0.881 -1.087 -16.485 1.00 98.88 313 ALA A C 1
ATOM 2472 O O . ALA A 1 313 ? -0.405 -2.190 -16.229 1.00 98.88 313 ALA A O 1
ATOM 2473 N N . GLY A 1 314 ? -0.261 0.056 -16.170 1.00 98.88 314 GLY A N 1
ATOM 2474 C CA . GLY A 1 314 ? 1.017 0.109 -15.458 1.00 98.88 314 GLY A CA 1
ATOM 2475 C C . GLY A 1 314 ? 0.969 -0.548 -14.081 1.00 98.88 314 GLY A C 1
ATOM 2476 O O . GLY A 1 314 ? 1.824 -1.372 -13.764 1.00 98.88 314 GLY A O 1
ATOM 2477 N N . ALA A 1 315 ? -0.056 -0.239 -13.283 1.00 98.94 315 ALA A N 1
ATOM 2478 C CA . ALA A 1 315 ? -0.235 -0.847 -11.966 1.00 98.94 315 ALA A CA 1
ATOM 2479 C C . ALA A 1 315 ? -0.462 -2.363 -12.038 1.00 98.94 315 ALA A C 1
ATOM 2481 O O . ALA A 1 315 ? 0.136 -3.111 -11.267 1.00 98.94 315 ALA A O 1
ATOM 2482 N N . ILE A 1 316 ? -1.281 -2.823 -12.991 1.00 98.94 316 ILE A N 1
ATOM 2483 C CA . ILE A 1 316 ? -1.500 -4.257 -13.223 1.00 98.94 316 ILE A CA 1
ATOM 2484 C C . ILE A 1 316 ? -0.187 -4.944 -13.609 1.00 98.94 316 ILE A C 1
ATOM 2486 O O . ILE A 1 316 ? 0.158 -5.960 -13.013 1.00 98.94 316 ILE A O 1
ATOM 2490 N N . ALA A 1 317 ? 0.564 -4.380 -14.558 1.00 98.94 317 ALA A N 1
ATOM 2491 C CA . ALA A 1 317 ? 1.828 -4.952 -15.012 1.00 98.94 317 ALA A CA 1
ATOM 2492 C C . ALA A 1 317 ? 2.839 -5.111 -13.866 1.00 98.94 317 ALA A C 1
ATOM 2494 O O . ALA A 1 317 ? 3.442 -6.173 -13.722 1.00 98.94 317 ALA A O 1
ATOM 2495 N N . VAL A 1 318 ? 2.986 -4.085 -13.019 1.00 98.94 318 VAL A N 1
ATOM 2496 C CA . VAL A 1 318 ? 3.890 -4.123 -11.859 1.00 98.94 318 VAL A CA 1
ATOM 2497 C C . VAL A 1 318 ? 3.431 -5.134 -10.805 1.00 98.94 318 VAL A C 1
ATOM 2499 O O . VAL A 1 318 ? 4.251 -5.901 -10.303 1.00 98.94 318 VAL A O 1
ATOM 2502 N N . ALA A 1 319 ? 2.136 -5.187 -10.487 1.00 98.94 319 ALA A N 1
ATOM 2503 C CA . ALA A 1 319 ? 1.617 -6.154 -9.522 1.00 98.94 319 ALA A CA 1
ATOM 2504 C C . ALA A 1 319 ? 1.785 -7.603 -10.018 1.00 98.94 319 ALA A C 1
ATOM 2506 O O . ALA A 1 319 ? 2.222 -8.472 -9.267 1.00 98.94 319 ALA A O 1
ATOM 2507 N N . VAL A 1 320 ? 1.504 -7.870 -11.297 1.00 98.94 320 VAL A N 1
ATOM 2508 C CA . VAL A 1 320 ? 1.707 -9.197 -11.903 1.00 98.94 320 VAL A CA 1
ATOM 2509 C C . VAL A 1 320 ? 3.189 -9.568 -11.920 1.00 98.94 320 VAL A C 1
ATOM 2511 O O . VAL A 1 320 ? 3.536 -10.698 -11.585 1.00 98.94 320 VAL A O 1
ATOM 2514 N N . ALA A 1 321 ? 4.074 -8.624 -12.243 1.00 98.81 321 ALA A N 1
ATOM 2515 C CA . ALA A 1 321 ? 5.514 -8.847 -12.181 1.00 98.81 321 ALA A CA 1
ATOM 2516 C C . ALA A 1 321 ? 5.983 -9.215 -10.764 1.00 98.81 321 ALA A C 1
ATOM 2518 O O . ALA A 1 321 ? 6.752 -10.159 -10.610 1.00 98.81 321 ALA A O 1
ATOM 2519 N N . ALA A 1 322 ? 5.485 -8.531 -9.731 1.00 98.75 322 ALA A N 1
ATOM 2520 C CA . ALA A 1 322 ? 5.791 -8.854 -8.338 1.00 98.75 322 ALA A CA 1
ATOM 2521 C C . ALA A 1 322 ? 5.318 -10.270 -7.951 1.00 98.75 322 ALA A C 1
ATOM 2523 O O . ALA A 1 322 ? 6.095 -11.049 -7.402 1.00 98.75 322 ALA A O 1
ATOM 2524 N N . ALA A 1 323 ? 4.086 -10.648 -8.313 1.00 98.56 323 ALA A N 1
ATOM 2525 C CA . ALA A 1 323 ? 3.562 -12.000 -8.089 1.00 98.56 323 ALA A CA 1
ATOM 2526 C C . ALA A 1 323 ? 4.410 -13.087 -8.778 1.00 98.56 323 ALA A C 1
ATOM 2528 O O . ALA A 1 323 ? 4.707 -14.134 -8.199 1.00 98.56 323 ALA A O 1
ATOM 2529 N N . LEU A 1 324 ? 4.823 -12.836 -10.023 1.00 97.75 324 LEU A N 1
ATOM 2530 C CA . LEU A 1 324 ? 5.644 -13.765 -10.798 1.00 97.75 324 LEU A CA 1
ATOM 2531 C C . LEU A 1 324 ? 7.083 -13.845 -10.287 1.00 97.75 324 LEU A C 1
ATOM 2533 O O . LEU A 1 324 ? 7.670 -14.919 -10.355 1.00 97.75 324 LEU A O 1
ATOM 2537 N N . ALA A 1 325 ? 7.643 -12.755 -9.764 1.00 95.75 325 ALA A N 1
ATOM 2538 C CA . ALA A 1 325 ? 8.981 -12.742 -9.180 1.00 95.75 325 ALA A CA 1
ATOM 2539 C C . ALA A 1 325 ? 9.089 -13.663 -7.954 1.00 95.75 325 ALA A C 1
ATOM 2541 O O . ALA A 1 325 ? 10.085 -14.371 -7.822 1.00 95.75 325 ALA A O 1
ATOM 2542 N N . ASP A 1 326 ? 8.050 -13.728 -7.112 1.00 91.81 326 ASP A N 1
ATOM 2543 C CA . ASP A 1 326 ? 8.003 -14.694 -6.005 1.00 91.81 326 ASP A CA 1
ATOM 2544 C C . ASP A 1 326 ? 7.841 -16.145 -6.499 1.00 91.81 326 ASP A C 1
ATOM 2546 O O . ASP A 1 326 ? 8.495 -17.062 -5.999 1.00 91.81 326 ASP A O 1
ATOM 2550 N N . ARG A 1 327 ? 6.994 -16.369 -7.515 1.00 88.75 327 ARG A N 1
ATOM 2551 C CA . ARG A 1 327 ? 6.703 -17.716 -8.045 1.00 88.75 327 ARG A CA 1
ATOM 2552 C C . ARG A 1 327 ? 7.833 -18.311 -8.877 1.00 88.75 327 ARG A C 1
ATOM 2554 O O . ARG A 1 327 ? 8.007 -19.527 -8.903 1.00 88.75 327 ARG A O 1
ATOM 2561 N N . LEU A 1 328 ? 8.575 -17.470 -9.590 1.00 85.81 328 LEU A N 1
ATOM 2562 C CA . LEU A 1 328 ? 9.620 -17.853 -10.540 1.00 85.81 328 LEU A CA 1
ATOM 2563 C C . LEU A 1 328 ? 11.010 -17.585 -9.953 1.00 85.81 328 LEU A C 1
ATOM 2565 O O . LEU A 1 328 ? 11.878 -17.002 -10.600 1.00 85.81 328 LEU A O 1
ATOM 2569 N N . LYS A 1 329 ? 11.225 -18.053 -8.719 1.00 78.19 329 LYS A N 1
ATOM 2570 C CA . LYS A 1 329 ? 12.542 -18.049 -8.060 1.00 78.19 329 LYS A CA 1
ATOM 2571 C C . LYS A 1 329 ? 13.562 -18.934 -8.776 1.00 78.19 329 LYS A C 1
ATOM 2573 O O . LYS A 1 329 ? 14.763 -18.744 -8.600 1.00 78.19 329 LYS A O 1
ATOM 2578 N N . ASP A 1 330 ? 13.108 -19.880 -9.606 1.00 73.38 330 ASP A N 1
ATOM 2579 C CA . ASP A 1 330 ? 14.003 -20.545 -10.548 1.00 73.38 330 ASP A CA 1
ATOM 2580 C C . ASP A 1 330 ? 14.496 -19.530 -11.577 1.00 73.38 330 ASP A C 1
ATOM 2582 O O . ASP A 1 330 ? 13.765 -19.002 -12.415 1.00 73.38 330 ASP A O 1
ATOM 2586 N N . PHE A 1 331 ? 15.792 -19.282 -11.523 1.00 72.31 331 PHE A N 1
ATOM 2587 C CA . PHE A 1 331 ? 16.427 -18.306 -12.365 1.00 72.31 331 PHE A CA 1
ATOM 2588 C C . PHE A 1 331 ? 16.853 -18.855 -13.734 1.00 72.31 331 PHE A C 1
ATOM 2590 O O . PHE A 1 331 ? 17.778 -18.304 -14.341 1.00 72.31 331 PHE A O 1
ATOM 2597 N N . SER A 1 332 ? 16.223 -19.912 -14.228 1.00 86.00 332 SER A N 1
ATOM 2598 C CA . SER A 1 332 ? 16.424 -20.409 -15.586 1.00 86.00 332 SER A CA 1
ATOM 2599 C C . SER A 1 332 ? 15.997 -19.388 -16.652 1.00 86.00 332 SER A C 1
ATOM 2601 O O . SER A 1 332 ? 15.245 -18.446 -16.390 1.00 86.00 332 SER A O 1
ATOM 2603 N N . GLU A 1 333 ? 16.482 -19.572 -17.882 1.00 86.06 333 GLU A N 1
ATOM 2604 C CA . GLU A 1 333 ? 16.008 -18.798 -19.039 1.00 86.06 333 GLU A CA 1
ATOM 2605 C C . GLU A 1 333 ? 14.500 -19.010 -19.250 1.00 86.06 333 GLU A C 1
ATOM 2607 O O . GLU A 1 333 ? 13.764 -18.064 -19.511 1.00 86.06 333 GLU A O 1
ATOM 2612 N N . ALA A 1 334 ? 14.013 -20.237 -19.030 1.00 89.00 334 ALA A N 1
ATOM 2613 C CA . ALA A 1 334 ? 12.589 -20.555 -19.078 1.00 89.00 334 ALA A CA 1
ATOM 2614 C C . ALA A 1 334 ? 11.776 -19.742 -18.054 1.00 89.00 334 ALA A C 1
ATOM 2616 O O . ALA A 1 334 ? 10.702 -19.251 -18.394 1.00 89.00 334 ALA A O 1
ATOM 2617 N N . GLY A 1 335 ? 12.304 -19.534 -16.841 1.00 90.12 335 GLY A N 1
ATOM 2618 C CA . GLY A 1 335 ? 11.697 -18.662 -15.833 1.00 90.12 335 GLY A CA 1
ATOM 2619 C C . GLY A 1 335 ? 11.583 -17.205 -16.294 1.00 90.12 335 GLY A C 1
ATOM 2620 O O . GLY A 1 335 ? 10.535 -16.586 -16.129 1.00 90.12 335 GLY A O 1
ATOM 2621 N N . VAL A 1 336 ? 12.610 -16.665 -16.960 1.00 90.38 336 VAL A N 1
ATOM 2622 C CA . VAL A 1 336 ? 12.569 -15.299 -17.525 1.00 90.38 336 VAL A CA 1
ATOM 2623 C C . VAL A 1 336 ? 11.530 -15.190 -18.642 1.00 90.38 336 VAL A C 1
ATOM 2625 O O . VAL A 1 336 ? 10.761 -14.230 -18.687 1.00 90.38 336 VAL A O 1
ATOM 2628 N N . GLN A 1 337 ? 11.455 -16.190 -19.520 1.00 92.81 337 GLN A N 1
ATOM 2629 C CA . GLN A 1 337 ? 10.444 -16.223 -20.578 1.00 92.81 337 GLN A CA 1
ATOM 2630 C C . GLN A 1 337 ? 9.024 -16.353 -20.011 1.00 92.81 337 GLN A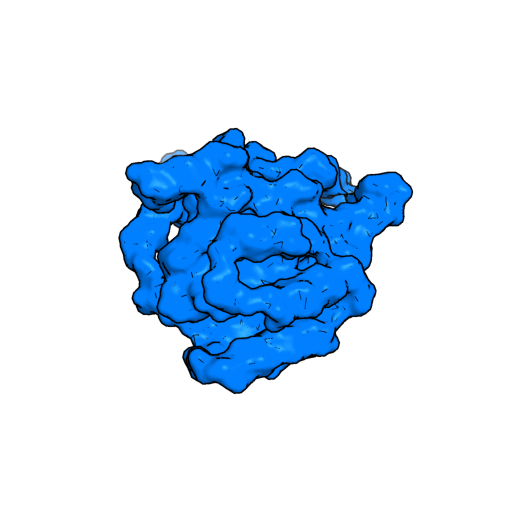 C 1
ATOM 2632 O O . GLN A 1 337 ? 8.101 -15.712 -20.516 1.00 92.81 337 GLN A O 1
ATOM 2637 N N . ALA A 1 338 ? 8.839 -17.146 -18.952 1.00 94.88 338 ALA A N 1
ATOM 2638 C CA . ALA A 1 338 ? 7.562 -17.278 -18.256 1.00 94.88 338 ALA A CA 1
ATOM 2639 C C . ALA A 1 338 ? 7.153 -15.975 -17.549 1.00 94.88 338 ALA A C 1
ATOM 2641 O O . ALA A 1 338 ? 5.980 -15.606 -17.598 1.00 94.88 338 ALA A O 1
ATOM 2642 N N . PHE A 1 339 ? 8.110 -15.248 -16.962 1.00 96.38 339 PHE A N 1
ATOM 2643 C CA . PHE A 1 339 ? 7.880 -13.930 -16.367 1.00 96.38 339 PHE A CA 1
ATOM 2644 C C . PHE A 1 339 ? 7.312 -12.953 -17.403 1.00 96.38 339 PHE A C 1
ATOM 2646 O O . PHE A 1 339 ? 6.232 -12.398 -17.201 1.00 96.38 339 PHE A O 1
ATOM 2653 N N . TRP A 1 340 ? 7.981 -12.794 -18.549 1.00 97.62 340 TRP A N 1
ATOM 2654 C CA . TRP A 1 340 ? 7.520 -11.869 -19.588 1.00 97.62 340 TRP A CA 1
ATOM 2655 C C . TRP A 1 340 ? 6.181 -12.279 -20.199 1.00 97.62 340 TRP A C 1
ATOM 2657 O O . TRP A 1 340 ? 5.306 -11.427 -20.353 1.00 97.62 340 TRP A O 1
ATOM 2667 N N . HIS A 1 341 ? 5.987 -13.570 -20.497 1.00 97.62 341 HIS A N 1
ATOM 2668 C CA . HIS A 1 341 ? 4.698 -14.071 -20.980 1.00 97.62 341 HIS A CA 1
ATOM 2669 C C . HIS A 1 341 ? 3.575 -13.792 -19.981 1.00 97.62 341 HIS A C 1
ATOM 2671 O O . HIS A 1 341 ? 2.516 -13.312 -20.379 1.00 97.62 341 HIS A O 1
ATOM 2677 N N . GLY A 1 342 ? 3.807 -14.052 -18.693 1.00 98.06 342 GLY A N 1
ATOM 2678 C CA . GLY A 1 342 ? 2.825 -13.812 -17.642 1.00 98.06 342 GLY A CA 1
ATOM 2679 C C . GLY A 1 342 ? 2.453 -12.334 -17.522 1.00 98.06 342 GLY A C 1
ATOM 2680 O O . GLY A 1 342 ? 1.266 -12.010 -17.536 1.00 98.06 342 GLY A O 1
ATOM 2681 N N . VAL A 1 343 ? 3.437 -11.429 -17.492 1.00 98.69 343 VAL A N 1
ATOM 2682 C CA . VAL A 1 343 ? 3.181 -9.978 -17.466 1.00 98.69 343 VAL A CA 1
ATOM 2683 C C . VAL A 1 343 ? 2.395 -9.534 -18.705 1.00 98.69 343 VAL A C 1
ATOM 2685 O O . VAL A 1 343 ? 1.384 -8.843 -18.576 1.00 98.69 343 VAL A O 1
ATOM 2688 N N . LEU A 1 344 ? 2.808 -9.943 -19.909 1.00 98.69 344 LEU A N 1
ATOM 2689 C CA . LEU A 1 344 ? 2.161 -9.547 -21.168 1.00 98.69 344 LEU A CA 1
ATOM 2690 C C . LEU A 1 344 ? 0.744 -10.107 -21.335 1.00 98.69 344 LEU A C 1
ATOM 2692 O O . LEU A 1 344 ? -0.085 -9.455 -21.977 1.00 98.69 344 LEU A O 1
ATOM 2696 N N . ALA A 1 345 ? 0.478 -11.300 -20.796 1.00 98.56 345 ALA A N 1
ATOM 2697 C CA . ALA A 1 345 ? -0.831 -11.946 -20.850 1.00 98.56 345 ALA A CA 1
ATOM 2698 C C . ALA A 1 345 ? -1.871 -11.241 -19.968 1.00 98.56 345 ALA A C 1
ATOM 2700 O O . ALA A 1 345 ? -3.040 -11.197 -20.334 1.00 98.56 345 ALA A O 1
ATOM 2701 N N . HIS A 1 346 ? -1.445 -10.663 -18.841 1.00 98.75 346 HIS A N 1
ATOM 2702 C CA . HIS A 1 346 ? -2.349 -10.037 -17.868 1.00 98.75 346 HIS A CA 1
ATOM 2703 C C . HIS A 1 346 ? -2.365 -8.503 -17.941 1.00 98.75 346 HIS A C 1
ATOM 2705 O O . HIS A 1 346 ? -3.259 -7.863 -17.384 1.00 98.75 346 HIS A O 1
ATOM 2711 N N . THR A 1 347 ? -1.402 -7.882 -18.627 1.00 98.75 347 THR A N 1
ATOM 2712 C CA . THR A 1 347 ? -1.423 -6.433 -18.870 1.00 98.75 347 THR A CA 1
ATOM 2713 C C . THR A 1 347 ? -2.459 -6.114 -19.954 1.00 98.75 347 THR A C 1
ATOM 2715 O O . THR A 1 347 ? -2.357 -6.674 -21.046 1.00 98.75 347 THR A O 1
ATOM 2718 N N . PRO A 1 348 ? -3.427 -5.206 -19.719 1.00 98.44 348 PRO A N 1
ATOM 2719 C CA . PRO A 1 348 ? -4.408 -4.819 -20.733 1.00 98.44 348 PRO A CA 1
ATOM 2720 C C . PRO A 1 348 ? -3.775 -4.181 -21.975 1.00 98.44 348 PRO A C 1
ATOM 2722 O O . PRO A 1 348 ? -2.751 -3.499 -21.873 1.00 98.44 348 PRO A O 1
ATOM 2725 N N . ASP A 1 349 ? -4.420 -4.325 -23.136 1.00 98.31 349 ASP A N 1
ATOM 2726 C CA . ASP A 1 349 ? -3.992 -3.656 -24.368 1.00 98.31 349 ASP A CA 1
ATOM 2727 C C . ASP A 1 349 ? -3.914 -2.137 -24.182 1.00 98.31 349 ASP A C 1
ATOM 2729 O O . ASP A 1 349 ? -4.882 -1.469 -23.821 1.00 98.31 349 ASP A O 1
ATOM 2733 N N . SER A 1 350 ? -2.706 -1.610 -24.364 1.00 98.38 350 SER A N 1
ATOM 2734 C CA . SER A 1 350 ? -2.315 -0.251 -23.990 1.00 98.38 350 SER A CA 1
ATOM 2735 C C . SER A 1 350 ? -0.930 0.061 -24.558 1.00 98.38 350 SER A C 1
ATOM 2737 O O . SER A 1 350 ? -0.210 -0.842 -25.006 1.00 98.38 350 SER A O 1
ATOM 2739 N N . LYS A 1 351 ? -0.513 1.327 -24.504 1.00 98.44 351 LYS A N 1
ATOM 2740 C CA . LYS A 1 351 ? 0.869 1.711 -24.800 1.00 98.44 351 LYS A CA 1
ATOM 2741 C C . LYS A 1 351 ? 1.842 1.106 -23.788 1.00 98.44 351 LYS A C 1
ATOM 2743 O O . LYS A 1 351 ? 2.908 0.659 -24.199 1.00 98.44 351 LYS A O 1
ATOM 2748 N N . VAL A 1 352 ? 1.470 1.015 -22.505 1.00 98.69 352 VAL A N 1
ATOM 2749 C CA . VAL A 1 352 ? 2.244 0.272 -21.491 1.00 98.69 352 VAL A CA 1
ATOM 2750 C C . VAL A 1 352 ? 2.560 -1.140 -21.982 1.00 98.69 352 VAL A C 1
ATOM 2752 O O . VAL A 1 352 ? 3.728 -1.520 -22.028 1.00 98.69 352 VAL A O 1
ATOM 2755 N N . ARG A 1 353 ? 1.549 -1.906 -22.410 1.00 98.69 353 ARG A N 1
ATOM 2756 C CA . ARG A 1 353 ? 1.737 -3.288 -22.881 1.00 98.69 353 ARG A CA 1
ATOM 2757 C C . ARG A 1 353 ? 2.664 -3.373 -24.094 1.00 98.69 353 ARG A C 1
ATOM 2759 O O . ARG A 1 353 ? 3.530 -4.243 -24.139 1.00 98.69 353 ARG A O 1
ATOM 2766 N N . GLN A 1 354 ? 2.513 -2.464 -25.057 1.00 98.44 354 GLN A N 1
ATOM 2767 C CA . GLN A 1 354 ? 3.387 -2.394 -26.235 1.00 98.44 354 GLN A CA 1
ATOM 2768 C C . GLN A 1 354 ? 4.842 -2.105 -25.845 1.00 98.44 354 GLN A C 1
ATOM 2770 O O . GLN A 1 354 ? 5.758 -2.758 -26.342 1.00 98.44 354 GLN A O 1
ATOM 2775 N N . SER A 1 355 ? 5.071 -1.176 -24.917 1.00 98.25 355 SER A N 1
ATOM 2776 C CA . SER A 1 355 ? 6.419 -0.885 -24.430 1.00 98.25 355 SER A CA 1
ATOM 2777 C C . SER A 1 355 ? 7.002 -2.038 -23.596 1.00 98.25 355 SER A C 1
ATOM 2779 O O . SER A 1 355 ? 8.195 -2.313 -23.696 1.00 98.25 355 SER A O 1
ATOM 2781 N N . ILE A 1 356 ? 6.187 -2.776 -22.830 1.00 98.69 356 ILE A N 1
ATOM 2782 C CA . ILE A 1 356 ? 6.615 -4.013 -22.143 1.00 98.69 356 ILE A CA 1
ATOM 2783 C C . ILE A 1 356 ? 7.011 -5.086 -23.161 1.00 98.69 356 ILE A C 1
ATOM 2785 O O . ILE A 1 356 ? 7.988 -5.799 -22.947 1.00 98.69 356 ILE A O 1
ATOM 2789 N N . GLN A 1 357 ? 6.311 -5.186 -24.294 1.00 98.38 357 GLN A N 1
ATOM 2790 C CA . GLN A 1 357 ? 6.706 -6.099 -25.366 1.00 98.38 357 GLN A CA 1
ATOM 2791 C C . GLN A 1 357 ? 8.101 -5.750 -25.906 1.00 98.38 357 GLN A C 1
ATOM 2793 O O . GLN A 1 357 ? 8.905 -6.657 -26.127 1.00 98.38 357 GLN A O 1
ATOM 2798 N N . ALA A 1 358 ? 8.414 -4.458 -26.061 1.00 98.00 358 ALA A N 1
ATOM 2799 C CA . ALA A 1 358 ? 9.760 -4.012 -26.415 1.00 98.00 358 ALA A CA 1
ATOM 2800 C C . ALA A 1 358 ? 10.784 -4.368 -25.321 1.00 98.00 358 ALA A C 1
ATOM 2802 O O . ALA A 1 358 ? 11.857 -4.888 -25.641 1.00 98.00 358 ALA A O 1
ATOM 2803 N N . ALA A 1 359 ? 10.439 -4.176 -24.042 1.00 98.12 359 ALA A N 1
ATOM 2804 C CA . ALA A 1 359 ? 11.284 -4.556 -22.907 1.00 98.12 359 ALA A CA 1
ATOM 2805 C C . ALA A 1 359 ? 11.614 -6.058 -22.912 1.00 98.12 359 ALA A C 1
ATOM 2807 O O . ALA A 1 359 ? 12.783 -6.422 -22.813 1.00 98.12 359 ALA A O 1
ATOM 2808 N N . ALA A 1 360 ? 10.621 -6.922 -23.139 1.00 97.25 360 ALA A N 1
ATOM 2809 C CA . ALA A 1 360 ? 10.798 -8.374 -23.207 1.00 97.25 360 ALA A CA 1
ATOM 2810 C C . ALA A 1 360 ? 11.750 -8.817 -24.335 1.00 97.25 360 ALA A C 1
ATOM 2812 O O . ALA A 1 360 ? 12.431 -9.833 -24.214 1.00 97.25 360 ALA A O 1
ATOM 2813 N N . THR A 1 361 ? 11.819 -8.049 -25.426 1.00 96.31 361 THR A N 1
ATOM 2814 C CA . THR A 1 361 ? 12.738 -8.300 -26.551 1.00 96.31 361 THR A CA 1
ATOM 2815 C C . THR A 1 361 ? 14.082 -7.574 -26.436 1.00 96.31 361 THR A C 1
ATOM 2817 O O . THR A 1 361 ? 14.969 -7.803 -27.256 1.00 96.31 361 THR A O 1
ATOM 2820 N N . THR A 1 362 ? 14.253 -6.695 -25.443 1.00 96.50 362 THR A N 1
ATOM 2821 C CA . THR A 1 362 ? 15.493 -5.932 -25.242 1.00 96.50 362 THR A CA 1
ATOM 2822 C C . THR A 1 362 ? 16.532 -6.819 -24.545 1.00 96.50 362 THR A C 1
ATOM 2824 O O . THR A 1 362 ? 16.318 -7.201 -23.391 1.00 96.50 362 THR A O 1
ATOM 2827 N N . PRO A 1 363 ? 17.672 -7.153 -25.185 1.00 91.12 363 PRO A N 1
ATOM 2828 C CA . PRO A 1 363 ? 18.613 -8.125 -24.629 1.00 91.12 363 PRO A CA 1
ATOM 2829 C C . PRO A 1 363 ? 19.187 -7.687 -23.281 1.00 91.12 363 PRO A C 1
ATOM 2831 O O . PRO A 1 363 ? 19.643 -6.559 -23.138 1.00 91.12 363 PRO A O 1
ATOM 2834 N N . THR A 1 364 ? 19.283 -8.591 -22.309 1.00 87.06 364 THR A N 1
ATOM 2835 C CA . THR A 1 364 ? 19.872 -8.292 -20.986 1.00 87.06 364 THR A CA 1
ATOM 2836 C C . THR A 1 364 ? 21.354 -7.896 -21.046 1.00 87.06 364 THR A C 1
ATOM 2838 O O . THR A 1 364 ? 21.859 -7.266 -20.118 1.00 87.06 364 THR A O 1
ATOM 2841 N N . ALA A 1 365 ? 22.039 -8.222 -22.148 1.00 89.94 365 ALA A N 1
ATOM 2842 C CA . ALA A 1 365 ? 23.425 -7.843 -22.414 1.00 89.94 365 ALA A CA 1
ATOM 2843 C C . ALA A 1 365 ? 23.619 -6.343 -22.710 1.00 89.94 365 ALA A C 1
ATOM 2845 O O . ALA A 1 365 ? 24.750 -5.864 -22.631 1.00 89.94 365 ALA A O 1
ATOM 2846 N N . VAL A 1 366 ? 22.562 -5.592 -23.054 1.00 94.44 366 VAL A N 1
ATOM 2847 C CA . VAL A 1 366 ? 22.703 -4.143 -23.269 1.00 94.44 366 VAL A CA 1
ATOM 2848 C C . VAL A 1 366 ? 22.883 -3.404 -21.938 1.00 94.44 366 VAL A C 1
ATOM 2850 O O . VAL A 1 366 ? 22.455 -3.871 -20.874 1.00 94.44 366 VAL A O 1
ATOM 2853 N N . SER A 1 367 ? 23.533 -2.240 -21.989 1.00 95.00 367 SER A N 1
ATOM 2854 C CA . SER A 1 367 ? 23.660 -1.363 -20.822 1.00 95.00 367 SER A CA 1
ATOM 2855 C C . SER A 1 367 ? 22.302 -0.792 -20.416 1.00 95.00 367 SER A C 1
ATOM 2857 O O . SER A 1 367 ? 21.406 -0.640 -21.250 1.00 95.00 367 SER A O 1
ATOM 2859 N N . SER A 1 368 ? 22.154 -0.442 -19.139 1.00 95.44 368 SER A N 1
ATOM 2860 C CA . SER A 1 368 ? 20.927 0.171 -18.622 1.00 95.44 368 SER A CA 1
ATOM 2861 C C . SER A 1 368 ? 20.642 1.502 -19.326 1.00 95.44 368 SER A C 1
ATOM 2863 O O . SER A 1 368 ? 19.511 1.752 -19.723 1.00 95.44 368 SER A O 1
ATOM 2865 N N . GLU A 1 369 ? 21.678 2.292 -19.637 1.00 94.88 369 GLU A N 1
ATOM 2866 C CA . GLU A 1 369 ? 21.554 3.520 -20.439 1.00 94.88 369 GLU A CA 1
ATOM 2867 C C . GLU A 1 369 ? 20.966 3.260 -21.839 1.00 94.88 369 GLU A C 1
ATOM 2869 O O . GLU A 1 369 ? 20.104 4.006 -22.309 1.00 94.88 369 GLU A O 1
ATOM 2874 N N . ALA A 1 370 ? 21.414 2.203 -22.525 1.00 96.50 370 ALA A N 1
ATOM 2875 C CA . ALA A 1 370 ? 20.884 1.850 -23.839 1.00 96.50 370 ALA A CA 1
ATOM 2876 C C . ALA A 1 370 ? 19.427 1.375 -23.747 1.00 96.50 370 ALA A C 1
ATOM 2878 O O . ALA A 1 370 ? 18.608 1.774 -24.575 1.00 96.50 370 ALA A O 1
ATOM 2879 N N . ALA A 1 371 ? 19.090 0.578 -22.729 1.00 97.44 371 ALA A N 1
ATOM 2880 C CA . ALA A 1 371 ? 17.717 0.153 -22.474 1.00 97.44 371 ALA A CA 1
ATOM 2881 C C . ALA A 1 371 ? 16.801 1.348 -22.149 1.00 97.44 371 ALA A C 1
ATOM 2883 O O . ALA A 1 371 ? 15.736 1.470 -22.747 1.00 97.44 371 ALA A O 1
ATOM 2884 N N . ALA A 1 372 ? 17.237 2.281 -21.299 1.00 96.88 372 ALA A N 1
ATOM 2885 C CA . ALA A 1 372 ? 16.489 3.488 -20.943 1.00 96.88 372 ALA A CA 1
ATOM 2886 C C . ALA A 1 372 ? 16.165 4.374 -22.158 1.00 96.88 372 ALA A C 1
ATOM 2888 O O . ALA A 1 372 ? 15.066 4.918 -22.260 1.00 96.88 372 ALA A O 1
ATOM 2889 N N . LYS A 1 373 ? 17.078 4.481 -23.136 1.00 96.56 373 LYS A N 1
ATOM 2890 C CA . LYS A 1 373 ? 16.820 5.212 -24.395 1.00 96.56 373 LYS A CA 1
ATOM 2891 C C . LYS A 1 373 ? 15.694 4.595 -25.231 1.00 96.56 373 LYS A C 1
ATOM 2893 O O . LYS A 1 373 ? 15.063 5.309 -26.007 1.00 96.56 373 LYS A O 1
ATOM 2898 N N . ILE A 1 374 ? 15.464 3.288 -25.100 1.00 96.06 374 ILE A N 1
ATOM 2899 C CA . ILE A 1 374 ? 14.433 2.543 -25.837 1.00 96.06 374 ILE A CA 1
ATOM 2900 C C . ILE A 1 374 ? 13.116 2.530 -25.053 1.00 96.06 374 ILE A C 1
ATOM 2902 O O . ILE A 1 374 ? 12.049 2.743 -25.626 1.00 96.06 374 ILE A O 1
ATOM 2906 N N . LEU A 1 375 ? 13.197 2.252 -23.753 1.00 97.94 375 LEU A N 1
ATOM 2907 C CA . LEU A 1 375 ? 12.058 1.901 -22.905 1.00 97.94 375 LEU A CA 1
ATOM 2908 C C . LEU A 1 375 ? 11.489 3.090 -22.118 1.00 97.94 375 LEU A C 1
ATOM 2910 O O . LEU A 1 375 ? 10.371 2.993 -21.615 1.00 97.94 375 LEU A O 1
ATOM 2914 N N . GLY A 1 376 ? 12.237 4.193 -22.043 1.00 97.62 376 GLY A N 1
ATOM 2915 C CA . GLY A 1 376 ? 12.010 5.282 -21.097 1.00 97.62 376 GLY A CA 1
ATOM 2916 C C . GLY A 1 376 ? 12.761 5.043 -19.785 1.00 97.62 376 GLY A C 1
ATOM 2917 O O . GLY A 1 376 ? 13.270 3.958 -19.534 1.00 97.62 376 GLY A O 1
ATOM 2918 N N . ASN A 1 377 ? 12.876 6.076 -18.959 1.00 96.88 377 ASN A N 1
ATOM 2919 C CA . ASN A 1 377 ? 13.427 6.005 -17.597 1.00 96.88 377 ASN A CA 1
ATOM 2920 C C . ASN A 1 377 ? 12.531 6.765 -16.609 1.00 96.88 377 ASN A C 1
ATOM 2922 O O . ASN A 1 377 ? 12.980 7.264 -15.583 1.00 96.88 377 ASN A O 1
ATOM 2926 N N . GLY A 1 378 ? 11.254 6.917 -16.947 1.00 97.56 378 GLY A N 1
ATOM 2927 C CA . GLY A 1 378 ? 10.278 7.651 -16.160 1.00 97.56 378 GLY A CA 1
ATOM 2928 C C . GLY A 1 378 ? 10.400 9.170 -16.204 1.00 97.56 378 GLY A C 1
ATOM 2929 O O . GLY A 1 378 ? 9.566 9.820 -15.595 1.00 97.56 378 GLY A O 1
ATOM 2930 N N . PHE A 1 379 ? 11.336 9.768 -16.951 1.00 97.00 379 PHE A N 1
ATOM 2931 C CA . PHE A 1 379 ? 11.464 11.229 -17.071 1.00 97.00 379 PHE A CA 1
ATOM 2932 C C . PHE A 1 379 ? 10.143 11.957 -17.394 1.00 97.00 379 PHE A C 1
ATOM 2934 O O . PHE A 1 379 ? 9.962 13.119 -17.032 1.00 97.00 379 PHE A O 1
ATOM 2941 N N . ARG A 1 380 ? 9.204 11.301 -18.087 1.00 97.06 380 ARG A N 1
ATOM 2942 C CA . ARG A 1 380 ? 7.884 11.874 -18.402 1.00 97.06 380 ARG A CA 1
ATOM 2943 C C . ARG A 1 380 ? 6.863 11.747 -17.268 1.00 97.06 380 ARG A C 1
ATOM 2945 O O . ARG A 1 380 ? 5.794 12.340 -17.386 1.00 97.06 380 ARG A O 1
ATOM 2952 N N . ILE A 1 381 ? 7.169 10.986 -16.219 1.00 97.19 381 ILE A N 1
ATOM 2953 C CA . ILE A 1 381 ? 6.308 10.665 -15.072 1.00 97.19 381 ILE A CA 1
ATOM 2954 C C . ILE A 1 381 ? 5.010 9.999 -15.554 1.00 97.19 381 ILE A C 1
ATOM 2956 O O . ILE A 1 381 ? 3.892 10.406 -15.241 1.00 97.19 381 ILE A O 1
ATOM 2960 N N . THR A 1 382 ? 5.142 8.995 -16.427 1.00 98.50 382 THR A N 1
ATOM 2961 C CA . THR A 1 382 ? 4.000 8.278 -17.020 1.00 98.50 382 THR A CA 1
ATOM 2962 C C . THR A 1 382 ? 4.233 6.783 -16.963 1.00 98.50 382 THR A C 1
ATOM 2964 O O . THR A 1 382 ? 5.355 6.325 -17.174 1.00 98.50 382 THR A O 1
ATOM 2967 N N . ALA A 1 383 ? 3.170 6.004 -16.764 1.00 98.56 383 ALA A N 1
ATOM 2968 C CA . ALA A 1 383 ? 3.287 4.550 -16.728 1.00 98.56 383 ALA A CA 1
ATOM 2969 C C . ALA A 1 383 ? 3.990 3.956 -17.976 1.00 98.56 383 ALA A C 1
ATOM 2971 O O . ALA A 1 383 ? 4.883 3.129 -17.786 1.00 98.56 383 ALA A O 1
ATOM 2972 N N . PRO A 1 384 ? 3.705 4.392 -19.227 1.00 98.50 384 PRO A N 1
ATOM 2973 C CA . PRO A 1 384 ? 4.402 3.881 -20.415 1.00 98.50 384 PRO A CA 1
ATOM 2974 C C . PRO A 1 384 ? 5.892 4.232 -20.516 1.00 98.50 384 PRO A C 1
ATOM 2976 O O . PRO A 1 384 ? 6.575 3.621 -21.332 1.00 98.50 384 PRO A O 1
ATOM 2979 N N . ASP A 1 385 ? 6.364 5.232 -19.767 1.00 98.50 385 ASP A N 1
ATOM 2980 C CA . ASP A 1 385 ? 7.757 5.714 -19.769 1.00 98.50 385 ASP A CA 1
ATOM 2981 C C . ASP A 1 385 ? 8.579 5.146 -18.599 1.00 98.50 385 ASP A C 1
ATOM 2983 O O . ASP A 1 385 ? 9.803 5.182 -18.635 1.00 98.50 385 ASP A O 1
ATOM 2987 N N . THR A 1 386 ? 7.914 4.619 -17.567 1.00 98.81 386 THR A N 1
ATOM 2988 C CA . THR A 1 386 ? 8.540 4.070 -16.352 1.00 98.81 386 THR A CA 1
ATOM 2989 C C . THR A 1 386 ? 8.483 2.545 -16.324 1.00 98.81 386 THR A C 1
ATOM 2991 O O . THR A 1 386 ? 9.505 1.870 -16.220 1.00 98.81 386 THR A O 1
ATOM 2994 N N . VAL A 1 387 ? 7.276 1.976 -16.424 1.00 98.88 387 VAL A N 1
ATOM 2995 C CA . VAL A 1 387 ? 7.025 0.553 -16.136 1.00 98.88 387 VAL A CA 1
ATOM 2996 C C . VAL A 1 387 ? 7.864 -0.392 -17.004 1.00 98.88 387 VAL A C 1
ATOM 2998 O O . VAL A 1 387 ? 8.469 -1.302 -16.444 1.00 98.88 387 VAL A O 1
ATOM 3001 N N . PRO A 1 388 ? 7.975 -0.208 -18.334 1.00 98.75 388 PRO A N 1
ATOM 3002 C CA . PRO A 1 388 ? 8.754 -1.115 -19.179 1.00 98.75 388 PRO A CA 1
ATOM 3003 C C . PRO A 1 388 ? 10.225 -1.211 -18.764 1.00 98.75 388 PRO A C 1
ATOM 3005 O O . PRO A 1 388 ? 10.789 -2.304 -18.741 1.00 98.75 388 PRO A O 1
ATOM 3008 N N . TYR A 1 389 ? 10.831 -0.077 -18.406 1.00 98.81 389 TYR A N 1
ATOM 3009 C CA . TYR A 1 389 ? 12.219 -0.016 -17.966 1.00 98.81 389 TYR A CA 1
ATOM 3010 C C . TYR A 1 389 ? 12.410 -0.627 -16.582 1.00 98.81 389 TYR A C 1
ATOM 3012 O O . TYR A 1 389 ? 13.285 -1.472 -16.406 1.00 98.81 389 TYR A O 1
ATOM 3020 N N . ALA A 1 390 ? 11.535 -0.295 -15.630 1.00 98.81 390 ALA A N 1
ATOM 3021 C CA . ALA A 1 390 ? 11.561 -0.895 -14.301 1.00 98.81 390 ALA A CA 1
ATOM 3022 C C . ALA A 1 390 ? 11.437 -2.431 -14.367 1.00 98.81 390 ALA A C 1
ATOM 3024 O O . ALA A 1 390 ? 12.227 -3.152 -13.756 1.00 98.81 390 ALA A O 1
ATOM 3025 N N . LEU A 1 391 ? 10.512 -2.963 -15.175 1.00 98.81 391 LEU A N 1
ATOM 3026 C CA . LEU A 1 391 ? 10.382 -4.412 -15.360 1.00 98.81 391 LEU A CA 1
ATOM 3027 C C . LEU A 1 391 ? 11.624 -5.033 -16.010 1.00 98.81 391 LEU A C 1
ATOM 3029 O O . LEU A 1 391 ? 12.020 -6.139 -15.638 1.00 98.81 391 LEU A O 1
ATOM 3033 N N . TRP A 1 392 ? 12.262 -4.332 -16.951 1.00 98.62 392 TRP A N 1
ATOM 3034 C CA . TRP A 1 392 ? 13.498 -4.802 -17.575 1.00 98.62 392 TRP A CA 1
ATOM 3035 C C . TRP A 1 392 ? 14.655 -4.868 -16.572 1.00 98.62 392 TRP A C 1
ATOM 3037 O O . TRP A 1 392 ? 15.333 -5.896 -16.494 1.00 98.62 392 TRP A O 1
ATOM 3047 N N . CYS A 1 393 ? 14.837 -3.826 -15.755 1.00 98.44 393 CYS A N 1
ATOM 3048 C CA . CYS A 1 393 ? 15.826 -3.801 -14.675 1.00 98.44 393 CYS A CA 1
ATOM 3049 C C . CYS A 1 393 ? 15.600 -4.951 -13.688 1.00 98.44 393 CYS A C 1
ATOM 3051 O O . CYS A 1 393 ? 16.539 -5.690 -13.380 1.00 98.44 393 CYS A O 1
ATOM 3053 N N . ALA A 1 394 ? 14.350 -5.157 -13.259 1.00 97.81 394 ALA A N 1
ATOM 3054 C CA . ALA A 1 394 ? 13.985 -6.246 -12.360 1.00 97.81 394 ALA A CA 1
ATOM 3055 C C . ALA A 1 394 ? 14.281 -7.625 -12.974 1.00 97.81 394 ALA A C 1
ATOM 3057 O O . ALA A 1 394 ? 14.921 -8.452 -12.333 1.00 97.81 394 ALA A O 1
ATOM 3058 N N . ALA A 1 395 ? 13.901 -7.875 -14.231 1.00 96.12 395 ALA A N 1
ATOM 3059 C CA . ALA A 1 395 ? 14.152 -9.155 -14.898 1.00 96.12 395 ALA A CA 1
ATOM 3060 C C . ALA A 1 395 ? 15.655 -9.437 -15.099 1.00 96.12 395 ALA A C 1
ATOM 3062 O O . ALA A 1 395 ? 16.123 -10.565 -14.877 1.00 96.12 395 ALA A O 1
ATOM 3063 N N . LYS A 1 396 ? 16.422 -8.406 -15.486 1.00 95.56 396 LYS A N 1
ATOM 3064 C CA . LYS A 1 396 ? 17.875 -8.478 -15.696 1.00 95.56 396 LYS A CA 1
ATOM 3065 C C . LYS A 1 396 ? 18.621 -8.779 -14.397 1.00 95.56 396 LYS A C 1
ATOM 3067 O O . LYS A 1 396 ? 19.486 -9.653 -14.387 1.00 95.56 396 LYS A O 1
ATOM 3072 N N . HIS A 1 397 ? 18.263 -8.100 -13.309 1.00 95.62 397 HIS A N 1
ATOM 3073 C CA . HIS A 1 397 ? 18.967 -8.162 -12.026 1.00 95.62 397 HIS A CA 1
ATOM 3074 C C . HIS A 1 397 ? 18.204 -8.925 -10.932 1.00 95.62 397 HIS A C 1
ATOM 3076 O O . HIS A 1 397 ? 18.511 -8.784 -9.756 1.00 95.62 397 HIS A O 1
ATOM 3082 N N . ARG A 1 398 ? 17.261 -9.805 -11.296 1.00 92.81 398 ARG A N 1
ATOM 3083 C CA . ARG A 1 398 ? 16.381 -10.552 -10.366 1.00 92.81 398 ARG A CA 1
ATOM 3084 C C . ARG A 1 398 ? 17.070 -11.356 -9.254 1.00 92.81 398 ARG A C 1
ATOM 3086 O O . ARG A 1 398 ? 16.394 -11.836 -8.356 1.00 92.81 398 ARG A O 1
ATOM 3093 N N . ARG A 1 399 ? 18.387 -11.566 -9.344 1.00 93.38 399 ARG A N 1
ATOM 3094 C CA . ARG A 1 399 ? 19.205 -12.299 -8.358 1.00 93.38 399 ARG A CA 1
ATOM 3095 C C . ARG A 1 399 ? 20.019 -11.390 -7.436 1.00 93.38 399 ARG A C 1
ATOM 3097 O O . ARG A 1 399 ? 20.685 -11.891 -6.541 1.00 93.38 399 ARG A O 1
ATOM 3104 N N . ASP A 1 400 ? 20.046 -10.091 -7.707 1.00 96.31 400 ASP A N 1
ATOM 3105 C CA . ASP A 1 400 ? 20.935 -9.140 -7.050 1.00 96.31 400 ASP A CA 1
ATOM 3106 C C . ASP A 1 400 ? 20.193 -7.825 -6.820 1.00 96.31 400 ASP A C 1
ATOM 3108 O O . ASP A 1 400 ? 20.080 -6.974 -7.707 1.00 96.31 400 ASP A O 1
ATOM 3112 N N . PHE A 1 401 ? 19.698 -7.676 -5.593 1.00 98.12 401 PHE A N 1
ATOM 3113 C CA . PHE A 1 401 ? 18.937 -6.514 -5.155 1.00 98.12 401 PHE A CA 1
ATOM 3114 C C . PHE A 1 401 ? 19.707 -5.202 -5.343 1.00 98.12 401 PHE A C 1
ATOM 3116 O O . PHE A 1 401 ? 19.158 -4.218 -5.837 1.00 98.12 401 PHE A O 1
ATOM 3123 N N . ARG A 1 402 ? 21.004 -5.186 -5.006 1.00 97.75 402 ARG A N 1
ATOM 3124 C CA . ARG A 1 402 ? 21.832 -3.979 -5.095 1.00 97.75 402 ARG A CA 1
ATOM 3125 C C . ARG A 1 402 ? 22.038 -3.564 -6.545 1.00 97.75 402 ARG A C 1
ATOM 3127 O O . ARG A 1 402 ? 21.871 -2.389 -6.868 1.00 97.75 402 ARG A O 1
ATOM 3134 N N . SER A 1 403 ? 22.394 -4.514 -7.408 1.00 97.38 403 SER A N 1
ATOM 3135 C CA . SER A 1 403 ? 22.587 -4.234 -8.833 1.00 97.38 403 SER A CA 1
ATOM 3136 C C . SER A 1 403 ? 21.280 -3.822 -9.513 1.00 97.38 403 SER A C 1
ATOM 3138 O O . SER A 1 403 ? 21.301 -2.965 -10.393 1.00 97.38 403 SER A O 1
ATOM 3140 N N . ALA A 1 404 ? 20.140 -4.372 -9.082 1.00 98.12 404 ALA A N 1
ATOM 3141 C CA . ALA A 1 404 ? 18.832 -3.981 -9.595 1.00 98.12 404 ALA A CA 1
ATOM 3142 C C . ALA A 1 404 ? 18.501 -2.513 -9.292 1.00 98.12 404 ALA A C 1
ATOM 3144 O O . ALA A 1 404 ? 18.115 -1.779 -10.202 1.00 98.12 404 ALA A O 1
ATOM 3145 N N . LEU A 1 405 ? 18.707 -2.065 -8.046 1.00 98.25 405 LEU A N 1
ATOM 3146 C CA . LEU A 1 405 ? 18.495 -0.660 -7.683 1.00 98.25 405 LEU A CA 1
ATOM 3147 C C . LEU A 1 405 ? 19.494 0.273 -8.372 1.00 98.25 405 LEU A C 1
ATOM 3149 O O . LEU A 1 405 ? 19.106 1.334 -8.853 1.00 98.25 405 LEU A O 1
ATOM 3153 N N . ALA A 1 406 ? 20.763 -0.133 -8.485 1.00 97.75 406 ALA A N 1
ATOM 3154 C CA . ALA A 1 406 ? 21.761 0.639 -9.221 1.00 97.75 406 ALA A CA 1
ATOM 3155 C C . ALA A 1 406 ? 21.336 0.861 -10.680 1.00 97.75 406 ALA A C 1
ATOM 3157 O O . ALA A 1 406 ? 21.322 2.003 -11.129 1.00 97.75 406 ALA A O 1
ATOM 3158 N N . ALA A 1 407 ? 20.893 -0.189 -11.379 1.00 97.75 407 ALA A N 1
ATOM 3159 C CA . ALA A 1 407 ? 20.402 -0.080 -12.752 1.00 97.75 407 ALA A CA 1
ATOM 3160 C C . ALA A 1 407 ? 19.166 0.834 -12.868 1.00 97.75 407 ALA A C 1
ATOM 3162 O O . ALA A 1 407 ? 19.060 1.617 -13.810 1.00 97.75 407 ALA A O 1
ATOM 3163 N N . ALA A 1 408 ? 18.243 0.774 -11.903 1.00 98.06 408 ALA A N 1
ATOM 3164 C CA . ALA A 1 408 ? 17.051 1.622 -11.886 1.00 98.06 408 ALA A CA 1
ATOM 3165 C C . ALA A 1 408 ? 17.375 3.124 -11.744 1.00 98.06 408 ALA A C 1
ATOM 3167 O O . ALA A 1 408 ? 16.648 3.954 -12.284 1.00 98.06 408 ALA A O 1
ATOM 3168 N N . ILE A 1 409 ? 18.467 3.462 -11.049 1.00 98.00 409 ILE A N 1
ATOM 3169 C CA . ILE A 1 409 ? 18.838 4.839 -10.687 1.00 98.00 409 ILE A CA 1
ATOM 3170 C C . ILE A 1 409 ? 19.889 5.427 -11.638 1.00 98.00 409 ILE A C 1
ATOM 3172 O O . ILE A 1 409 ? 19.849 6.616 -11.959 1.00 98.00 409 ILE A O 1
ATOM 3176 N N . GLU A 1 410 ? 20.840 4.617 -12.114 1.00 96.50 410 GLU A N 1
ATOM 3177 C CA . GLU A 1 410 ? 22.015 5.087 -12.864 1.00 96.50 410 GLU A CA 1
ATOM 3178 C C . GLU A 1 410 ? 21.678 5.754 -14.202 1.00 96.50 410 GLU A C 1
ATOM 3180 O O . GLU A 1 410 ? 22.545 6.367 -14.811 1.00 96.50 410 GLU A O 1
ATOM 3185 N N . THR A 1 411 ? 20.434 5.665 -14.671 1.00 95.44 411 THR A N 1
ATOM 3186 C CA . THR A 1 411 ? 19.980 6.302 -15.914 1.00 95.44 411 THR A CA 1
ATOM 3187 C C . THR A 1 411 ? 19.310 7.656 -15.713 1.00 95.44 411 THR A C 1
ATOM 3189 O O . THR A 1 411 ? 18.908 8.280 -16.698 1.00 95.44 411 THR A O 1
ATOM 3192 N N . GLY A 1 412 ? 19.165 8.120 -14.469 1.00 96.31 412 GLY A N 1
ATOM 3193 C CA . GLY A 1 412 ? 18.379 9.310 -14.156 1.00 96.31 412 GLY A CA 1
ATOM 3194 C C . GLY A 1 412 ? 16.897 9.136 -14.502 1.00 96.31 412 GLY A C 1
ATOM 3195 O O . GLY A 1 412 ? 16.404 8.014 -14.610 1.00 96.31 412 GLY A O 1
ATOM 3196 N N . GLY A 1 413 ? 16.204 10.251 -14.744 1.00 96.81 413 GLY A N 1
ATOM 3197 C CA . GLY A 1 413 ? 14.756 10.249 -14.951 1.00 96.81 413 GLY A CA 1
ATOM 3198 C C . GLY A 1 413 ? 14.029 10.310 -13.613 1.00 96.81 413 GLY A C 1
ATOM 3199 O O . GLY A 1 413 ? 14.317 11.213 -12.826 1.00 96.81 413 GLY A O 1
ATOM 3200 N N . ASP A 1 414 ? 13.114 9.371 -13.392 1.00 97.75 414 ASP A N 1
ATOM 3201 C CA . ASP A 1 414 ? 12.293 9.250 -12.178 1.00 97.75 414 ASP A CA 1
ATOM 3202 C C . ASP A 1 414 ? 12.891 8.169 -11.269 1.00 97.75 414 ASP A C 1
ATOM 3204 O O . ASP A 1 414 ? 12.521 6.991 -11.326 1.00 97.75 414 ASP A O 1
ATOM 3208 N N . CYS A 1 415 ? 13.979 8.536 -10.590 1.00 97.94 415 CYS A N 1
ATOM 3209 C CA . CYS A 1 415 ? 14.890 7.597 -9.935 1.00 97.94 415 CYS A CA 1
ATOM 3210 C C . CYS A 1 415 ? 14.219 6.822 -8.794 1.00 97.94 415 CYS A C 1
ATOM 3212 O O . CYS A 1 415 ? 14.342 5.599 -8.743 1.00 97.94 415 CYS A O 1
ATOM 3214 N N . ASP A 1 416 ? 13.534 7.534 -7.903 1.00 98.19 416 ASP A N 1
ATOM 3215 C CA . ASP A 1 416 ? 12.727 7.017 -6.794 1.00 98.19 416 ASP A CA 1
ATOM 3216 C C . ASP A 1 416 ? 11.667 6.037 -7.292 1.00 98.19 416 ASP A C 1
ATOM 3218 O O . ASP A 1 416 ? 11.703 4.869 -6.907 1.00 98.19 416 ASP A O 1
ATOM 3222 N N . THR A 1 417 ? 10.818 6.431 -8.243 1.00 98.75 417 THR A N 1
ATOM 3223 C CA . THR A 1 417 ? 9.730 5.564 -8.704 1.00 98.75 417 THR A CA 1
ATOM 3224 C C . THR A 1 417 ? 10.209 4.328 -9.464 1.00 98.75 417 THR A C 1
ATOM 3226 O O . THR A 1 417 ? 9.672 3.229 -9.269 1.00 98.75 417 THR A O 1
ATOM 3229 N N . ASN A 1 418 ? 11.242 4.434 -10.308 1.00 98.75 418 ASN A N 1
ATOM 3230 C CA . ASN A 1 418 ? 11.820 3.233 -10.922 1.00 98.75 418 ASN A CA 1
ATOM 3231 C C . ASN A 1 418 ? 12.413 2.300 -9.861 1.00 98.75 418 ASN A C 1
ATOM 3233 O O . ASN A 1 418 ? 12.177 1.089 -9.908 1.00 98.75 418 ASN A O 1
ATOM 3237 N N . ALA A 1 419 ? 13.172 2.845 -8.910 1.00 98.75 419 ALA A N 1
ATOM 3238 C CA . ALA A 1 419 ? 13.818 2.064 -7.867 1.00 98.75 419 ALA A CA 1
ATOM 3239 C C . ALA A 1 419 ? 12.806 1.439 -6.896 1.00 98.75 419 ALA A C 1
ATOM 3241 O O . ALA A 1 419 ? 12.990 0.287 -6.514 1.00 98.75 419 ALA A O 1
ATOM 3242 N N . ALA A 1 420 ? 11.712 2.126 -6.565 1.00 98.94 420 ALA A N 1
ATOM 3243 C CA . ALA A 1 420 ? 10.609 1.615 -5.756 1.00 98.94 420 ALA A CA 1
ATOM 3244 C C . ALA A 1 420 ? 9.952 0.386 -6.408 1.00 98.94 420 ALA A C 1
ATOM 3246 O O . ALA A 1 420 ? 9.805 -0.668 -5.778 1.00 98.94 420 ALA A O 1
ATOM 3247 N N . ILE A 1 421 ? 9.624 0.479 -7.704 1.00 98.94 421 ILE A N 1
ATOM 3248 C CA . ILE A 1 421 ? 9.052 -0.635 -8.476 1.00 98.94 421 ILE A CA 1
ATOM 3249 C C . ILE A 1 421 ? 10.035 -1.809 -8.532 1.00 98.94 421 ILE A C 1
ATOM 3251 O O . ILE A 1 421 ? 9.665 -2.946 -8.225 1.00 98.94 421 ILE A O 1
ATOM 3255 N N . VAL A 1 422 ? 11.289 -1.545 -8.914 1.00 98.94 422 VAL A N 1
ATOM 3256 C CA . VAL A 1 422 ? 12.328 -2.577 -9.044 1.00 98.94 422 VAL A CA 1
ATOM 3257 C C . VAL A 1 422 ? 12.607 -3.240 -7.702 1.00 98.94 422 VAL A C 1
ATOM 3259 O O . VAL A 1 422 ? 12.633 -4.467 -7.626 1.00 98.94 422 VAL A O 1
ATOM 3262 N N . GLY A 1 423 ? 12.765 -2.453 -6.641 1.00 98.81 423 GLY A N 1
ATOM 3263 C CA . GLY A 1 423 ? 13.007 -2.932 -5.289 1.00 98.81 423 GLY A CA 1
ATOM 3264 C C . GLY A 1 423 ? 11.880 -3.832 -4.803 1.00 98.81 423 GLY A C 1
ATOM 3265 O O . GLY A 1 423 ? 12.147 -4.941 -4.346 1.00 98.81 423 GLY A O 1
ATOM 3266 N N . GLY A 1 424 ? 10.621 -3.420 -4.973 1.00 98.81 424 GLY A N 1
ATOM 3267 C CA . GLY A 1 424 ? 9.474 -4.240 -4.581 1.00 98.81 424 GLY A CA 1
ATOM 3268 C C . GLY A 1 424 ? 9.404 -5.587 -5.307 1.00 98.81 424 GLY A C 1
ATOM 3269 O O . GLY A 1 424 ? 9.139 -6.610 -4.681 1.00 98.81 424 GLY A O 1
ATOM 3270 N N . ILE A 1 425 ? 9.697 -5.613 -6.612 1.00 98.81 425 ILE A N 1
ATOM 3271 C CA . ILE A 1 425 ? 9.710 -6.853 -7.405 1.00 98.81 425 ILE A CA 1
ATOM 3272 C C . ILE A 1 425 ? 10.899 -7.742 -7.016 1.00 98.81 425 ILE A C 1
ATOM 3274 O O . ILE A 1 425 ? 10.733 -8.937 -6.776 1.00 98.81 425 ILE A O 1
ATOM 3278 N N . VAL A 1 426 ? 12.111 -7.183 -6.964 1.00 98.50 426 VAL A N 1
ATOM 3279 C CA . VAL A 1 426 ? 13.336 -7.969 -6.758 1.00 98.50 426 VAL A CA 1
ATOM 3280 C C . VAL A 1 426 ? 13.444 -8.471 -5.322 1.00 98.50 426 VAL A C 1
ATOM 3282 O O . VAL A 1 426 ? 13.927 -9.583 -5.133 1.00 98.50 426 VAL A O 1
ATOM 3285 N N . ALA A 1 427 ? 12.925 -7.740 -4.328 1.00 98.38 427 ALA A N 1
ATOM 3286 C CA . ALA A 1 427 ? 12.821 -8.221 -2.947 1.00 98.38 427 ALA A CA 1
ATOM 3287 C C . ALA A 1 427 ? 12.105 -9.580 -2.854 1.00 98.38 427 ALA A C 1
ATOM 3289 O O . ALA A 1 427 ? 12.573 -10.476 -2.155 1.00 98.38 427 ALA A O 1
ATOM 3290 N N . LEU A 1 428 ? 11.016 -9.764 -3.607 1.00 97.75 428 LEU A N 1
ATOM 3291 C CA . LEU A 1 428 ? 10.272 -11.028 -3.658 1.00 97.75 428 LEU A CA 1
ATOM 3292 C C . LEU A 1 428 ? 11.063 -12.156 -4.341 1.00 97.75 428 LEU A C 1
ATOM 3294 O O . LEU A 1 428 ? 10.967 -13.313 -3.935 1.00 97.75 428 LEU A O 1
ATOM 3298 N N . ALA A 1 429 ? 11.879 -11.826 -5.346 1.00 96.25 429 ALA A N 1
ATOM 3299 C CA . ALA A 1 429 ? 12.720 -12.802 -6.040 1.00 96.25 429 ALA A CA 1
ATOM 3300 C C . ALA A 1 429 ? 13.899 -13.289 -5.182 1.00 96.25 429 ALA A C 1
ATOM 3302 O O . ALA A 1 429 ? 14.219 -14.478 -5.194 1.00 96.25 429 ALA A O 1
ATOM 3303 N N . VAL A 1 430 ? 14.555 -12.385 -4.445 1.00 96.19 430 VAL A N 1
ATOM 3304 C CA . VAL A 1 430 ? 15.762 -12.709 -3.662 1.00 96.19 430 VAL A CA 1
ATOM 3305 C C . VAL A 1 430 ? 15.467 -13.113 -2.215 1.00 96.19 430 VAL A C 1
ATOM 3307 O O . VAL A 1 430 ? 16.333 -13.684 -1.555 1.00 96.19 430 VAL A O 1
ATOM 3310 N N . GLY A 1 431 ? 14.258 -12.843 -1.716 1.00 95.75 431 GLY A N 1
ATOM 3311 C CA . GLY A 1 431 ? 13.895 -13.080 -0.321 1.00 95.75 431 GLY A CA 1
ATOM 3312 C C . GLY A 1 431 ? 14.521 -12.069 0.646 1.00 95.75 431 GLY A C 1
ATOM 3313 O O . GLY A 1 431 ? 15.367 -11.256 0.278 1.00 95.75 431 GLY A O 1
ATOM 3314 N N . GLN A 1 432 ? 14.133 -12.143 1.922 1.00 94.56 432 GLN A N 1
ATOM 3315 C CA . GLN A 1 432 ? 14.644 -11.248 2.971 1.00 94.56 432 GLN A CA 1
ATOM 3316 C C . GLN A 1 432 ? 16.179 -11.280 3.074 1.00 94.56 432 GLN A C 1
ATOM 3318 O O . GLN A 1 432 ? 16.806 -10.241 3.253 1.00 94.56 432 GLN A O 1
ATOM 3323 N N . GLU A 1 433 ? 16.785 -12.463 2.935 1.00 94.81 433 GLU A N 1
ATOM 3324 C CA . GLU A 1 433 ? 18.239 -12.663 3.026 1.00 94.81 433 GLU A CA 1
ATOM 3325 C C . GLU A 1 433 ? 19.010 -12.019 1.865 1.00 94.81 433 GLU A C 1
ATOM 3327 O O . GLU A 1 433 ? 20.190 -11.702 2.004 1.00 94.81 433 GLU A O 1
ATOM 3332 N N . GLY A 1 434 ? 18.348 -11.797 0.725 1.00 96.19 434 GLY A N 1
ATOM 3333 C CA . GLY A 1 434 ? 18.932 -11.104 -0.419 1.00 96.19 434 GLY A CA 1
ATOM 3334 C C . GLY A 1 434 ? 18.929 -9.577 -0.292 1.00 96.19 434 GLY A C 1
ATOM 3335 O O . GLY A 1 434 ? 19.543 -8.901 -1.119 1.00 96.19 434 GLY A O 1
ATOM 3336 N N . ILE A 1 435 ? 18.265 -9.024 0.730 1.00 97.69 435 ILE A N 1
ATOM 3337 C CA . ILE A 1 435 ? 18.267 -7.590 1.034 1.00 97.69 435 ILE A CA 1
ATOM 3338 C C . ILE A 1 435 ? 19.373 -7.301 2.063 1.00 97.69 435 ILE A C 1
ATOM 3340 O O . ILE A 1 435 ? 19.393 -7.917 3.130 1.00 97.69 435 ILE A O 1
ATOM 3344 N N . PRO A 1 436 ? 20.284 -6.341 1.813 1.00 96.94 436 PRO A N 1
ATOM 3345 C CA . PRO A 1 436 ? 21.306 -5.982 2.793 1.00 96.94 436 PRO A CA 1
ATOM 3346 C C . PRO A 1 436 ? 20.695 -5.504 4.122 1.00 96.94 436 PRO A C 1
ATOM 3348 O O . PRO A 1 436 ? 19.981 -4.503 4.155 1.00 96.94 436 PRO A O 1
ATOM 3351 N N . ALA A 1 437 ? 21.030 -6.162 5.237 1.00 96.06 437 ALA A N 1
ATOM 3352 C CA . ALA A 1 437 ? 20.513 -5.802 6.565 1.00 96.06 437 ALA A CA 1
ATOM 3353 C C . ALA A 1 437 ? 20.806 -4.337 6.941 1.00 96.06 437 ALA A C 1
ATOM 3355 O O . ALA A 1 437 ? 19.920 -3.621 7.397 1.00 96.06 437 ALA A O 1
ATOM 3356 N N . ALA A 1 438 ? 22.012 -3.852 6.626 1.00 96.38 438 ALA A N 1
ATOM 3357 C CA . ALA A 1 438 ? 22.397 -2.458 6.847 1.00 96.38 438 ALA A CA 1
ATOM 3358 C C . ALA A 1 438 ? 21.511 -1.452 6.086 1.00 96.38 438 ALA A C 1
ATOM 3360 O O . ALA A 1 438 ? 21.401 -0.302 6.494 1.00 96.38 438 ALA A O 1
ATOM 3361 N N . TRP A 1 439 ? 20.876 -1.855 4.978 1.00 97.12 439 TRP A N 1
ATOM 3362 C CA . TRP A 1 439 ? 19.955 -0.987 4.240 1.00 97.12 439 TRP A CA 1
ATOM 3363 C C . TRP A 1 439 ? 18.571 -0.936 4.889 1.00 97.12 439 TRP A C 1
ATOM 3365 O O . TRP A 1 439 ? 17.946 0.121 4.896 1.00 97.12 439 TRP A O 1
ATOM 3375 N N . LEU A 1 440 ? 18.118 -2.043 5.486 1.00 94.75 440 LEU A N 1
ATOM 3376 C CA . LEU A 1 440 ? 16.897 -2.071 6.299 1.00 94.75 440 LEU A CA 1
ATOM 3377 C C . LEU A 1 440 ? 17.030 -1.195 7.551 1.00 94.75 440 LEU A C 1
ATOM 3379 O O . LEU A 1 440 ? 16.057 -0.569 7.957 1.00 94.75 440 LEU A O 1
ATOM 3383 N N . GLU A 1 441 ? 18.225 -1.140 8.140 1.00 94.25 441 GLU A N 1
ATOM 3384 C CA . GLU A 1 441 ? 18.533 -0.287 9.295 1.00 94.25 441 GLU A CA 1
ATOM 3385 C C . GLU A 1 441 ? 18.690 1.194 8.919 1.00 94.25 441 GLU A C 1
ATOM 3387 O O . GLU A 1 441 ? 18.371 2.070 9.719 1.00 94.25 441 GLU A O 1
ATOM 3392 N N . ALA A 1 442 ? 19.191 1.481 7.713 1.00 95.75 442 ALA A N 1
ATOM 3393 C CA . ALA A 1 442 ? 19.467 2.842 7.259 1.00 95.75 442 ALA A CA 1
ATOM 3394 C C . ALA A 1 442 ? 18.240 3.578 6.691 1.00 95.75 442 ALA A C 1
ATOM 3396 O O . ALA A 1 442 ? 18.260 4.808 6.614 1.00 95.75 442 ALA A O 1
ATOM 3397 N N . ARG A 1 443 ? 17.190 2.863 6.272 1.00 94.81 443 ARG A N 1
ATOM 3398 C CA . ARG A 1 443 ? 15.946 3.491 5.806 1.00 94.81 443 ARG A CA 1
ATOM 3399 C C . ARG A 1 443 ? 15.102 4.000 6.973 1.00 94.81 443 ARG A C 1
ATOM 3401 O O . ARG A 1 443 ? 15.117 3.431 8.065 1.00 94.81 443 ARG A O 1
ATOM 3408 N N . GLU A 1 444 ? 14.292 5.016 6.711 1.00 94.88 444 GLU A N 1
ATOM 3409 C CA . GLU A 1 444 ? 13.228 5.425 7.619 1.00 94.88 444 GLU A CA 1
ATOM 3410 C C . GLU A 1 444 ? 12.346 4.217 8.002 1.00 94.88 444 GLU A C 1
ATOM 3412 O O . GLU A 1 444 ? 12.010 3.386 7.144 1.00 94.88 444 GLU A O 1
ATOM 3417 N N . PRO A 1 445 ? 11.974 4.071 9.290 1.00 92.12 445 PRO A N 1
ATOM 3418 C CA . PRO A 1 445 ? 11.081 3.010 9.725 1.00 92.12 445 PRO A CA 1
ATOM 3419 C C . PRO A 1 445 ? 9.741 3.069 8.992 1.00 92.12 445 PRO A C 1
ATOM 3421 O O . PRO A 1 445 ? 9.081 4.102 8.941 1.00 92.12 445 PRO A O 1
ATOM 3424 N N . ILE A 1 446 ? 9.297 1.919 8.488 1.00 91.44 446 ILE A N 1
ATOM 3425 C CA . ILE A 1 446 ? 7.990 1.816 7.841 1.00 91.44 446 ILE A CA 1
ATOM 3426 C C . ILE A 1 446 ? 6.993 1.388 8.921 1.00 91.44 446 ILE A C 1
ATOM 3428 O O . ILE A 1 446 ? 7.189 0.318 9.506 1.00 91.44 446 ILE A O 1
ATOM 3432 N N . PRO A 1 447 ? 5.930 2.167 9.196 1.00 83.12 447 PRO A N 1
ATOM 3433 C CA . PRO A 1 447 ? 4.926 1.854 10.210 1.00 83.12 447 PRO A CA 1
ATOM 3434 C C . PRO A 1 447 ? 3.945 0.769 9.729 1.00 83.12 447 PRO A C 1
ATOM 3436 O O . PRO A 1 447 ? 2.734 0.920 9.827 1.00 83.12 447 PRO A O 1
ATOM 3439 N N . PHE A 1 448 ? 4.466 -0.335 9.199 1.00 79.38 448 PHE A N 1
ATOM 3440 C CA . PHE A 1 448 ? 3.703 -1.506 8.797 1.00 79.38 448 PHE A CA 1
ATOM 3441 C C . PHE A 1 448 ? 4.283 -2.722 9.505 1.00 79.38 448 PHE A C 1
ATOM 3443 O O . PHE A 1 448 ? 5.474 -3.008 9.401 1.00 79.38 448 PHE A O 1
ATOM 3450 N N . ARG A 1 449 ? 3.440 -3.443 10.240 1.00 66.69 449 ARG A N 1
ATOM 3451 C CA . ARG A 1 449 ? 3.820 -4.704 10.873 1.00 66.69 449 ARG A CA 1
ATOM 3452 C C . ARG A 1 449 ? 3.120 -5.825 10.119 1.00 66.69 449 ARG A C 1
ATOM 3454 O O . ARG A 1 449 ? 1.888 -5.891 10.137 1.00 66.69 449 ARG A O 1
ATOM 3461 N N . ALA A 1 450 ? 3.892 -6.710 9.483 1.00 59.69 450 ALA A N 1
ATOM 3462 C CA . ALA A 1 450 ? 3.390 -8.057 9.227 1.00 59.69 450 ALA A CA 1
ATOM 3463 C C . ALA A 1 450 ? 2.961 -8.619 10.586 1.00 59.69 450 ALA A C 1
ATOM 3465 O O . ALA A 1 450 ? 3.691 -8.433 11.557 1.00 59.69 450 ALA A O 1
ATOM 3466 N N . ILE A 1 451 ? 1.754 -9.183 10.672 1.00 50.94 451 ILE A N 1
ATOM 3467 C CA . ILE A 1 451 ? 1.135 -9.613 11.935 1.00 50.94 451 ILE A CA 1
ATOM 3468 C C . ILE A 1 451 ? 2.175 -10.399 12.751 1.00 50.94 451 ILE A C 1
ATOM 3470 O O . ILE A 1 451 ? 2.561 -11.504 12.360 1.00 50.94 451 ILE A O 1
ATOM 3474 N N . ASN A 1 452 ? 2.673 -9.791 13.833 1.00 41.75 452 ASN A N 1
ATOM 3475 C CA . ASN A 1 452 ? 3.647 -10.429 14.709 1.00 41.75 452 ASN A CA 1
ATOM 3476 C C . ASN A 1 452 ? 2.962 -11.569 15.478 1.00 41.75 452 ASN A C 1
ATOM 3478 O O . ASN A 1 452 ? 1.769 -11.492 15.774 1.00 41.75 452 ASN A O 1
ATOM 3482 N N . GLN A 1 453 ? 3.753 -12.617 15.717 1.00 35.81 453 GLN A N 1
ATOM 3483 C CA . GLN A 1 453 ? 3.419 -13.906 16.338 1.00 35.81 453 GLN A CA 1
ATOM 3484 C C . GLN A 1 453 ? 2.599 -13.818 17.625 1.00 35.81 453 GLN A C 1
ATOM 3486 O O . GLN A 1 453 ? 2.900 -12.935 18.461 1.00 35.81 453 GLN A O 1
#

Radius of gyration: 23.72 Å; Cα contacts (8 Å, |Δi|>4): 942; chains: 1; bounding box: 60×39×66 Å

Sequence (453 aa):
MKPDTILILEDNEERIAAFRETVLSLRTDFHIRVWRDAPRFVAEAEDFFGRAALISLDHDLNPQPGVSTDPGTGMDAANFLADYLPVCPIIIHSSNTDRSWSMHNELRFAGWRPERVGPTDDCRWILGQWRRQAAQMLDTGGNWHSQRLPDDHRERLEQVWLSLNGVGIGDAIGEMCAYQSYLAPKRIQESGLPTGPWVHTDDTEMAISVSEVLRVHGFIQPDALARRFARRFERDPERGYGKMTRIQLREMSAGVPWRETSAKAFGGQGSMGNGAAMRATPVGAYFRDDLEAVVANARLSAVVTHHHPEGVAGAIAVAVAAALADRLKDFSEAGVQAFWHGVLAHTPDSKVRQSIQAAATTPTAVSSEAAAKILGNGFRITAPDTVPYALWCAAKHRRDFRSALAAAIETGGDCDTNAAIVGGIVALAVGQEGIPAAWLEAREPIPFRAINQ

Solvent-accessible surface area (backbone atoms only — not comparable to full-atom values): 22063 Å² total; per-residue (Å²): 125,76,56,37,29,37,38,35,38,58,52,54,66,70,54,53,52,45,49,56,55,41,47,45,70,74,39,80,80,46,44,80,47,79,27,49,30,28,66,61,36,65,74,48,51,72,83,41,45,83,31,29,46,31,38,36,37,27,40,85,46,51,56,55,93,96,47,88,61,83,24,53,31,27,53,58,40,27,59,56,52,35,44,40,65,30,41,41,53,37,37,38,47,24,73,53,62,69,59,46,49,51,32,42,49,49,24,39,77,36,64,30,72,61,42,81,41,72,58,55,99,56,64,59,40,48,69,48,56,43,42,52,52,50,51,52,56,58,69,64,61,58,95,40,64,61,61,82,62,58,96,59,46,61,64,24,34,47,37,21,44,42,11,45,53,17,17,36,48,17,17,14,55,13,46,78,33,35,73,69,9,85,48,20,40,59,47,36,72,75,68,44,78,81,78,66,76,28,64,58,36,39,47,35,56,48,26,49,34,51,44,52,34,33,72,73,60,68,43,62,51,48,71,38,40,46,43,37,47,18,53,55,38,70,76,49,64,83,35,68,58,52,74,68,56,50,52,37,34,53,41,38,65,73,67,44,56,44,71,54,44,10,35,46,30,82,85,54,56,16,33,41,33,31,76,31,22,30,32,15,24,34,46,4,32,49,30,42,94,38,63,66,59,17,40,56,34,20,38,40,59,7,38,46,62,15,47,11,68,41,4,22,29,20,3,20,30,39,7,42,43,12,14,38,26,48,74,44,58,57,83,48,72,67,34,54,54,49,43,48,50,52,26,62,73,66,22,51,95,44,65,29,40,54,36,35,54,50,33,71,69,50,62,76,87,54,54,57,61,62,47,29,77,75,31,27,42,13,68,80,54,22,8,47,26,24,45,22,30,24,52,39,32,24,68,64,29,35,84,36,50,68,60,20,36,46,48,32,26,38,60,6,38,33,6,19,52,25,5,10,38,21,20,10,22,20,26,40,32,41,36,75,86,47,48,63,65,72,54,69,69,29,34,58,85,69,99,69,76,48,80,76,132

Foldseek 3Di:
DEQAEEEEAAQDPQLVVLLVVLSCVLDVSHHYDYDLALVVCLLPVLLRLLRHAEYEFEFDHDADVPGPDHSHGSLSVLLSCLLDFFSYAYEYEYQPPVVSVVSCVSNVVSVHHYHYQYDDPHNVSCNPVVSVVSSCRNVVVDPGLNPNADPCLLVLLLLLVLLLLQLQLLQFQQVVCQVPLQCLLVCCVVPNGDFFLTEGALLSQLLLLLSSCCSNNVFADLLSSLSSLLVSCVVPVPRPDDPLSSVLSVCVVVVNQLLVSQCPGPNRQGDQFLSLLSNQLSLLSNCLVPLVRSLVRSLSSQSSRGVHLNNSLLSSLLSQLLSLLLVLLPLDPVSLVVSLCRSLVSRDPDLLSVLLVVLSVPDLPDALLVNCVRQALCLVRGSSRQRSSLSSLLSSQLQASSSSLSSSRSNGRSSSSSSSSSSSRSSSSHDPVNDDPSSSVSYDDRSDDSSDD